Protein 1M55 (pdb70)

Solvent-accessible surface area: 18121 Å² total; per-residue (Å²): 175,50,60,0,9,6,1,49,0,70,1,0,63,48,67,134,112,23,0,64,71,23,52,113,22,2,66,97,26,12,96,52,76,124,42,139,50,54,128,130,19,67,11,72,52,118,69,9,63,46,56,21,0,5,0,0,16,30,0,16,49,7,1,8,17,10,1,11,34,34,11,105,48,47,2,82,19,0,0,0,0,1,84,24,112,138,67,20,28,1,11,2,0,1,28,27,53,62,8,62,46,185,25,0,37,144,37,3,46,68,0,82,52,16,0,9,98,10,6,0,21,43,40,106,10,108,13,108,95,15,10,37,23,35,89,90,150,209,83,24,68,19,73,76,19,66,10,13,44,0,11,49,108,0,2,56,33,96,26,74,69,0,0,10,2,28,16,26,26,114,101,7,107,84,0,6,23,20,52,114,21,4,143,129,7,34,59,77,64,119,88,139,111,181,54,58,1,8,5,1,48,0,74,1,0,56,49,68,140,122,18,0,66,72,24,55,114,24,3,62,94,27,8,87,50,80,128,42,136,52,55,128,129,19,65,11,74,53,116,70,8,65,45,51,22,0,6,0,0,16,33,0,17,48,5,1,6,16,8,2,11,37,35,10,105,51,46,2,80,19,0,0,0,0,1,87,23,114,136,64,20,28,1,10,2,0,1,23,26,48,64,6,61,49,162,30,0,36,130,52,4,47,87,0,88,50,20,0,10,96,11,6,0,23,42,42,105,10,112,12,116,113,15,11,37,23,33,87,98,151,209,84,24,70,22,74,74,16,64,15,15,40,0,11,47,108,0,2,56,32,96,28,74,68,0,0,11,3,29,22,28,26,110,109,11,109,79,0,7,25,18,52,130,20,4,156,128,8,38,57,74,70,123,90,137,116

B-factor: mean 17.64, std 11.64, range [5.58, 77.01]

Nearest PDB structures (foldseek):
  1m55-assembly1_A  TM=1.005E+00  e=2.003E-41  adeno-associated virus 5
  5dcx-assembly3_C  TM=9.756E-01  e=1.096E-29  adeno-associated virus 2
  5dcx-assembly5_E  TM=9.787E-01  e=1.085E-28  adeno-associated virus 2
  5dcx-assembly9_I  TM=9.713E-01  e=1.558E-28  adeno-associated virus 2
  4zo0-assembly2_B  TM=9.736E-01  e=1.964E-27  Adeno-associated virus 2 Srivastava/1982

Secondary structure (DSSP, 8-state):
--EEEEEEEE----TTTT-TT--HHHHHHHHH------TT----GGGS-HHHHHHHHHHHHHHHHHHHHHHTS---EEEEEEE-SS-EEEEEEEE-TT--HHHHHHHHHHHHHHHHHHTSTTPPP-STTSEEE-BSSTTSPBP-EETTHIIIIITT--TTTEEEEEE--GGGTTGGG-HHHHHHHHHHHHHT-/--EEEEEEEE----TTTT-TT--HHHHHHHHH------TT----GGGS-HHHHHHHHHHHHHHHHHHHHHHTS---EEEEEEE-SS-EEEEEEEE-TT--HHHHHHHHHHHHHHHHHHTSTTPPP-STTSEEE-BSSTTSPBP-EETTHIIIIITT--TTTEEEEEE--GGGTTGGG-HHHHHHHHHHHHHT-

Structure (mmCIF, N/CA/C/O backbone):
data_1M55
#
_entry.id   1M55
#
_cell.length_a   42.888
_cell.length_b   73.455
_cell.length_c   65.560
_cell.angle_alpha   90.0
_cell.angle_beta   94.491
_cell.angle_gamma   90.0
#
_symmetry.space_group_name_H-M   'P 1 21 1'
#
loop_
_entity.id
_entity.type
_entity.pdbx_description
1 polymer 'Rep protein'
2 non-polymer 'ZINC ION'
3 non-polymer 'CHLORIDE ION'
4 water water
#
loop_
_atom_site.group_PDB
_atom_site.id
_atom_site.type_symbol
_atom_site.label_atom_id
_atom_site.label_alt_id
_atom_site.label_comp_id
_atom_site.label_asym_id
_atom_site.label_entity_id
_atom_site.label_seq_id
_atom_site.pdbx_PDB_ins_code
_atom_site.Cartn_x
_atom_site.Cartn_y
_atom_site.Cartn_z
_atom_site.occupancy
_atom_site.B_iso_or_equiv
_atom_site.auth_seq_id
_atom_site.auth_comp_id
_atom_site.auth_asym_id
_atom_site.auth_atom_id
_atom_site.pdbx_PDB_model_num
ATOM 1 N N . MET A 1 1 ? 4.175 8.568 -12.199 1.00 47.59 1 MET A N 1
ATOM 2 C CA . MET A 1 1 ? 4.584 8.699 -10.805 1.00 47.20 1 MET A CA 1
ATOM 3 C C . MET A 1 1 ? 3.361 8.735 -9.893 1.00 44.82 1 MET A C 1
ATOM 4 O O . MET A 1 1 ? 2.228 8.839 -10.370 1.00 45.29 1 MET A O 1
ATOM 9 N N . ALA A 1 2 ? 3.593 8.642 -8.586 1.00 39.70 2 ALA A N 1
ATOM 10 C CA . ALA A 1 2 ? 2.511 8.658 -7.604 1.00 36.37 2 ALA A CA 1
ATOM 11 C C . ALA A 1 2 ? 1.746 9.982 -7.622 1.00 33.41 2 ALA A C 1
ATOM 12 O O . ALA A 1 2 ? 2.352 11.049 -7.722 1.00 32.72 2 ALA A O 1
ATOM 14 N N . THR A 1 3 ? 0.421 9.901 -7.520 1.00 29.36 3 THR A N 1
ATOM 15 C CA . THR A 1 3 ? -0.442 11.082 -7.523 1.00 22.17 3 THR A CA 1
ATOM 16 C C . THR A 1 3 ? -0.909 11.466 -6.112 1.00 14.50 3 THR A C 1
ATOM 17 O O . THR A 1 3 ? -1.197 10.593 -5.284 1.00 13.70 3 THR A O 1
ATOM 21 N N . PHE A 1 4 ? -1.026 12.769 -5.865 1.00 12.39 4 PHE A N 1
ATOM 22 C CA . PHE A 1 4 ? -1.417 13.297 -4.559 1.00 11.52 4 PHE A CA 1
ATOM 23 C C . PHE A 1 4 ? -2.407 14.448 -4.649 1.00 11.17 4 PHE A C 1
ATOM 24 O O . PHE A 1 4 ? -2.470 15.154 -5.657 1.00 12.13 4 PHE A O 1
ATOM 32 N N . TYR A 1 5 ? -3.163 14.634 -3.573 1.00 9.91 5 TYR A N 1
ATOM 33 C CA . TYR A 1 5 ? -4.087 15.756 -3.442 1.00 10.27 5 TYR A CA 1
ATOM 34 C C . TYR A 1 5 ? -3.302 16.678 -2.515 1.00 9.88 5 TYR A C 1
ATOM 35 O O . TYR A 1 5 ? -2.395 16.214 -1.812 1.00 9.18 5 TYR A O 1
ATOM 44 N N . GLU A 1 6 ? -3.602 17.974 -2.542 1.00 9.92 6 GLU A N 1
ATOM 45 C CA . GLU A 1 6 ? -2.936 18.910 -1.647 1.00 9.45 6 GLU A CA 1
ATOM 46 C C . GLU A 1 6 ? -3.965 19.680 -0.853 1.00 9.53 6 GLU A C 1
ATOM 47 O O . GLU A 1 6 ? -4.901 20.253 -1.413 1.00 10.07 6 GLU A O 1
ATOM 53 N N . VAL A 1 7 ? -3.806 19.657 0.462 1.00 8.98 7 VAL A N 1
ATOM 54 C CA . VAL A 1 7 ? -4.686 20.397 1.344 1.00 8.99 7 VAL A CA 1
ATOM 55 C C . VAL A 1 7 ? -3.777 21.312 2.149 1.00 8.81 7 VAL A C 1
ATOM 56 O O . VAL A 1 7 ? -2.787 20.858 2.734 1.00 8.68 7 VAL A O 1
ATOM 60 N N . ILE A 1 8 ? -4.045 22.611 2.099 1.00 7.64 8 ILE A N 1
ATOM 61 C CA . ILE A 1 8 ? -3.238 23.548 2.862 1.00 8.33 8 ILE A CA 1
ATOM 62 C C . ILE A 1 8 ? -4.001 23.900 4.131 1.00 8.20 8 ILE A C 1
ATOM 63 O O . ILE A 1 8 ? -5.181 24.267 4.078 1.00 8.42 8 ILE A O 1
ATOM 68 N N . VAL A 1 9 ? -3.353 23.682 5.269 1.00 7.33 9 VAL A N 1
ATOM 69 C CA . VAL A 1 9 ? -3.958 23.978 6.554 1.00 7.07 9 VAL A CA 1
ATOM 70 C C . VAL A 1 9 ? -3.233 25.137 7.230 1.00 7.32 9 VAL A C 1
ATOM 71 O O . VAL A 1 9 ? -2.029 25.064 7.486 1.00 6.94 9 VAL A O 1
ATOM 75 N N . ARG A 1 10 ? -3.953 26.228 7.460 1.00 8.00 10 ARG A N 1
ATOM 76 C CA . ARG A 1 10 ? -3.389 27.384 8.144 1.00 8.14 10 ARG A CA 1
ATOM 77 C C . ARG A 1 10 ? -3.441 27.037 9.626 1.00 8.62 10 ARG A C 1
ATOM 78 O O . ARG A 1 10 ? -4.481 26.620 10.137 1.00 10.03 10 ARG A O 1
ATOM 86 N N . VAL A 1 11 ? -2.302 27.161 10.292 1.00 8.53 11 VAL A N 1
ATOM 87 C CA . VAL A 1 11 ? -2.168 26.800 11.703 1.00 9.45 11 VAL A CA 1
ATOM 88 C C . VAL A 1 11 ? -2.568 27.884 12.709 1.00 9.77 11 VAL A C 1
ATOM 89 O O . VAL A 1 11 ? -1.900 28.914 12.826 1.00 9.23 11 VAL A O 1
ATOM 93 N N . PRO A 1 12 ? -3.660 27.650 13.462 1.00 10.68 12 PRO A N 1
ATOM 94 C CA . PRO A 1 12 ? -4.146 28.604 14.464 1.00 11.92 12 PRO A CA 1
ATOM 95 C C . PRO A 1 12 ? -3.306 28.479 15.740 1.00 12.51 12 PRO A C 1
ATOM 96 O O . PRO A 1 12 ? -2.979 27.368 16.155 1.00 12.76 12 PRO A O 1
ATOM 100 N N . PHE A 1 13 ? -2.979 29.604 16.369 1.00 12.65 13 PHE A N 1
ATOM 101 C CA . PHE A 1 13 ? -2.182 29.578 17.597 1.00 13.41 13 PHE A CA 1
ATOM 102 C C . PHE A 1 13 ? -2.403 30.789 18.510 1.00 13.08 13 PHE A C 1
ATOM 103 O O . PHE A 1 13 ? -2.110 30.736 19.703 1.00 13.41 13 PHE A O 1
ATOM 111 N N . ASP A 1 14 ? -2.882 31.887 17.936 1.00 13.14 14 ASP A N 1
ATOM 112 C CA . ASP A 1 14 ? -3.110 33.129 18.677 1.00 12.85 14 ASP A CA 1
ATOM 113 C C . ASP A 1 14 ? -4.476 33.078 19.355 1.00 12.76 14 ASP A C 1
ATOM 114 O O . ASP A 1 14 ? -5.501 33.055 18.670 1.00 12.79 14 ASP A O 1
ATOM 119 N N . VAL A 1 15 ? -4.499 33.106 20.687 1.00 13.51 15 VAL A N 1
ATOM 120 C CA . VAL A 1 15 ? -5.762 33.035 21.423 1.00 15.05 15 VAL A CA 1
ATOM 121 C C . VAL A 1 15 ? -6.710 34.207 21.188 1.00 16.13 15 VAL A C 1
ATOM 122 O O . VAL A 1 15 ? -7.910 34.095 21.432 1.00 17.77 15 VAL A O 1
ATOM 126 N N . GLU A 1 16 ? -6.182 35.338 20.736 1.00 15.66 16 GLU A N 1
ATOM 127 C CA . GLU A 1 16 ? -7.043 36.481 20.472 1.00 15.81 16 GLU A CA 1
ATOM 128 C C . GLU A 1 16 ? -7.516 36.495 19.019 1.00 16.00 16 GLU A C 1
ATOM 129 O O . GLU A 1 16 ? -8.716 36.554 18.740 1.00 17.29 16 GLU A O 1
ATOM 135 N N . GLU A 1 17 ? -6.555 36.428 18.103 1.00 15.24 17 GLU A N 1
ATOM 136 C CA . GLU A 1 17 ? -6.815 36.464 16.668 1.00 15.27 17 GLU A CA 1
ATOM 137 C C . GLU A 1 17 ? -7.335 35.175 16.035 1.00 15.40 17 GLU A C 1
ATOM 138 O O . GLU A 1 17 ? -8.062 35.221 15.040 1.00 16.86 17 GLU A O 1
ATOM 144 N N . HIS A 1 18 ? -6.944 34.031 16.584 1.00 12.68 18 HIS A N 1
ATOM 145 C CA . HIS A 1 18 ? -7.336 32.754 15.999 1.00 11.37 18 HIS A CA 1
ATOM 146 C C . HIS A 1 18 ? -8.265 31.881 16.822 1.00 10.52 18 HIS A C 1
ATOM 147 O O . HIS A 1 18 ? -9.179 31.267 16.274 1.00 10.25 18 HIS A O 1
ATOM 154 N N . LEU A 1 19 ? -8.022 31.812 18.126 1.00 9.88 19 LEU A N 1
ATOM 155 C CA . LEU A 1 19 ? -8.793 30.924 18.988 1.00 9.74 19 LEU A CA 1
ATOM 156 C C . LEU A 1 19 ? -9.495 31.527 20.202 1.00 9.71 19 LEU A C 1
ATOM 157 O O . LEU A 1 19 ? -9.346 31.022 21.322 1.00 9.30 19 LEU A O 1
ATOM 162 N N . PRO A 1 20 ? -10.273 32.606 20.007 1.00 9.60 20 PRO A N 1
ATOM 163 C CA . PRO A 1 20 ? -10.960 33.193 21.159 1.00 9.33 20 PRO A CA 1
ATOM 164 C C . PRO A 1 20 ? -11.874 32.156 21.827 1.00 9.21 20 PRO A C 1
ATOM 165 O O . PRO A 1 20 ? -12.562 31.389 21.149 1.00 9.13 20 PRO A O 1
ATOM 169 N N . GLY A 1 21 ? -11.851 32.116 23.155 1.00 9.26 21 GLY A N 1
ATOM 170 C CA . GLY A 1 21 ? -12.676 31.171 23.884 1.00 9.33 21 GLY A CA 1
ATOM 171 C C . GLY A 1 21 ? -11.960 29.897 24.290 1.00 10.18 21 GLY A C 1
ATOM 172 O O . GLY A 1 21 ? -12.523 29.084 25.021 1.00 10.75 21 GLY A O 1
ATOM 173 N N . ILE A 1 22 ? -10.735 29.698 23.811 1.00 9.73 22 ILE A N 1
ATOM 174 C CA . ILE A 1 22 ? -9.979 28.493 24.158 1.00 10.02 22 ILE A CA 1
ATOM 175 C C . ILE A 1 22 ? -9.474 28.589 25.604 1.00 10.39 22 ILE A C 1
ATOM 176 O O . ILE A 1 22 ? -9.261 29.689 26.120 1.00 10.68 22 ILE A O 1
ATOM 181 N N . SER A 1 23 ? -9.318 27.448 26.267 1.00 10.40 23 SER A N 1
ATOM 182 C CA . SER A 1 23 ? -8.857 27.456 27.652 1.00 10.40 23 SER A CA 1
ATOM 183 C C . SER A 1 23 ? -7.342 27.577 27.765 1.00 10.02 23 SER A C 1
ATOM 184 O O . SER A 1 23 ? -6.619 27.457 26.768 1.00 9.88 23 SER A O 1
ATOM 187 N N . ASP A 1 24 ? -6.872 27.766 28.996 1.00 9.35 24 ASP A N 1
ATOM 188 C CA . ASP A 1 24 ? -5.448 27.894 29.303 1.00 9.18 24 ASP A CA 1
ATOM 189 C C . ASP A 1 24 ? -4.626 26.690 28.876 1.00 8.50 24 ASP A C 1
ATOM 190 O O . ASP A 1 24 ? -3.419 26.797 28.669 1.00 9.27 24 ASP A O 1
ATOM 195 N N . SER A 1 25 ? -5.260 25.526 28.850 1.00 8.61 25 SER A N 1
ATOM 196 C CA . SER A 1 25 ? -4.562 24.296 28.500 1.00 8.31 25 SER A CA 1
ATOM 197 C C . SER A 1 25 ? -3.876 24.343 27.133 1.00 8.44 25 SER A C 1
ATOM 198 O O . SER A 1 25 ? -2.850 23.691 26.930 1.00 8.52 25 SER A O 1
ATOM 201 N N . PHE A 1 26 ? -4.426 25.125 26.206 1.00 8.36 26 PHE A N 1
ATOM 202 C CA . PHE A 1 26 ? -3.834 25.240 24.874 1.00 9.13 26 PHE A CA 1
ATOM 203 C C . PHE A 1 26 ? -2.477 25.938 24.966 1.00 9.37 26 PHE A C 1
ATOM 204 O O . PHE A 1 26 ? -1.467 25.418 24.478 1.00 8.66 26 PHE A O 1
ATOM 212 N N . VAL A 1 27 ? -2.455 27.117 25.589 1.00 9.71 27 VAL A N 1
ATOM 213 C CA . VAL A 1 27 ? -1.209 27.866 25.754 1.00 11.14 27 VAL A CA 1
ATOM 214 C C . VAL A 1 27 ? -0.190 27.037 26.544 1.00 10.81 27 VAL A C 1
ATOM 215 O O . VAL A 1 27 ? 0.991 26.981 26.186 1.00 10.51 27 VAL A O 1
ATOM 219 N N . ASP A 1 28 ? -0.655 26.357 27.590 1.00 11.07 28 ASP A N 1
ATOM 220 C CA . ASP A 1 28 ? 0.231 25.533 28.407 1.00 11.09 28 ASP A CA 1
ATOM 221 C C . ASP A 1 28 ? 0.865 24.430 27.570 1.00 10.87 28 ASP A C 1
ATOM 222 O O . ASP A 1 28 ? 2.067 24.173 27.680 1.00 11.83 28 ASP A O 1
ATOM 227 N N . TRP A 1 29 ? 0.064 23.809 26.709 1.00 9.36 29 TRP A N 1
ATOM 228 C CA . TRP A 1 29 ? 0.546 22.738 25.841 1.00 9.11 29 TRP A CA 1
ATOM 229 C C . TRP A 1 29 ? 1.602 23.228 24.845 1.00 9.61 29 TRP A C 1
ATOM 230 O O . TRP A 1 29 ? 2.738 22.741 24.845 1.00 9.74 29 TRP A O 1
ATOM 241 N N . VAL A 1 30 ? 1.247 24.218 24.031 1.00 10.63 30 VAL A N 1
ATOM 242 C CA . VAL A 1 30 ? 2.172 24.729 23.019 1.00 12.05 30 VAL A CA 1
ATOM 243 C C . VAL A 1 30 ? 3.417 25.385 23.591 1.00 14.20 30 VAL A C 1
ATOM 244 O O . VAL A 1 30 ? 4.462 25.394 22.947 1.00 15.73 30 VAL A O 1
ATOM 248 N N . THR A 1 31 ? 3.306 25.928 24.800 1.00 15.34 31 THR A N 1
ATOM 249 C CA . THR A 1 31 ? 4.434 26.582 25.457 1.00 19.20 31 THR A CA 1
ATOM 250 C C . THR A 1 31 ? 5.394 25.566 26.084 1.00 20.12 31 THR A C 1
ATOM 251 O O . THR A 1 31 ? 6.600 25.807 26.135 1.00 20.16 31 THR A O 1
ATOM 255 N N . GLY A 1 32 ? 4.865 24.429 26.530 1.00 20.17 32 GLY A N 1
ATOM 256 C CA . GLY A 1 32 ? 5.695 23.428 27.184 1.00 19.60 32 GLY A CA 1
ATOM 257 C C . GLY A 1 32 ? 6.371 22.351 26.353 1.00 19.18 32 GLY A C 1
ATOM 258 O O . GLY A 1 32 ? 7.201 21.602 26.872 1.00 19.54 32 GLY A O 1
ATOM 259 N N . GLN A 1 33 ? 6.018 22.241 25.080 1.00 18.09 33 GLN A N 1
ATOM 260 C CA . GLN A 1 33 ? 6.616 21.217 24.230 1.00 17.68 33 GLN A CA 1
ATOM 261 C C . GLN A 1 33 ? 8.003 21.607 23.715 1.00 17.96 33 GLN A C 1
ATOM 262 O O . GLN A 1 33 ? 8.159 22.610 23.018 1.00 18.32 33 GLN A O 1
ATOM 268 N N . ILE A 1 34 ? 9.005 20.796 24.036 1.00 17.39 34 ILE A N 1
ATOM 269 C CA . ILE A 1 34 ? 10.373 21.054 23.592 1.00 16.84 34 ILE A CA 1
ATOM 270 C C . ILE A 1 34 ? 10.664 20.191 22.365 1.00 15.98 34 ILE A C 1
ATOM 271 O O . ILE A 1 34 ? 10.387 18.988 22.363 1.00 15.99 34 ILE A O 1
ATOM 276 N N . TRP A 1 35 ? 11.192 20.812 21.317 1.00 14.06 35 TRP A N 1
ATOM 277 C CA . TRP A 1 35 ? 11.543 20.098 20.097 1.00 13.30 35 TRP A CA 1
ATOM 278 C C . TRP A 1 35 ? 13.056 20.029 19.972 1.00 15.15 35 TRP A C 1
ATOM 279 O O . TRP A 1 35 ? 13.760 20.941 20.409 1.00 16.05 35 TRP A O 1
ATOM 290 N N . GLU A 1 36 ? 13.547 18.941 19.393 1.00 17.34 36 GLU A N 1
ATOM 291 C CA . GLU A 1 36 ? 14.977 18.753 19.176 1.00 18.85 36 GLU A CA 1
ATOM 292 C C . GLU A 1 36 ? 15.157 18.280 17.743 1.00 19.46 36 GLU A C 1
ATOM 293 O O . GLU A 1 36 ? 14.303 17.571 17.202 1.00 19.56 36 GLU A O 1
ATOM 299 N N . LEU A 1 37 ? 16.240 18.710 17.115 1.00 20.70 37 LEU A N 1
ATOM 300 C CA . LEU A 1 37 ? 16.525 18.314 15.747 1.00 21.55 37 LEU A CA 1
ATOM 301 C C . LEU A 1 37 ? 17.094 16.905 15.744 1.00 22.01 37 LEU A C 1
ATOM 302 O O . LEU A 1 37 ? 17.860 16.546 16.637 1.00 22.07 37 LEU A O 1
ATOM 307 N N . PRO A 1 38 ? 16.685 16.069 14.778 1.00 23.19 38 PRO A N 1
ATOM 308 C CA . PRO A 1 38 ? 17.203 14.698 14.704 1.00 23.77 38 PRO A CA 1
ATOM 309 C C . PRO A 1 38 ? 18.690 14.804 14.332 1.00 24.16 38 PRO A C 1
ATOM 310 O O . PRO A 1 38 ? 19.113 15.793 13.724 1.00 23.85 38 PRO A O 1
ATOM 314 N N . PRO A 1 39 ? 19.493 13.779 14.650 1.00 25.48 39 PRO A N 1
ATOM 315 C CA . PRO A 1 39 ? 20.926 13.809 14.333 1.00 25.92 39 PRO A CA 1
ATOM 316 C C . PRO A 1 39 ? 21.242 14.084 12.861 1.00 26.05 39 PRO A C 1
ATOM 317 O O . PRO A 1 39 ? 22.224 14.763 12.546 1.00 26.64 39 PRO A O 1
ATOM 321 N N . GLU A 1 40 ? 20.400 13.580 11.965 1.00 25.46 40 GLU A N 1
ATOM 322 C CA . GLU A 1 40 ? 20.598 13.745 10.523 1.00 25.96 40 GLU A CA 1
ATOM 323 C C . GLU A 1 40 ? 20.126 15.081 9.940 1.00 24.96 40 GLU A C 1
ATOM 324 O O . GLU A 1 40 ? 20.221 15.296 8.732 1.00 24.85 40 GLU A O 1
ATOM 330 N N . SER A 1 41 ? 19.594 15.959 10.783 1.00 23.32 41 SER A N 1
ATOM 331 C CA . SER A 1 41 ? 19.118 17.260 10.323 1.00 21.96 41 SER A CA 1
ATOM 332 C C . SER A 1 41 ? 20.233 18.293 10.409 1.00 21.47 41 SER A C 1
ATOM 333 O O . SER A 1 41 ? 21.097 18.209 11.279 1.00 22.35 41 SER A O 1
ATOM 336 N N . ASP A 1 42 ? 20.209 19.258 9.493 1.00 20.01 42 ASP A N 1
ATOM 337 C CA . ASP A 1 42 ? 21.201 20.326 9.476 1.00 19.21 42 ASP A CA 1
ATOM 338 C C . ASP A 1 42 ? 20.510 21.687 9.584 1.00 18.63 42 ASP A C 1
ATOM 339 O O . ASP A 1 42 ? 21.082 22.719 9.221 1.00 18.85 42 ASP A O 1
ATOM 344 N N . LEU A 1 43 ? 19.266 21.673 10.054 1.00 17.50 43 LEU A N 1
ATOM 345 C CA . LEU A 1 43 ? 18.495 22.897 10.207 1.00 16.41 43 LEU A CA 1
ATOM 346 C C . LEU A 1 43 ? 18.987 23.696 11.406 1.00 16.35 43 LEU A C 1
ATOM 347 O O . LEU A 1 43 ? 19.638 23.158 12.301 1.00 17.38 43 LEU A O 1
ATOM 352 N N . ASN A 1 44 ? 18.704 24.992 11.396 1.00 15.54 44 ASN A N 1
ATOM 353 C CA . ASN A 1 44 ? 19.069 25.862 12.499 1.00 14.64 44 ASN A CA 1
ATOM 354 C C . ASN A 1 44 ? 17.813 25.915 13.375 1.00 14.50 44 ASN A C 1
ATOM 355 O O . ASN A 1 44 ? 16.797 26.500 12.986 1.00 14.21 44 ASN A O 1
ATOM 360 N N . LEU A 1 45 ? 17.870 25.275 14.537 1.00 14.08 45 LEU A N 1
ATOM 361 C CA . LEU A 1 45 ? 16.725 25.221 15.440 1.00 14.18 45 LEU A CA 1
ATOM 362 C C . LEU A 1 45 ? 16.222 26.578 15.918 1.00 14.09 45 LEU A C 1
ATOM 363 O O . LEU A 1 45 ? 15.025 26.741 16.153 1.00 14.45 45 LEU A O 1
ATOM 368 N N . THR A 1 46 ? 17.108 27.562 16.025 1.00 14.11 46 THR A N 1
ATOM 369 C CA . THR A 1 46 ? 16.698 28.886 16.488 1.00 14.86 46 THR A CA 1
ATOM 370 C C . THR A 1 46 ? 15.698 29.550 15.544 1.00 14.28 46 THR A C 1
ATOM 371 O O . THR A 1 46 ? 14.952 30.437 15.957 1.00 15.57 46 THR A O 1
ATOM 375 N N . LEU A 1 47 ? 15.668 29.107 14.286 1.00 13.42 47 LEU A N 1
ATOM 376 C CA . LEU A 1 47 ? 14.745 29.668 13.299 1.00 13.28 47 LEU A CA 1
ATOM 377 C C . LEU A 1 47 ? 13.406 28.928 13.242 1.00 11.96 47 LEU A C 1
ATOM 378 O O . LEU A 1 47 ? 12.508 29.311 12.491 1.00 10.87 47 LEU A O 1
ATOM 383 N N . VAL A 1 48 ? 13.288 27.853 14.015 1.00 11.74 48 VAL A N 1
ATOM 384 C CA . VAL A 1 48 ? 12.058 27.067 14.063 1.00 11.45 48 VAL A CA 1
ATOM 385 C C . VAL A 1 48 ? 11.186 27.594 15.205 1.00 11.07 48 VAL A C 1
ATOM 386 O O . VAL A 1 48 ? 11.655 27.731 16.339 1.00 11.43 48 VAL A O 1
ATOM 390 N N . GLU A 1 49 ? 9.932 27.908 14.899 1.00 9.87 49 GLU A N 1
ATOM 391 C CA . GLU A 1 49 ? 8.995 28.421 15.895 1.00 9.89 49 GLU A CA 1
ATOM 392 C C . GLU A 1 49 ? 8.302 27.228 16.554 1.00 10.22 49 GLU A C 1
ATOM 393 O O . GLU A 1 49 ? 7.299 26.720 16.050 1.00 9.76 49 GLU A O 1
ATOM 399 N N . GLN A 1 50 ? 8.825 26.813 17.705 1.00 9.87 50 GLN A N 1
ATOM 400 C CA . GLN A 1 50 ? 8.310 25.644 18.411 1.00 10.11 50 GLN A CA 1
ATOM 401 C C . GLN A 1 50 ? 6.834 25.599 18.819 1.00 9.94 50 GLN A C 1
ATOM 402 O O . GLN A 1 50 ? 6.185 24.560 18.652 1.00 9.26 50 GLN A O 1
ATOM 408 N N . PRO A 1 51 ? 6.273 26.708 19.341 1.00 10.21 51 PRO A N 1
ATOM 409 C CA . PRO A 1 51 ? 4.856 26.658 19.726 1.00 10.02 51 PRO A CA 1
ATOM 410 C C . PRO A 1 51 ? 3.965 26.340 18.524 1.00 9.80 51 PRO A C 1
ATOM 411 O O . PRO A 1 51 ? 3.061 25.501 18.607 1.00 10.30 51 PRO A O 1
ATOM 415 N N . GLN A 1 52 ? 4.245 26.989 17.396 1.00 8.52 52 GLN A N 1
ATOM 416 C CA . GLN A 1 52 ? 3.479 26.761 16.176 1.00 7.71 52 GLN A CA 1
ATOM 417 C C . GLN A 1 52 ? 3.728 25.351 15.639 1.00 7.52 52 GLN A C 1
ATOM 418 O O . GLN A 1 52 ? 2.804 24.690 15.162 1.00 8.16 52 GLN A O 1
ATOM 424 N N . LEU A 1 53 ? 4.972 24.888 15.724 1.00 7.43 53 LEU A N 1
ATOM 425 C CA . LEU A 1 53 ? 5.320 23.545 15.265 1.00 7.19 53 LEU A CA 1
ATOM 426 C C . LEU A 1 53 ? 4.567 22.493 16.086 1.00 7.43 53 LEU A C 1
ATOM 427 O O . LEU A 1 53 ? 4.127 21.471 15.555 1.00 7.75 53 LEU A O 1
ATOM 432 N N . THR A 1 54 ? 4.410 22.757 17.378 1.00 6.98 54 THR A N 1
ATOM 433 C CA . THR A 1 54 ? 3.700 21.842 18.263 1.00 7.19 54 THR A CA 1
ATOM 434 C C . THR A 1 54 ? 2.256 21.663 17.789 1.00 7.56 54 THR A C 1
ATOM 435 O O . THR A 1 54 ? 1.756 20.534 17.707 1.00 7.99 54 THR A O 1
ATOM 439 N N . VAL A 1 55 ? 1.597 22.764 17.444 1.00 6.89 55 VAL A N 1
ATOM 440 C CA . VAL A 1 55 ? 0.223 22.692 16.948 1.00 7.20 55 VAL A CA 1
ATOM 441 C C . VAL A 1 55 ? 0.217 21.991 15.589 1.00 6.50 55 VAL A C 1
ATOM 442 O O . VAL A 1 55 ? -0.614 21.115 15.333 1.00 7.01 55 VAL A O 1
ATOM 446 N N . ALA A 1 56 ? 1.168 22.367 14.737 1.00 5.95 56 ALA A N 1
ATOM 447 C CA . ALA A 1 56 ? 1.282 21.808 13.393 1.00 6.53 56 ALA A CA 1
ATOM 448 C C . ALA A 1 56 ? 1.424 20.288 13.374 1.00 6.66 56 ALA A C 1
ATOM 449 O O . ALA A 1 56 ? 0.742 19.609 12.599 1.00 7.30 56 ALA A O 1
ATOM 451 N N . ASP A 1 57 ? 2.290 19.746 14.226 1.00 5.96 57 ASP A N 1
ATOM 452 C CA . ASP A 1 57 ? 2.477 18.298 14.251 1.00 6.37 57 ASP A CA 1
ATOM 453 C C . ASP A 1 57 ? 1.212 17.575 14.685 1.00 6.61 57 ASP A C 1
ATOM 454 O O . ASP A 1 57 ? 0.891 16.510 14.149 1.00 6.64 57 ASP A O 1
ATOM 459 N N . ARG A 1 58 ? 0.498 18.138 15.658 1.00 5.93 58 ARG A N 1
ATOM 460 C CA . ARG A 1 58 ? -0.728 17.506 16.122 1.00 5.84 58 ARG A CA 1
ATOM 461 C C . ARG A 1 58 ? -1.762 17.533 15.001 1.00 6.01 58 ARG A C 1
ATOM 462 O O . ARG A 1 58 ? -2.456 16.539 14.764 1.00 7.19 58 ARG A O 1
ATOM 470 N N . ILE A 1 59 ? -1.849 18.657 14.293 1.00 6.06 59 ILE A N 1
ATOM 471 C CA . ILE A 1 59 ? -2.784 18.778 13.177 1.00 5.85 59 ILE A CA 1
ATOM 472 C C . ILE A 1 59 ? -2.432 17.724 12.126 1.00 6.11 59 ILE A C 1
ATOM 473 O O . ILE A 1 59 ? -3.307 17.002 11.641 1.00 6.84 59 ILE A O 1
ATOM 478 N N . ARG A 1 60 ? -1.149 17.637 11.787 1.00 6.04 60 ARG A N 1
ATOM 479 C CA . ARG A 1 60 ? -0.680 16.678 10.796 1.00 7.15 60 ARG A CA 1
ATOM 480 C C . ARG A 1 60 ? -1.083 15.247 11.142 1.00 7.23 60 ARG A C 1
ATOM 481 O O . ARG A 1 60 ? -1.658 14.539 10.308 1.00 7.77 60 ARG A O 1
ATOM 489 N N . ARG A 1 61 ? -0.784 14.818 12.366 1.00 6.32 61 ARG A N 1
ATOM 490 C CA . ARG A 1 61 ? -1.123 13.458 12.775 1.00 5.58 61 ARG A CA 1
ATOM 491 C C . ARG A 1 61 ? -2.630 13.207 12.782 1.00 6.06 61 ARG A C 1
ATOM 492 O O . ARG A 1 61 ? -3.097 12.203 12.247 1.00 6.73 61 ARG A O 1
ATOM 500 N N . VAL A 1 62 ? -3.399 14.119 13.368 1.00 6.58 62 VAL A N 1
ATOM 501 C CA . VAL A 1 62 ? -4.849 13.949 13.410 1.00 6.90 62 VAL A CA 1
ATOM 502 C C . VAL A 1 62 ? -5.423 13.889 11.987 1.00 7.59 62 VAL A C 1
ATOM 503 O O . VAL A 1 62 ? -6.284 13.051 11.685 1.00 7.89 62 VAL A O 1
ATOM 507 N N . PHE A 1 63 ? -4.899 14.740 11.110 1.00 7.41 63 PHE A N 1
ATOM 508 C CA . PHE A 1 63 ? -5.333 14.792 9.719 1.00 7.24 63 PHE A CA 1
ATOM 509 C C . PHE A 1 63 ? -5.062 13.449 9.047 1.00 7.50 63 PHE A C 1
ATOM 510 O O . PHE A 1 63 ? -5.960 12.853 8.451 1.00 7.90 63 PHE A O 1
ATOM 518 N N . LEU A 1 64 ? -3.825 12.973 9.151 1.00 7.48 64 LEU A N 1
ATOM 519 C CA . LEU A 1 64 ? -3.438 11.713 8.524 1.00 7.85 64 LEU A CA 1
ATOM 520 C C . LEU A 1 64 ? -4.197 10.501 9.035 1.00 8.55 64 LEU A C 1
ATOM 521 O O . LEU A 1 64 ? -4.590 9.642 8.249 1.00 8.83 64 LEU A O 1
ATOM 526 N N . TYR A 1 65 ? -4.416 10.431 10.345 1.00 8.96 65 TYR A N 1
ATOM 527 C CA . TYR A 1 65 ? -5.132 9.300 10.926 1.00 10.32 65 TYR A CA 1
ATOM 528 C C . TYR A 1 65 ? -6.573 9.279 10.428 1.00 10.04 65 TYR A C 1
ATOM 529 O O . TYR A 1 65 ? -7.106 8.219 10.087 1.00 10.65 65 TYR A O 1
ATOM 538 N N . GLU A 1 66 ? -7.182 10.456 10.327 1.00 9.42 66 GLU A N 1
ATOM 539 C CA . GLU A 1 66 ? -8.554 10.563 9.848 1.00 10.36 66 GLU A CA 1
ATOM 540 C C . GLU A 1 66 ? -8.582 10.203 8.357 1.00 10.85 66 GLU A C 1
ATOM 541 O O . GLU A 1 66 ? -9.495 9.519 7.890 1.00 12.14 66 GLU A O 1
ATOM 547 N N . TRP A 1 67 ? -7.557 10.624 7.624 1.00 10.50 67 TRP A N 1
ATOM 548 C CA . TRP A 1 67 ? -7.460 10.314 6.197 1.00 10.82 67 TRP A CA 1
ATOM 549 C C . TRP A 1 67 ? -7.358 8.797 6.020 1.00 11.11 67 TRP A C 1
ATOM 550 O O . TRP A 1 67 ? -8.030 8.221 5.161 1.00 11.90 67 TRP A O 1
ATOM 561 N N . ASN A 1 68 ? -6.540 8.155 6.856 1.00 10.73 68 ASN A N 1
ATOM 562 C CA . ASN A 1 68 ? -6.355 6.704 6.797 1.00 12.05 68 ASN A CA 1
ATOM 563 C C . ASN A 1 68 ? -7.683 5.983 7.012 1.00 13.92 68 ASN A C 1
ATOM 564 O O . ASN A 1 68 ? -7.899 4.898 6.475 1.00 14.96 68 ASN A O 1
ATOM 569 N N . LYS A 1 69 ? -8.563 6.568 7.819 1.00 14.17 69 LYS A N 1
ATOM 570 C CA . LYS A 1 69 ? -9.872 5.969 8.068 1.00 15.57 69 LYS A CA 1
ATOM 571 C C . LYS A 1 69 ? -10.634 5.859 6.745 1.00 16.25 69 LYS A C 1
ATOM 572 O O . LYS A 1 69 ? -11.253 4.832 6.456 1.00 17.18 69 LYS A O 1
ATOM 578 N N . PHE A 1 70 ? -10.552 6.914 5.936 1.00 14.84 70 PHE A N 1
ATOM 579 C CA . PHE A 1 70 ? -11.228 6.965 4.641 1.00 14.97 70 PHE A CA 1
ATOM 580 C C . PHE A 1 70 ? -10.533 6.156 3.543 1.00 14.81 70 PHE A C 1
ATOM 581 O O . PHE A 1 70 ? -11.197 5.512 2.731 1.00 15.32 70 PHE A O 1
ATOM 589 N N . SER A 1 71 ? -9.205 6.205 3.502 1.00 13.63 71 SER A N 1
ATOM 590 C CA . SER A 1 71 ? -8.442 5.479 2.486 1.00 13.76 71 SER A CA 1
ATOM 591 C C . SER A 1 71 ? -8.278 4.000 2.823 1.00 14.46 71 SER A C 1
ATOM 592 O O . SER A 1 71 ? -7.930 3.196 1.955 1.00 15.65 71 SER A O 1
ATOM 595 N N . LYS A 1 72 ? -8.494 3.662 4.093 1.00 14.67 72 LYS A N 1
ATOM 596 C CA . LYS A 1 72 ? -8.350 2.296 4.597 1.00 15.08 72 LYS A CA 1
ATOM 597 C C . LYS A 1 72 ? -6.961 1.711 4.317 1.00 15.21 72 LYS A C 1
ATOM 598 O O . LYS A 1 72 ? -6.822 0.552 3.920 1.00 15.29 72 LYS A O 1
ATOM 604 N N . GLN A 1 73 ? -5.939 2.540 4.510 1.00 14.06 73 GLN A N 1
ATOM 605 C CA . GLN A 1 73 ? -4.544 2.144 4.325 1.00 13.07 73 GLN A CA 1
ATOM 606 C C . GLN A 1 73 ? -3.654 3.216 4.950 1.00 12.41 73 GLN A C 1
ATOM 607 O O . GLN A 1 73 ? -4.141 4.289 5.321 1.00 12.60 73 GLN A O 1
ATOM 613 N N . GLU A 1 74 ? -2.367 2.913 5.108 1.00 10.88 74 GLU A N 1
ATOM 614 C CA . GLU A 1 74 ? -1.431 3.892 5.647 1.00 9.86 74 GLU A CA 1
ATOM 615 C C . GLU A 1 74 ? -0.996 4.708 4.430 1.00 9.49 74 GLU A C 1
ATOM 616 O O . GLU A 1 74 ? 0.030 4.428 3.816 1.00 10.15 74 GLU A O 1
ATOM 622 N N . SER A 1 75 ? -1.814 5.684 4.053 1.00 9.50 75 SER A N 1
ATOM 623 C CA . SER A 1 75 ? -1.536 6.523 2.896 1.00 9.54 75 SER A CA 1
ATOM 624 C C . SER A 1 75 ? -0.169 7.208 2.920 1.00 9.84 75 SER A C 1
ATOM 625 O O . SER A 1 75 ? 0.308 7.646 3.977 1.00 9.84 75 SER A O 1
ATOM 628 N N . LYS A 1 76 ? 0.461 7.274 1.749 1.00 9.14 76 LYS A N 1
ATOM 629 C CA . LYS A 1 76 ? 1.753 7.930 1.596 1.00 9.00 76 LYS A CA 1
ATOM 630 C C . LYS A 1 76 ? 1.488 9.429 1.669 1.00 8.99 76 LYS A C 1
ATOM 631 O O . LYS A 1 76 ? 0.430 9.904 1.219 1.00 9.07 76 LYS A O 1
ATOM 637 N N . PHE A 1 77 ? 2.444 10.168 2.222 1.00 8.06 77 PHE A N 1
ATOM 638 C CA . PHE A 1 77 ? 2.297 11.608 2.372 1.00 8.06 77 PHE A CA 1
ATOM 639 C C . PHE A 1 77 ? 3.633 12.322 2.433 1.00 8.29 77 PHE A C 1
ATOM 640 O O . PHE A 1 77 ? 4.679 11.706 2.662 1.00 8.28 77 PHE A O 1
ATOM 648 N N . PHE A 1 78 ? 3.576 13.626 2.187 1.00 7.83 78 PHE A N 1
ATOM 649 C CA . PHE A 1 78 ? 4.713 14.519 2.318 1.00 7.77 78 PHE A CA 1
ATOM 650 C C . PHE A 1 78 ? 4.047 15.790 2.824 1.00 6.75 78 PHE A C 1
ATOM 651 O O . PHE A 1 78 ? 3.194 16.360 2.147 1.00 7.31 78 PHE A O 1
ATOM 659 N N . VAL A 1 79 ? 4.373 16.167 4.053 1.00 6.21 79 VAL A N 1
ATOM 660 C CA . VAL A 1 79 ? 3.792 17.340 4.687 1.00 6.32 79 VAL A CA 1
ATOM 661 C C . VAL A 1 79 ? 4.899 18.321 5.034 1.00 6.41 79 VAL A C 1
ATOM 662 O O . VAL A 1 79 ? 5.893 17.949 5.665 1.00 6.41 79 VAL A O 1
ATOM 666 N N . GLN A 1 80 ? 4.749 19.563 4.592 1.00 6.34 80 GLN A N 1
ATOM 667 C CA . GLN A 1 80 ? 5.746 20.581 4.882 1.00 6.75 80 GLN A CA 1
ATOM 668 C C . GLN A 1 80 ? 5.126 21.762 5.628 1.00 7.20 80 GLN A C 1
ATOM 669 O O . GLN A 1 80 ? 4.118 22.325 5.194 1.00 7.31 80 GLN A O 1
ATOM 675 N N . PHE A 1 81 ? 5.710 22.085 6.779 1.00 7.08 81 PHE A N 1
ATOM 676 C CA . PHE A 1 81 ? 5.264 23.192 7.622 1.00 7.02 81 PHE A CA 1
ATOM 677 C C . PHE A 1 81 ? 6.081 24.432 7.248 1.00 7.53 81 PHE A C 1
ATOM 678 O O . PHE A 1 81 ? 7.319 24.398 7.249 1.00 7.54 81 PHE A O 1
ATOM 686 N N . GLU A 1 82 ? 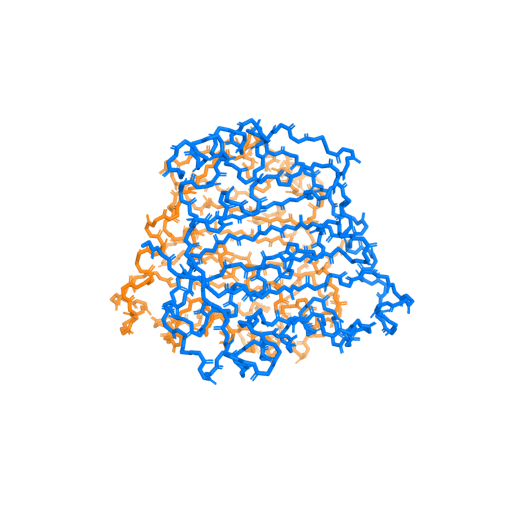5.385 25.523 6.946 1.00 7.13 82 GLU A N 1
ATOM 687 C CA . GLU A 1 82 ? 6.036 26.764 6.540 1.00 7.61 82 GLU A CA 1
ATOM 688 C C . GLU A 1 82 ? 5.520 27.995 7.272 1.00 8.25 82 GLU A C 1
ATOM 689 O O . GLU A 1 82 ? 4.391 28.022 7.769 1.00 8.27 82 GLU A O 1
ATOM 695 N N . LYS A 1 83 ? 6.369 29.015 7.317 1.00 9.29 83 LYS A N 1
ATOM 696 C CA . LYS A 1 83 ? 6.035 30.296 7.921 1.00 9.40 83 LYS A CA 1
ATOM 697 C C . LYS A 1 83 ? 5.823 31.210 6.712 1.00 10.33 83 LYS A C 1
ATOM 698 O O . LYS A 1 83 ? 6.788 31.666 6.091 1.00 10.59 83 LYS A O 1
ATOM 704 N N . GLY A 1 84 ? 4.567 31.373 6.313 1.00 10.61 84 GLY A N 1
ATOM 705 C CA . GLY A 1 84 ? 4.253 32.213 5.174 1.00 11.92 84 GLY A CA 1
ATOM 706 C C . GLY A 1 84 ? 4.247 33.686 5.524 1.00 13.95 84 GLY A C 1
ATOM 707 O O . GLY A 1 84 ? 4.525 34.067 6.666 1.00 14.12 84 GLY A O 1
ATOM 708 N N . SER A 1 85 ? 3.913 34.524 4.549 1.00 15.08 85 SER A N 1
ATOM 709 C CA . SER A 1 85 ? 3.870 35.962 4.777 1.00 16.56 85 SER A CA 1
ATOM 710 C C . SER A 1 85 ? 2.739 36.338 5.737 1.00 16.79 85 SER A C 1
ATOM 711 O O . SER A 1 85 ? 2.882 37.262 6.541 1.00 17.86 85 SER A O 1
ATOM 714 N N . GLU A 1 86 ? 1.623 35.611 5.654 1.00 15.07 86 GLU A N 1
ATOM 715 C CA . GLU A 1 86 ? 0.462 35.864 6.505 1.00 14.54 86 GLU A CA 1
ATOM 716 C C . GLU A 1 86 ? 0.185 34.793 7.553 1.00 14.03 86 GLU A C 1
ATOM 717 O O . GLU A 1 86 ? -0.287 35.105 8.647 1.00 14.03 86 GLU A O 1
ATOM 723 N N . TYR A 1 87 ? 0.437 33.532 7.216 1.00 12.78 87 TYR A N 1
ATOM 724 C CA . TYR A 1 87 ? 0.143 32.446 8.146 1.00 12.30 87 TYR A CA 1
ATOM 725 C C . TYR A 1 87 ? 1.150 31.322 8.167 1.00 10.69 87 TYR A C 1
ATOM 726 O O . TYR A 1 87 ? 1.841 31.067 7.180 1.00 10.63 87 TYR A O 1
ATOM 735 N N . PHE A 1 88 ? 1.222 30.648 9.307 1.00 9.29 88 PHE A N 1
ATOM 736 C CA . PHE A 1 88 ? 2.038 29.451 9.421 1.00 8.30 88 PHE A CA 1
ATOM 737 C C . PHE A 1 88 ? 1.061 28.469 8.774 1.00 7.50 88 PHE A C 1
ATOM 738 O O . PHE A 1 88 ? -0.151 28.535 9.025 1.00 7.39 88 PHE A O 1
ATOM 746 N N . HIS A 1 89 ? 1.551 27.584 7.920 1.00 6.86 89 HIS A N 1
ATOM 747 C CA . HIS A 1 89 ? 0.644 26.665 7.253 1.00 6.69 89 HIS A CA 1
ATOM 748 C C . HIS A 1 89 ? 1.323 25.377 6.850 1.00 6.52 89 HIS A C 1
ATOM 749 O O . HIS A 1 89 ? 2.552 25.302 6.776 1.00 7.53 89 HIS A O 1
ATOM 756 N N . LEU A 1 90 ? 0.505 24.366 6.596 1.00 6.09 90 LEU A N 1
ATOM 757 C CA . LEU A 1 90 ? 0.987 23.056 6.194 1.00 6.71 90 LEU A CA 1
ATOM 758 C C . LEU A 1 90 ? 0.566 22.714 4.775 1.00 7.43 90 LEU A C 1
ATOM 759 O O . LEU A 1 90 ? -0.608 22.869 4.422 1.00 8.02 90 LEU A O 1
ATOM 764 N N . HIS A 1 91 ? 1.533 22.318 3.951 1.00 7.69 91 HIS A N 1
ATOM 765 C CA . HIS A 1 91 ? 1.235 21.843 2.604 1.00 7.51 91 HIS A CA 1
ATOM 766 C C . HIS A 1 91 ? 1.104 20.354 2.882 1.00 7.51 91 HIS A C 1
ATOM 767 O O . HIS A 1 91 ? 2.091 19.688 3.215 1.00 7.68 91 HIS A O 1
ATOM 774 N N . THR A 1 92 ? -0.123 19.857 2.828 1.00 7.45 92 THR A N 1
ATOM 775 C CA . THR A 1 92 ? -0.393 18.460 3.120 1.00 7.63 92 THR A CA 1
ATOM 776 C C . THR A 1 92 ? -0.656 17.654 1.851 1.00 8.06 92 THR A C 1
ATOM 777 O O . THR A 1 92 ? -1.745 17.730 1.274 1.00 8.23 92 THR A O 1
ATOM 781 N N . LEU A 1 93 ? 0.365 16.933 1.391 1.00 8.43 93 LEU A N 1
ATOM 782 C CA . LEU A 1 93 ? 0.235 16.099 0.202 1.00 9.31 93 LEU A CA 1
ATOM 783 C C . LEU A 1 93 ? -0.048 14.673 0.647 1.00 9.19 93 LEU A C 1
ATOM 784 O O . LEU A 1 93 ? 0.755 14.067 1.364 1.00 9.30 93 LEU A O 1
ATOM 789 N N . VAL A 1 94 ? -1.194 14.144 0.241 1.00 9.27 94 VAL A N 1
ATOM 790 C CA . VAL A 1 94 ? -1.561 12.779 0.596 1.00 10.04 94 VAL A CA 1
ATOM 791 C C . VAL A 1 94 ? -1.960 12.080 -0.697 1.00 9.73 94 VAL A C 1
ATOM 792 O O . VAL A 1 94 ? -2.640 12.669 -1.542 1.00 8.87 94 VAL A O 1
ATOM 796 N N . GLU A 1 95 ? -1.523 10.837 -0.873 1.00 10.57 95 GLU A N 1
ATOM 797 C CA . GLU A 1 95 ? -1.835 10.122 -2.105 1.00 11.17 95 GLU A CA 1
ATOM 798 C C . GLU A 1 95 ? -3.334 9.975 -2.329 1.00 11.43 95 GLU A C 1
ATOM 799 O O . GLU A 1 95 ? -4.110 9.873 -1.380 1.00 11.88 95 GLU A O 1
ATOM 805 N N . THR A 1 96 ? -3.725 9.962 -3.599 1.00 11.50 96 THR A N 1
ATOM 806 C CA . THR A 1 96 ? -5.126 9.873 -4.000 1.00 13.86 96 THR A CA 1
ATOM 807 C C . THR A 1 96 ? -5.802 8.514 -3.809 1.00 16.26 96 THR A C 1
ATOM 808 O O . THR A 1 96 ? -7.030 8.434 -3.739 1.00 16.69 96 THR A O 1
ATOM 812 N N . SER A 1 97 ? -5.002 7.454 -3.752 1.00 17.50 97 SER A N 1
ATOM 813 C CA . SER A 1 97 ? -5.505 6.090 -3.605 1.00 18.95 97 SER A CA 1
ATOM 814 C C . SER A 1 97 ? -6.661 5.932 -2.616 1.00 19.72 97 SER A C 1
ATOM 815 O O . SER A 1 97 ? -6.556 6.310 -1.446 1.00 20.55 97 SER A O 1
ATOM 818 N N . GLY A 1 98 ? -7.774 5.399 -3.107 1.00 19.60 98 GLY A N 1
ATOM 819 C CA . GLY A 1 98 ? -8.935 5.168 -2.265 1.00 20.29 98 GLY A CA 1
ATOM 820 C C . GLY A 1 98 ? -9.845 6.352 -2.004 1.00 21.93 98 GLY A C 1
ATOM 821 O O . GLY A 1 98 ? -10.899 6.189 -1.382 1.00 22.79 98 GLY A O 1
ATOM 822 N N . ILE A 1 99 ? -9.468 7.533 -2.485 1.00 21.57 99 ILE A N 1
ATOM 823 C CA . ILE A 1 99 ? -10.269 8.738 -2.269 1.00 21.18 99 ILE A CA 1
ATOM 824 C C . ILE A 1 99 ? -10.674 9.365 -3.604 1.00 20.84 99 ILE A C 1
ATOM 825 O O . ILE A 1 99 ? -9.824 9.886 -4.329 1.00 20.61 99 ILE A O 1
ATOM 830 N N . SER A 1 100 ? -11.957 9.299 -3.946 1.00 21.11 100 SER A N 1
ATOM 831 C CA . SER A 1 100 ? -12.419 9.887 -5.198 1.00 21.34 100 SER A CA 1
ATOM 832 C C . SER A 1 100 ? -12.526 11.402 -5.045 1.00 20.77 100 SER A C 1
ATOM 833 O O . SER A 1 100 ? -12.895 11.909 -3.980 1.00 20.21 100 SER A O 1
ATOM 836 N N . SER A 1 101 ? -12.243 12.122 -6.123 1.00 21.22 101 SER A N 1
ATOM 837 C CA . SER A 1 101 ? -12.282 13.576 -6.106 1.00 22.91 101 SER A CA 1
ATOM 838 C C . SER A 1 101 ? -13.633 14.178 -5.716 1.00 24.37 101 SER A C 1
ATOM 839 O O . SER A 1 101 ? -13.676 15.185 -5.008 1.00 24.55 101 SER A O 1
ATOM 842 N N . MET A 1 102 ? -14.733 13.560 -6.141 1.00 26.05 102 MET A N 1
ATOM 843 C CA . MET A 1 102 ? -16.058 14.093 -5.823 1.00 27.47 102 MET A CA 1
ATOM 844 C C . MET A 1 102 ? -16.425 14.007 -4.339 1.00 25.96 102 MET A C 1
ATOM 845 O O . MET A 1 102 ? -17.208 14.818 -3.840 1.00 25.62 102 MET A O 1
ATOM 850 N N . VAL A 1 103 ? -15.834 13.049 -3.631 1.00 23.24 103 VAL A N 1
ATOM 851 C CA . VAL A 1 103 ? -16.118 12.874 -2.212 1.00 22.17 103 VAL A CA 1
ATOM 852 C C . VAL A 1 103 ? -15.088 13.561 -1.296 1.00 20.08 103 VAL A C 1
ATOM 853 O O . VAL A 1 103 ? -15.339 13.760 -0.100 1.00 19.50 103 VAL A O 1
ATOM 857 N N . LEU A 1 104 ? -13.954 13.961 -1.869 1.00 17.41 104 LEU A N 1
ATOM 858 C CA . LEU A 1 104 ? -12.887 14.619 -1.112 1.00 16.11 104 LEU A CA 1
ATOM 859 C C . LEU A 1 104 ? -13.361 15.808 -0.274 1.00 15.39 104 LEU A C 1
ATOM 860 O O . LEU A 1 104 ? -12.920 15.982 0.865 1.00 15.23 104 LEU A O 1
ATOM 865 N N . GLY A 1 105 ? -14.259 16.618 -0.827 1.00 14.18 105 GLY A N 1
ATOM 866 C CA . GLY A 1 105 ? -14.764 17.772 -0.104 1.00 14.47 105 GLY A CA 1
ATOM 867 C C . GLY A 1 105 ? -15.396 17.377 1.220 1.00 15.59 105 GLY A C 1
ATOM 868 O O . GLY A 1 105 ? -15.094 17.959 2.263 1.00 15.21 105 GLY A O 1
ATOM 869 N N . ARG A 1 106 ? -16.262 16.369 1.186 1.00 16.75 106 ARG A N 1
ATOM 870 C CA . ARG A 1 106 ? -16.925 15.905 2.397 1.00 17.62 106 ARG A CA 1
ATOM 871 C C . ARG A 1 106 ? -15.913 15.323 3.381 1.00 16.56 106 ARG A C 1
ATOM 872 O O . ARG A 1 106 ? -15.976 15.604 4.579 1.00 17.30 106 ARG A O 1
ATOM 880 N N . TYR A 1 107 ? -14.976 14.527 2.876 1.00 15.44 107 TYR A N 1
ATOM 881 C CA . TYR A 1 107 ? -13.954 13.922 3.729 1.00 15.06 107 TYR A CA 1
ATOM 882 C C . TYR A 1 107 ? -13.125 14.980 4.453 1.00 13.55 107 TYR A C 1
ATOM 883 O O . TYR A 1 107 ? -12.948 14.913 5.672 1.00 12.57 107 TYR A O 1
ATOM 892 N N . VAL A 1 108 ? -12.629 15.961 3.703 1.00 12.47 108 VAL A N 1
ATOM 893 C CA . VAL A 1 108 ? -11.815 17.029 4.278 1.00 11.88 108 VAL A CA 1
ATOM 894 C C . VAL A 1 108 ? -12.625 17.848 5.281 1.00 11.68 108 VAL A C 1
ATOM 895 O O . VAL A 1 108 ? -12.096 18.286 6.302 1.00 10.87 108 VAL A O 1
ATOM 899 N N . SER A 1 109 ? -13.917 18.014 5.010 1.00 12.19 109 SER A N 1
ATOM 900 C CA . SER A 1 109 ? -14.809 18.736 5.913 1.00 12.38 109 SER A CA 1
ATOM 901 C C . SER A 1 109 ? -14.885 17.967 7.245 1.00 11.21 109 SER A C 1
ATOM 902 O O . SER A 1 109 ? -14.859 18.565 8.330 1.00 11.58 109 SER A O 1
ATOM 905 N N . GLN A 1 110 ? -14.959 16.642 7.158 1.00 10.31 110 GLN A N 1
ATOM 906 C CA . GLN A 1 110 ? -15.006 15.800 8.351 1.00 10.82 110 GLN A CA 1
ATOM 907 C C . GLN A 1 110 ? -13.677 15.875 9.104 1.00 10.64 110 GLN A C 1
ATOM 908 O O . GLN A 1 110 ? -13.654 15.887 10.337 1.00 10.18 110 GLN A O 1
ATOM 914 N N . ILE A 1 111 ? -12.572 15.915 8.363 1.00 9.89 111 ILE A N 1
ATOM 915 C CA . ILE A 1 111 ? -11.257 16.012 8.984 1.00 9.95 111 ILE A CA 1
ATOM 916 C C . ILE A 1 111 ? -11.155 17.342 9.729 1.00 9.35 111 ILE A C 1
ATOM 917 O O . ILE A 1 111 ? -10.675 17.387 10.860 1.00 10.05 111 ILE A O 1
ATOM 922 N N . ARG A 1 112 ? -11.637 18.419 9.111 1.00 8.98 112 ARG A N 1
ATOM 923 C CA . ARG A 1 112 ? -11.613 19.733 9.748 1.00 8.88 112 ARG A CA 1
ATOM 924 C C . ARG A 1 112 ? -12.381 19.690 11.072 1.00 9.16 112 ARG A C 1
ATOM 925 O O . ARG A 1 112 ? -11.907 20.202 12.090 1.00 9.41 112 ARG A O 1
ATOM 933 N N . ALA A 1 113 ? -13.556 19.064 11.056 1.00 9.14 113 ALA A N 1
ATOM 934 C CA . ALA A 1 113 ? -14.371 18.942 12.263 1.00 9.56 113 ALA A CA 1
ATOM 935 C C . ALA A 1 113 ? -13.610 18.175 13.352 1.00 9.69 113 ALA A C 1
ATOM 936 O O . ALA A 1 113 ? -13.667 18.529 14.534 1.00 10.07 113 ALA A O 1
ATOM 938 N N . GLN A 1 114 ? -12.891 17.129 12.950 1.00 9.43 114 GLN A N 1
ATOM 939 C CA . GLN A 1 114 ? -12.107 16.333 13.893 1.00 9.41 114 GLN A CA 1
ATOM 940 C C . GLN A 1 114 ? -10.974 17.178 14.484 1.00 9.37 114 GLN A C 1
ATOM 941 O O . GLN A 1 114 ? -10.682 17.091 15.681 1.00 10.14 114 GLN A O 1
ATOM 947 N N . LEU A 1 115 ? -10.341 18.003 13.654 1.00 8.45 115 LEU A N 1
ATOM 948 C CA . LEU A 1 115 ? -9.265 18.871 14.127 1.00 8.37 115 LEU A CA 1
ATOM 949 C C . LEU A 1 115 ? -9.797 19.844 15.180 1.00 8.25 115 LEU A C 1
ATOM 950 O O . LEU A 1 115 ? -9.160 20.074 16.209 1.00 9.09 115 LEU A O 1
ATOM 955 N N . VAL A 1 116 ? -10.971 20.408 14.920 1.00 8.89 116 VAL A N 1
ATOM 956 C CA . VAL A 1 116 ? -11.585 21.358 15.845 1.00 9.14 116 VAL A CA 1
ATOM 957 C C . VAL A 1 116 ? -11.805 20.714 17.219 1.00 9.84 116 VAL A C 1
ATOM 958 O O . VAL A 1 116 ? -11.492 21.310 18.253 1.00 10.69 116 VAL A O 1
ATOM 962 N N . LYS A 1 117 ? -12.295 19.482 17.226 1.00 10.52 117 LYS A N 1
ATOM 963 C CA . LYS A 1 117 ? -12.543 18.778 18.481 1.00 10.90 117 LYS A CA 1
ATOM 964 C C . LYS A 1 117 ? -11.286 18.337 19.228 1.00 11.43 117 LYS A C 1
ATOM 965 O O . LYS A 1 117 ? -11.141 18.593 20.425 1.00 11.90 117 LYS A O 1
ATOM 971 N N . VAL A 1 118 ? -10.375 17.680 18.520 1.00 10.93 118 VAL A N 1
ATOM 972 C CA . VAL A 1 118 ? -9.152 17.158 19.121 1.00 11.08 118 VAL A CA 1
ATOM 973 C C . VAL A 1 118 ? -8.057 18.167 19.445 1.00 11.79 118 VAL A C 1
ATOM 974 O O . VAL A 1 118 ? -7.494 18.156 20.544 1.00 12.81 118 VAL A O 1
ATOM 978 N N . VAL A 1 119 ? -7.743 19.032 18.491 1.00 10.89 119 VAL A N 1
ATOM 979 C CA . VAL A 1 119 ? -6.670 19.990 18.692 1.00 10.74 119 VAL A CA 1
ATOM 980 C C . VAL A 1 119 ? -7.114 21.308 19.316 1.00 11.40 119 VAL A C 1
ATOM 981 O O . VAL A 1 119 ? -6.399 21.882 20.141 1.00 12.20 119 VAL A O 1
ATOM 985 N N . PHE A 1 120 ? -8.321 21.749 18.979 1.00 10.72 120 PHE A N 1
ATOM 986 C CA . PHE A 1 120 ? -8.798 23.039 19.454 1.00 10.51 120 PHE A CA 1
ATOM 987 C C . PHE A 1 120 ? -9.918 23.098 20.480 1.00 11.56 120 PHE A C 1
ATOM 988 O O . PHE A 1 120 ? -10.583 24.123 20.616 1.00 11.62 120 PHE A O 1
ATOM 996 N N . GLN A 1 121 ? -10.106 22.008 21.220 1.00 13.03 121 GLN A N 1
ATOM 997 C CA . GLN A 1 121 ? -11.109 21.951 22.284 1.00 14.32 121 GLN A CA 1
ATOM 998 C C . GLN A 1 121 ? -12.513 22.378 21.861 1.00 15.07 121 GLN A C 1
ATOM 999 O O . GLN A 1 121 ? -13.258 22.956 22.657 1.00 16.98 121 GLN A O 1
ATOM 1005 N N . GLY A 1 122 ? -12.870 22.121 20.607 1.00 13.58 122 GLY A N 1
ATOM 1006 C CA . GLY A 1 122 ? -14.186 22.498 20.125 1.00 13.25 122 GLY A CA 1
ATOM 1007 C C . GLY A 1 122 ? -14.315 23.954 19.708 1.00 14.35 122 GLY A C 1
ATOM 1008 O O . GLY A 1 122 ? -15.409 24.400 19.354 1.00 15.56 122 GLY A O 1
ATOM 1009 N N . ILE A 1 123 ? -13.213 24.700 19.746 1.00 13.39 123 ILE A N 1
ATOM 1010 C CA . ILE A 1 123 ? -13.219 26.111 19.357 1.00 13.58 123 ILE A CA 1
ATOM 1011 C C . ILE A 1 123 ? -12.922 26.232 17.860 1.00 13.70 123 ILE A C 1
ATOM 1012 O O . ILE A 1 123 ? -11.929 25.687 17.376 1.00 13.78 123 ILE A O 1
ATOM 1017 N N . GLU A 1 124 ? -13.792 26.921 17.126 1.00 13.12 124 GLU A N 1
ATOM 1018 C CA . GLU A 1 124 ? -13.603 27.107 15.687 1.00 13.30 124 GLU A CA 1
ATOM 1019 C C . GLU A 1 124 ? -12.531 28.159 15.419 1.00 13.09 124 GLU A C 1
ATOM 1020 O O . GLU A 1 124 ? -12.635 29.287 15.908 1.00 13.68 124 GLU A O 1
ATOM 1026 N N . PRO A 1 125 ? -11.479 27.810 14.659 1.00 11.89 125 PRO A N 1
ATOM 1027 C CA . PRO A 1 125 ? -10.431 28.797 14.372 1.00 11.63 125 PRO A CA 1
ATOM 1028 C C . PRO A 1 125 ? -10.980 29.960 13.540 1.00 11.22 125 PRO A C 1
ATOM 1029 O O . PRO A 1 125 ? -11.713 29.750 12.569 1.00 11.85 125 PRO A O 1
ATOM 1033 N N . GLN A 1 126 ? -10.634 31.180 13.938 1.00 11.36 126 GLN A N 1
ATOM 1034 C CA . GLN A 1 126 ? -11.078 32.388 13.243 1.00 12.60 126 GLN A CA 1
ATOM 1035 C C . GLN A 1 126 ? -10.091 32.787 12.145 1.00 13.54 126 GLN A C 1
ATOM 1036 O O . GLN A 1 126 ? -9.521 33.881 12.157 1.00 15.32 126 GLN A O 1
ATOM 1042 N N . ILE A 1 127 ? -9.855 31.857 11.229 1.00 14.01 127 ILE A N 1
ATOM 1043 C CA . ILE A 1 127 ? -8.952 32.065 10.104 1.00 14.05 127 ILE A CA 1
ATOM 1044 C C . ILE A 1 127 ? -9.744 31.682 8.863 1.00 14.81 127 ILE A C 1
ATOM 1045 O O . ILE A 1 127 ? -10.358 30.609 8.816 1.00 14.49 127 ILE A O 1
ATOM 1050 N N . ASN A 1 128 ? -9.764 32.565 7.873 1.00 15.48 128 ASN A N 1
ATOM 1051 C CA . ASN A 1 128 ? -10.497 32.293 6.646 1.00 15.81 128 ASN A CA 1
ATOM 1052 C C . ASN A 1 128 ? -9.894 31.111 5.895 1.00 13.23 128 ASN A C 1
ATOM 1053 O O . ASN A 1 128 ? -8.676 31.012 5.771 1.00 13.23 128 ASN A O 1
ATOM 1058 N N . ASP A 1 129 ? -10.758 30.210 5.430 1.00 13.58 129 ASP A N 1
ATOM 1059 C CA . ASP A 1 129 ? -10.359 29.031 4.661 1.00 13.65 129 ASP A CA 1
ATOM 1060 C C . ASP A 1 129 ? -9.129 28.367 5.259 1.00 12.35 129 ASP A C 1
ATOM 1061 O O . ASP A 1 129 ? -8.167 28.082 4.547 1.00 12.16 129 ASP A O 1
ATOM 1066 N N . TRP A 1 130 ? -9.170 28.091 6.559 1.00 11.23 130 TRP A N 1
ATOM 1067 C CA . TRP A 1 130 ? -8.018 27.489 7.213 1.00 10.53 130 TRP A CA 1
ATOM 1068 C C . TRP A 1 130 ? -7.705 26.045 6.807 1.00 9.40 130 TRP A C 1
ATOM 1069 O O . TRP A 1 130 ? -6.615 25.556 7.075 1.00 9.17 130 TRP A O 1
ATOM 1080 N N . VAL A 1 131 ? -8.670 25.351 6.209 1.00 9.20 131 VAL A N 1
ATOM 1081 C CA . VAL A 1 131 ? -8.443 23.994 5.700 1.00 9.69 131 VAL A CA 1
ATOM 1082 C C . VAL A 1 131 ? -8.943 24.080 4.263 1.00 11.03 131 VAL A C 1
ATOM 1083 O O . VAL A 1 131 ? -10.154 24.103 4.022 1.00 12.81 131 VAL A O 1
ATOM 1087 N N . ALA A 1 132 ? -8.016 24.180 3.316 1.00 10.00 132 ALA A N 1
ATOM 1088 C CA . ALA A 1 132 ? -8.381 24.338 1.913 1.00 10.02 132 ALA A CA 1
ATOM 1089 C C . ALA A 1 132 ? -7.770 23.327 0.951 1.00 10.09 132 ALA A C 1
ATOM 1090 O O . ALA A 1 132 ? -6.555 23.119 0.939 1.00 10.50 132 ALA A O 1
ATOM 1092 N N . ILE A 1 133 ? -8.617 22.715 0.129 1.00 9.90 133 ILE A N 1
ATOM 1093 C CA . ILE A 1 133 ? -8.158 21.759 -0.876 1.00 10.05 133 ILE A CA 1
ATOM 1094 C C . ILE A 1 133 ? -7.683 22.580 -2.081 1.00 10.31 133 ILE A C 1
ATOM 1095 O O . ILE A 1 133 ? -8.395 23.476 -2.550 1.00 11.44 133 ILE A O 1
ATOM 1100 N 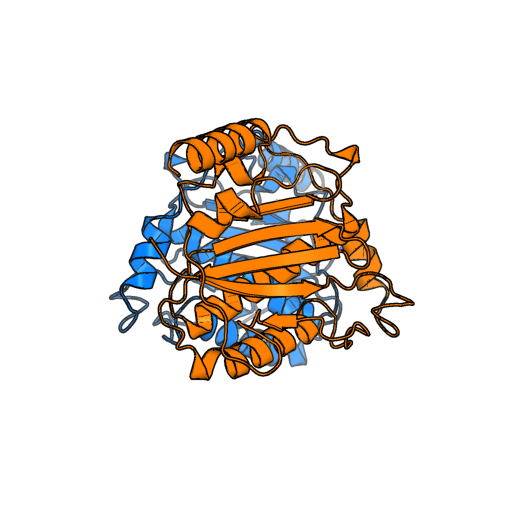N . THR A 1 134 ? -6.482 22.302 -2.568 1.00 9.96 134 THR A N 1
ATOM 1101 C CA . THR A 1 134 ? -5.974 23.028 -3.721 1.00 11.35 134 THR A CA 1
ATOM 1102 C C . THR A 1 134 ? -6.756 22.602 -4.964 1.00 12.98 134 THR A C 1
ATOM 1103 O O . THR A 1 134 ? -6.957 21.405 -5.212 1.00 12.72 134 THR A O 1
ATOM 1107 N N . LYS A 1 135 ? -7.241 23.596 -5.703 1.00 15.11 135 LYS A N 1
ATOM 1108 C CA . LYS A 1 135 ? -8.018 23.378 -6.922 1.00 17.25 135 LYS A CA 1
ATOM 1109 C C . LYS A 1 135 ? -7.179 23.731 -8.151 1.00 19.11 135 LYS A C 1
ATOM 1110 O O . LYS A 1 135 ? -6.162 24.429 -8.048 1.00 18.69 135 LYS A O 1
ATOM 1116 N N . VAL A 1 136 ? -7.617 23.249 -9.309 1.00 21.92 136 VAL A N 1
ATOM 1117 C CA . VAL A 1 136 ? -6.939 23.540 -10.569 1.00 24.61 136 VAL A CA 1
ATOM 1118 C C . VAL A 1 136 ? -7.109 25.042 -10.837 1.00 25.78 136 VAL A C 1
ATOM 1119 O O . VAL A 1 136 ? -6.208 25.704 -11.354 1.00 26.28 136 VAL A O 1
ATOM 1123 N N . LYS A 1 137 ? -8.271 25.560 -10.443 1.00 26.05 137 LYS A N 1
ATOM 1124 C CA . LYS A 1 137 ? -8.631 26.968 -10.584 1.00 26.77 137 LYS A CA 1
ATOM 1125 C C . LYS A 1 137 ? -9.860 27.182 -9.702 1.00 27.47 137 LYS A C 1
ATOM 1126 O O . LYS A 1 137 ? -10.508 26.211 -9.307 1.00 27.33 137 LYS A O 1
ATOM 1132 N N . LYS A 1 138 ? -10.170 28.432 -9.372 1.00 28.64 138 LYS A N 1
ATOM 1133 C CA . LYS A 1 138 ? -11.325 28.717 -8.523 1.00 30.02 138 LYS A CA 1
ATOM 1134 C C . LYS A 1 138 ? -12.605 28.094 -9.075 1.00 31.29 138 LYS A C 1
ATOM 1135 O O . LYS A 1 138 ? -12.940 28.283 -10.244 1.00 32.65 138 LYS A O 1
ATOM 1141 N N . GLY A 1 139 ? -13.302 27.341 -8.228 1.00 31.51 139 GLY A N 1
ATOM 1142 C CA . GLY A 1 139 ? -14.536 26.691 -8.632 1.00 31.89 139 GLY A CA 1
ATOM 1143 C C . GLY A 1 139 ? -14.301 25.438 -9.456 1.00 32.28 139 GLY A C 1
ATOM 1144 O O . GLY A 1 139 ? -15.250 24.718 -9.786 1.00 32.93 139 GLY A O 1
ATOM 1145 N N . GLY A 1 140 ? -13.032 25.161 -9.751 1.00 30.98 140 GLY A N 1
ATOM 1146 C CA . GLY A 1 140 ? -12.675 24.000 -10.545 1.00 29.47 140 GLY A CA 1
ATOM 1147 C C . GLY A 1 140 ? -12.519 22.710 -9.761 1.00 28.12 140 GLY A C 1
ATOM 1148 O O . GLY A 1 140 ? -12.886 22.623 -8.584 1.00 28.24 140 GLY A O 1
ATOM 1149 N N . ALA A 1 141 ? -11.955 21.706 -10.425 1.00 26.22 141 ALA A N 1
ATOM 1150 C CA . ALA A 1 141 ? -11.743 20.396 -9.822 1.00 24.89 141 ALA A CA 1
ATOM 1151 C C . ALA A 1 141 ? -10.578 20.394 -8.837 1.00 23.52 141 ALA A C 1
ATOM 1152 O O . ALA A 1 141 ? -9.730 21.294 -8.849 1.00 23.25 141 ALA A O 1
ATOM 1154 N N . ASN A 1 142 ? -10.546 19.375 -7.986 1.00 21.73 142 ASN A N 1
ATOM 1155 C CA . ASN A 1 142 ? -9.481 19.227 -7.002 1.00 18.74 142 ASN A CA 1
ATOM 1156 C C . ASN A 1 142 ? -8.199 18.895 -7.754 1.00 17.18 142 ASN A C 1
ATOM 1157 O O . ASN A 1 142 ? -8.161 17.961 -8.557 1.00 17.30 142 ASN A O 1
ATOM 1162 N N . LYS A 1 143 ? -7.156 19.674 -7.501 1.00 16.24 143 LYS A N 1
ATOM 1163 C CA . LYS A 1 143 ? -5.877 19.486 -8.170 1.00 15.76 143 LYS A CA 1
ATOM 1164 C C . LYS A 1 143 ? -5.190 18.186 -7.767 1.00 16.12 143 LYS A C 1
ATOM 1165 O O . LYS A 1 143 ? -5.240 17.765 -6.608 1.00 15.46 143 LYS A O 1
ATOM 1171 N N . VAL A 1 144 ? -4.583 17.533 -8.745 1.00 15.98 144 VAL A N 1
ATOM 1172 C CA . VAL A 1 144 ? -3.850 16.308 -8.501 1.00 15.76 144 VAL A CA 1
ATOM 1173 C C . VAL A 1 144 ? -2.451 16.577 -9.022 1.00 15.85 144 VAL A C 1
ATOM 1174 O O . VAL A 1 144 ? -2.285 17.112 -10.118 1.00 16.44 144 VAL A O 1
ATOM 1178 N N . VAL A 1 145 ? -1.451 16.270 -8.207 1.00 15.89 145 VAL A N 1
ATOM 1179 C CA . VAL A 1 145 ? -0.060 16.473 -8.589 1.00 16.50 145 VAL A CA 1
ATOM 1180 C C . VAL A 1 145 ? 0.684 15.162 -8.401 1.00 17.09 145 VAL A C 1
ATOM 1181 O O . VAL A 1 145 ? 0.198 14.263 -7.713 1.00 17.34 145 VAL A O 1
ATOM 1185 N N . ASP A 1 146 ? 1.830 15.021 -9.053 1.00 16.86 146 ASP A N 1
ATOM 1186 C CA . ASP A 1 146 ? 2.622 13.812 -8.893 1.00 16.36 146 ASP A CA 1
ATOM 1187 C C . ASP A 1 146 ? 3.819 14.113 -7.994 1.00 15.13 146 ASP A C 1
ATOM 1188 O O . ASP A 1 146 ? 4.023 15.263 -7.588 1.00 13.85 146 ASP A O 1
ATOM 1193 N N . SER A 1 147 ? 4.634 13.095 -7.731 1.00 15.06 147 SER A N 1
ATOM 1194 C CA . SER A 1 147 ? 5.806 13.224 -6.865 1.00 15.74 147 SER A CA 1
ATOM 1195 C C . SER A 1 147 ? 6.755 14.366 -7.214 1.00 13.96 147 SER A C 1
ATOM 1196 O O . SER A 1 147 ? 7.377 14.946 -6.319 1.00 13.79 147 SER A O 1
ATOM 1199 N N . GLY A 1 148 ? 6.868 14.676 -8.505 1.00 12.59 148 GLY A N 1
ATOM 1200 C CA . GLY A 1 148 ? 7.752 15.739 -8.956 1.00 11.61 148 GLY A CA 1
ATOM 1201 C C . GLY A 1 148 ? 7.485 17.091 -8.319 1.00 11.35 148 GLY A C 1
ATOM 1202 O O . GLY A 1 148 ? 8.391 17.922 -8.215 1.00 11.17 148 GLY A O 1
ATOM 1203 N N . TYR A 1 149 ? 6.244 17.309 -7.897 1.00 10.91 149 TYR A N 1
ATOM 1204 C CA . TYR A 1 149 ? 5.840 18.552 -7.242 1.00 10.89 149 TYR A CA 1
ATOM 1205 C C . TYR A 1 149 ? 6.672 18.776 -5.970 1.00 10.32 149 TYR A C 1
ATOM 1206 O O . TYR A 1 149 ? 6.953 19.915 -5.590 1.00 10.15 149 TYR A O 1
ATOM 1215 N N . ILE A 1 150 ? 7.096 17.688 -5.330 1.00 9.84 150 ILE A N 1
ATOM 1216 C CA . ILE A 1 150 ? 7.890 17.795 -4.111 1.00 9.52 150 ILE A CA 1
ATOM 1217 C C . ILE A 1 150 ? 9.257 18.451 -4.360 1.00 9.83 150 ILE A C 1
ATOM 1218 O O . ILE A 1 150 ? 9.528 19.522 -3.808 1.00 10.13 150 ILE A O 1
ATOM 1223 N N . PRO A 1 151 ? 10.122 17.850 -5.207 1.00 10.16 151 PRO A N 1
ATOM 1224 C CA . PRO A 1 151 ? 11.427 18.487 -5.444 1.00 10.66 151 PRO A CA 1
ATOM 1225 C C . PRO A 1 151 ? 11.339 19.812 -6.213 1.00 11.10 151 PRO A C 1
ATOM 1226 O O . PRO A 1 151 ? 12.186 20.694 -6.049 1.00 11.80 151 PRO A O 1
ATOM 1230 N N . ALA A 1 152 ? 10.300 19.959 -7.028 1.00 10.32 152 ALA A N 1
ATOM 1231 C CA . ALA A 1 152 ? 10.124 21.171 -7.820 1.00 10.23 152 ALA A CA 1
ATOM 1232 C C . ALA A 1 152 ? 9.668 22.387 -7.030 1.00 10.64 152 ALA A C 1
ATOM 1233 O O . ALA A 1 152 ? 10.178 23.493 -7.226 1.00 10.46 152 ALA A O 1
ATOM 1235 N N . TYR A 1 153 ? 8.753 22.166 -6.092 1.00 10.46 153 TYR A N 1
ATOM 1236 C CA . TYR A 1 153 ? 8.160 23.262 -5.344 1.00 10.31 153 TYR A CA 1
ATOM 1237 C C . TYR A 1 153 ? 8.378 23.311 -3.837 1.00 9.88 153 TYR A C 1
ATOM 1238 O O 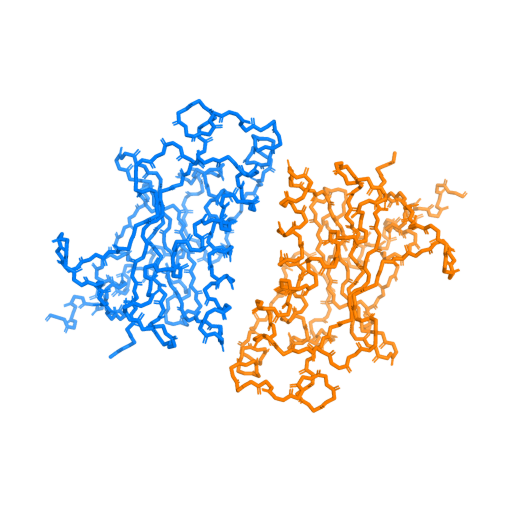. TYR A 1 153 ? 8.613 24.384 -3.283 1.00 10.22 153 TYR A O 1
ATOM 1247 N N . LEU A 1 154 ? 8.294 22.165 -3.169 1.00 8.53 154 LEU A N 1
ATOM 1248 C CA . LEU A 1 154 ? 8.452 22.139 -1.717 1.00 8.13 154 LEU A CA 1
ATOM 1249 C C . LEU A 1 154 ? 9.888 22.063 -1.213 1.00 8.41 154 LEU A C 1
ATOM 1250 O O . LEU A 1 154 ? 10.272 22.821 -0.321 1.00 8.91 154 LEU A O 1
ATOM 1255 N N . LEU A 1 155 ? 10.689 21.168 -1.786 1.00 8.87 155 LEU A N 1
ATOM 1256 C CA . LEU A 1 155 ? 12.079 21.022 -1.350 1.00 9.93 155 LEU A CA 1
ATOM 1257 C C . LEU A 1 155 ? 12.956 22.283 -1.422 1.00 10.51 155 LEU A C 1
ATOM 1258 O O . LEU A 1 155 ? 13.847 22.452 -0.591 1.00 11.20 155 LEU A O 1
ATOM 1263 N N . PRO A 1 156 ? 12.731 23.175 -2.413 1.00 10.56 156 PRO A N 1
ATOM 1264 C CA . PRO A 1 156 ? 13.536 24.400 -2.528 1.00 10.54 156 PRO A CA 1
ATOM 1265 C C . PRO A 1 156 ? 13.414 25.401 -1.371 1.00 10.72 156 PRO A C 1
ATOM 1266 O O . PRO A 1 156 ? 14.272 26.275 -1.223 1.00 11.39 156 PRO A O 1
ATOM 1270 N N . LYS A 1 157 ? 12.337 25.326 -0.591 1.00 9.88 157 LYS A N 1
ATOM 1271 C CA . LYS A 1 157 ? 12.155 26.264 0.515 1.00 9.52 157 LYS A CA 1
ATOM 1272 C C . LYS A 1 157 ? 13.296 26.181 1.527 1.00 9.74 157 LYS A C 1
ATOM 1273 O O . LYS A 1 157 ? 13.765 25.090 1.854 1.00 10.12 157 LYS A O 1
ATOM 1279 N N . VAL A 1 158 ? 13.752 27.338 2.002 1.00 9.78 158 VAL A N 1
ATOM 1280 C CA . VAL A 1 158 ? 14.829 27.396 2.988 1.00 9.76 158 VAL A CA 1
ATOM 1281 C C . VAL A 1 158 ? 14.296 28.102 4.235 1.00 10.41 158 VAL A C 1
ATOM 1282 O O . VAL A 1 158 ? 13.182 28.639 4.220 1.00 10.58 158 VAL A O 1
ATOM 1286 N N . GLN A 1 159 ? 15.062 28.076 5.322 1.00 11.23 159 GLN A N 1
ATOM 1287 C CA . GLN A 1 159 ? 14.636 28.733 6.556 1.00 11.86 159 GLN A CA 1
ATOM 1288 C C . GLN A 1 159 ? 14.739 30.247 6.381 1.00 12.59 159 GLN A C 1
ATOM 1289 O O . GLN A 1 159 ? 15.614 30.729 5.659 1.00 13.65 159 GLN A O 1
ATOM 1295 N N . PRO A 1 160 ? 13.877 31.022 7.062 1.00 12.32 160 PRO A N 1
ATOM 1296 C CA . PRO A 1 160 ? 12.818 30.605 7.988 1.00 11.88 160 PRO A CA 1
ATOM 1297 C C . PRO A 1 160 ? 11.476 30.187 7.372 1.00 11.56 160 PRO A C 1
ATOM 1298 O O . PRO A 1 160 ? 10.570 29.784 8.107 1.00 10.89 160 PRO A O 1
ATOM 1302 N N . GLU A 1 161 ? 11.318 30.299 6.051 1.00 10.80 161 GLU A N 1
ATOM 1303 C CA . GLU A 1 161 ? 10.054 29.883 5.436 1.00 10.19 161 GLU A CA 1
ATOM 1304 C C . GLU A 1 161 ? 9.827 28.406 5.754 1.00 9.96 161 GLU A C 1
ATOM 1305 O O . GLU A 1 161 ? 8.739 28.011 6.173 1.00 10.14 161 GLU A O 1
ATOM 1311 N N . LEU A 1 162 ? 10.850 27.591 5.525 1.00 9.26 162 LEU A N 1
ATOM 1312 C CA . LEU A 1 162 ? 10.771 26.169 5.838 1.00 9.25 162 LEU A CA 1
ATOM 1313 C C . LEU A 1 162 ? 10.885 26.062 7.353 1.00 9.49 162 LEU A C 1
ATOM 1314 O O . LEU A 1 162 ? 11.838 26.576 7.945 1.00 10.10 162 LEU A O 1
ATOM 1319 N N . GLN A 1 163 ? 9.900 25.426 7.977 1.00 8.76 163 GLN A N 1
ATOM 1320 C CA . GLN A 1 163 ? 9.897 25.248 9.423 1.00 9.15 163 GLN A CA 1
ATOM 1321 C C . GLN A 1 163 ? 10.151 23.791 9.807 1.00 9.23 163 GLN A C 1
ATOM 1322 O O . GLN A 1 163 ? 10.914 23.516 10.734 1.00 9.67 163 GLN A O 1
ATOM 1328 N N . TRP A 1 164 ? 9.545 22.862 9.070 1.00 8.45 164 TRP A N 1
ATOM 1329 C CA . TRP A 1 164 ? 9.699 21.433 9.345 1.00 7.83 164 TRP A CA 1
ATOM 1330 C C . TRP A 1 164 ? 9.016 20.654 8.226 1.00 7.35 164 TRP A C 1
ATOM 1331 O O . TRP A 1 164 ? 8.279 21.228 7.428 1.00 7.57 164 TRP A O 1
ATOM 1342 N N . ALA A 1 165 ? 9.259 19.349 8.167 1.00 7.40 165 ALA A N 1
ATOM 1343 C CA . ALA A 1 165 ? 8.623 18.509 7.161 1.00 7.37 165 ALA A CA 1
ATOM 1344 C C . ALA A 1 165 ? 8.630 17.064 7.637 1.00 7.39 165 ALA A C 1
ATOM 1345 O O . ALA A 1 165 ? 9.482 16.674 8.438 1.00 7.41 165 ALA A O 1
ATOM 1347 N N . TRP A 1 166 ? 7.661 16.292 7.156 1.00 7.95 166 TRP A N 1
ATOM 1348 C CA . TRP A 1 166 ? 7.513 14.884 7.517 1.00 7.93 166 TRP A CA 1
ATOM 1349 C C . TRP A 1 166 ? 7.096 14.119 6.268 1.00 8.37 166 TRP A C 1
ATOM 1350 O O . TRP A 1 166 ? 6.400 14.656 5.404 1.00 8.32 166 TRP A O 1
ATOM 1361 N N . THR A 1 167 ? 7.466 12.846 6.196 1.00 9.13 167 THR A N 1
ATOM 1362 C CA . THR A 1 167 ? 7.086 12.023 5.056 1.00 8.93 167 THR A CA 1
ATOM 1363 C C . THR A 1 167 ? 7.339 10.552 5.335 1.00 9.94 167 THR A C 1
ATOM 1364 O O . THR A 1 167 ? 8.172 10.205 6.182 1.00 10.08 167 THR A O 1
ATOM 1368 N N . ASN A 1 168 ? 6.561 9.700 4.676 1.00 9.95 168 ASN A N 1
ATOM 1369 C CA . ASN A 1 168 ? 6.755 8.262 4.789 1.00 10.19 168 ASN A CA 1
ATOM 1370 C C . ASN A 1 168 ? 7.184 7.735 3.415 1.00 11.10 168 ASN A C 1
ATOM 1371 O O . ASN A 1 168 ? 7.111 6.537 3.143 1.00 11.36 168 ASN A O 1
ATOM 1376 N N . LEU A 1 169 ? 7.621 8.653 2.550 1.00 10.47 169 LEU A N 1
ATOM 1377 C CA . LEU A 1 169 ? 8.121 8.301 1.223 1.00 11.53 169 LEU A CA 1
ATOM 1378 C C . LEU A 1 169 ? 9.632 8.139 1.390 1.00 12.33 169 LEU A C 1
ATOM 1379 O O . LEU A 1 169 ? 10.337 9.105 1.690 1.00 11.81 169 LEU A O 1
ATOM 1384 N N . ASP A 1 170 ? 10.122 6.915 1.214 1.00 14.40 170 ASP A N 1
ATOM 1385 C CA . ASP A 1 170 ? 11.545 6.611 1.369 1.00 15.73 170 ASP A CA 1
ATOM 1386 C C . ASP A 1 170 ? 12.468 7.551 0.602 1.00 15.01 170 ASP A C 1
ATOM 1387 O O . ASP A 1 170 ? 13.511 7.963 1.108 1.00 15.14 170 ASP A O 1
ATOM 1392 N N . GLU A 1 171 ? 12.069 7.903 -0.611 1.00 14.58 171 GLU A N 1
ATOM 1393 C CA . GLU A 1 171 ? 12.863 8.787 -1.453 1.00 15.24 171 GLU A CA 1
ATOM 1394 C C . GLU A 1 171 ? 13.100 10.167 -0.837 1.00 15.10 171 GLU A C 1
ATOM 1395 O O . GLU A 1 171 ? 14.137 10.788 -1.087 1.00 15.81 171 GLU A O 1
ATOM 1401 N N . TYR A 1 172 ? 12.174 10.625 0.004 1.00 12.60 172 TYR A N 1
ATOM 1402 C CA . TYR A 1 172 ? 12.283 11.953 0.607 1.00 12.03 172 TYR A CA 1
ATOM 1403 C C . TYR A 1 172 ? 12.502 12.004 2.114 1.00 12.13 172 TYR A C 1
ATOM 1404 O O . TYR A 1 172 ? 12.573 13.096 2.690 1.00 12.22 172 TYR A O 1
ATOM 1413 N N . LYS A 1 173 ? 12.638 10.843 2.749 1.00 12.55 173 LYS A N 1
ATOM 1414 C CA . LYS A 1 173 ? 12.840 10.792 4.196 1.00 13.67 173 LYS A CA 1
ATOM 1415 C C . LYS A 1 173 ? 14.021 11.626 4.681 1.00 14.54 173 LYS A C 1
ATOM 1416 O O . LYS A 1 173 ? 13.909 12.360 5.665 1.00 16.12 173 LYS A O 1
ATOM 1422 N N . LEU A 1 174 ? 15.151 11.529 3.990 1.00 14.51 174 LEU A N 1
ATOM 1423 C CA . LEU A 1 174 ? 16.328 12.291 4.385 1.00 15.05 174 LEU A CA 1
ATOM 1424 C C . LEU A 1 174 ? 16.167 13.781 4.070 1.00 14.03 174 LEU A C 1
ATOM 1425 O O . LEU A 1 174 ? 16.542 14.634 4.873 1.00 15.41 174 LEU A O 1
ATOM 1430 N N . ALA A 1 175 ? 15.571 14.081 2.922 1.00 11.75 175 ALA A N 1
ATOM 1431 C CA . ALA A 1 175 ? 15.362 15.461 2.493 1.00 11.62 175 ALA A CA 1
ATOM 1432 C C . ALA A 1 175 ? 14.477 16.278 3.428 1.00 11.50 175 ALA A C 1
ATOM 1433 O O . ALA A 1 175 ? 14.689 17.478 3.593 1.00 11.57 175 ALA A O 1
ATOM 1435 N N . ALA A 1 176 ? 13.503 15.622 4.052 1.00 11.22 176 ALA A N 1
ATOM 1436 C CA . ALA A 1 176 ? 12.558 16.299 4.937 1.00 11.12 176 ALA A CA 1
ATOM 1437 C C . ALA A 1 176 ? 13.164 17.361 5.849 1.00 10.74 176 ALA A C 1
ATOM 1438 O O . ALA A 1 176 ? 12.689 18.500 5.883 1.00 9.86 176 ALA A O 1
ATOM 1440 N N . LEU A 1 177 ? 14.221 17.003 6.573 1.00 10.73 177 LEU A N 1
ATOM 1441 C CA . LEU A 1 177 ? 14.850 17.941 7.496 1.00 11.14 177 LEU A CA 1
ATOM 1442 C C . LEU A 1 177 ? 16.317 18.217 7.182 1.00 12.04 177 LEU A C 1
ATOM 1443 O O . LEU A 1 177 ? 17.074 18.658 8.058 1.00 12.45 177 LEU A O 1
ATOM 1448 N N . ASN A 1 178 ? 16.717 17.984 5.936 1.00 12.61 178 ASN A N 1
ATOM 1449 C CA . ASN A 1 178 ? 18.101 18.210 5.550 1.00 12.77 178 ASN A CA 1
ATOM 1450 C C . ASN A 1 178 ? 18.209 19.062 4.290 1.00 12.74 178 ASN A C 1
ATOM 1451 O O . ASN A 1 178 ? 17.814 18.645 3.199 1.00 12.34 178 ASN A O 1
ATOM 1456 N N . LEU A 1 179 ? 18.735 20.269 4.475 1.00 14.23 179 LEU A N 1
ATOM 1457 C CA . LEU A 1 179 ? 18.929 21.250 3.409 1.00 14.63 179 LEU A CA 1
ATOM 1458 C C . LEU A 1 179 ? 19.914 20.789 2.336 1.00 14.97 179 LEU A C 1
ATOM 1459 O O . LEU A 1 179 ? 19.714 21.041 1.149 1.00 14.69 179 LEU A O 1
ATOM 1464 N N . GLU A 1 180 ? 20.967 20.092 2.749 1.00 15.90 180 GLU A N 1
ATOM 1465 C CA . GLU A 1 180 ? 21.966 19.605 1.805 1.00 16.26 180 GLU A CA 1
ATOM 1466 C C . GLU A 1 180 ? 21.331 18.565 0.874 1.00 15.95 180 GLU A C 1
ATOM 1467 O O . GLU A 1 180 ? 21.538 18.593 -0.343 1.00 15.84 180 GLU A O 1
ATOM 1473 N N . GLU A 1 181 ? 20.524 17.674 1.447 1.00 15.14 181 GLU A N 1
ATOM 1474 C CA . GLU A 1 181 ? 19.839 16.651 0.664 1.00 14.70 181 GLU A CA 1
ATOM 1475 C C . GLU A 1 181 ? 18.806 17.312 -0.263 1.00 14.30 181 GLU A C 1
ATOM 1476 O O . GLU A 1 181 ? 18.636 16.893 -1.411 1.00 14.04 181 GLU A O 1
ATOM 1482 N N . ARG A 1 182 ? 18.117 18.339 0.234 1.00 12.88 182 ARG A N 1
ATOM 1483 C CA . ARG A 1 182 ? 17.137 19.057 -0.581 1.00 11.58 182 ARG A CA 1
ATOM 1484 C C . ARG A 1 182 ? 17.852 19.668 -1.783 1.00 12.50 182 ARG A C 1
ATOM 1485 O O . ARG A 1 182 ? 17.377 19.569 -2.913 1.00 12.52 182 ARG A O 1
ATOM 1493 N N . LYS A 1 183 ? 19.020 20.252 -1.530 1.00 12.95 183 LYS A N 1
ATOM 1494 C CA . LYS A 1 183 ? 19.840 20.863 -2.570 1.00 13.78 183 LYS A CA 1
ATOM 1495 C C . LYS A 1 183 ? 20.193 19.812 -3.631 1.00 13.84 183 LYS A C 1
ATOM 1496 O O . LYS A 1 183 ? 20.106 20.072 -4.831 1.00 13.95 183 LYS A O 1
ATOM 1502 N N . ARG A 1 184 ? 20.534 18.603 -3.189 1.00 15.19 184 ARG A N 1
ATOM 1503 C CA . ARG A 1 184 ? 20.875 17.526 -4.117 1.00 16.54 184 ARG A CA 1
ATOM 1504 C C . ARG A 1 184 ? 19.681 17.146 -5.001 1.00 17.27 184 ARG A C 1
ATOM 1505 O O . ARG A 1 184 ? 19.812 17.015 -6.224 1.00 17.52 184 ARG A O 1
ATOM 1513 N N . LEU A 1 185 ? 18.515 16.982 -4.381 1.00 16.03 185 LEU A N 1
ATOM 1514 C CA . LEU A 1 185 ? 17.310 16.601 -5.112 1.00 15.42 185 LEU A CA 1
ATOM 1515 C C . LEU A 1 185 ? 16.800 17.696 -6.041 1.00 15.30 185 LEU A C 1
ATOM 1516 O O . LEU A 1 185 ? 16.284 17.406 -7.124 1.00 15.54 185 LEU A O 1
ATOM 1521 N N . VAL A 1 186 ? 16.954 18.951 -5.630 1.00 15.20 186 VAL A N 1
ATOM 1522 C CA . VAL A 1 186 ? 16.532 20.077 -6.459 1.00 15.99 186 VAL A CA 1
ATOM 1523 C C . VAL A 1 186 ? 17.420 20.101 -7.709 1.00 17.37 186 VAL A C 1
ATOM 1524 O O . VAL A 1 186 ? 16.924 20.223 -8.836 1.00 17.83 186 VAL A O 1
ATOM 1528 N N . ALA A 1 187 ? 18.726 19.931 -7.505 1.00 18.05 187 ALA A N 1
ATOM 1529 C CA . ALA A 1 187 ? 19.687 19.916 -8.606 1.00 18.40 187 ALA A CA 1
ATOM 1530 C C . ALA A 1 187 ? 19.335 18.801 -9.586 1.00 18.68 187 ALA A C 1
ATOM 1531 O O . ALA A 1 187 ? 19.271 19.020 -10.799 1.00 18.85 187 ALA A O 1
ATOM 1533 N N . GLN A 1 188 ? 19.069 17.615 -9.047 1.00 19.58 188 GLN A N 1
ATOM 1534 C CA . GLN A 1 188 ? 18.709 16.457 -9.854 1.00 19.90 188 GLN A CA 1
ATOM 1535 C C . GLN A 1 188 ? 17.429 16.713 -10.650 1.00 20.71 188 GLN A C 1
ATOM 1536 O O . GLN A 1 188 ? 17.330 16.327 -11.814 1.00 21.64 188 GLN A O 1
ATOM 1542 N N . PHE A 1 189 ? 16.462 17.388 -10.035 1.00 20.37 189 PHE A N 1
ATOM 1543 C CA . PHE A 1 189 ? 15.206 17.692 -10.710 1.00 20.31 189 PHE A CA 1
ATOM 1544 C C . PHE A 1 189 ? 15.437 18.610 -11.914 1.00 22.16 189 PHE A C 1
ATOM 1545 O O . PHE A 1 189 ? 14.856 18.403 -12.981 1.00 21.59 189 PHE A O 1
ATOM 1553 N N . LEU A 1 190 ? 16.267 19.633 -11.739 1.00 26.66 190 LEU A N 1
ATOM 1554 C CA . LEU A 1 190 ? 16.561 20.558 -12.829 1.00 29.88 190 LEU A CA 1
ATOM 1555 C C . LEU A 1 190 ? 17.285 19.856 -13.968 1.00 32.25 190 LEU A C 1
ATOM 1556 O O . LEU A 1 190 ? 16.967 20.067 -15.136 1.00 33.37 190 LEU A O 1
ATOM 1561 N N . ALA A 1 191 ? 18.247 19.009 -13.618 1.00 35.02 191 ALA A N 1
ATOM 1562 C CA . ALA A 1 191 ? 19.025 18.269 -14.602 1.00 36.92 191 ALA A CA 1
ATOM 1563 C C . ALA A 1 191 ? 18.128 17.409 -15.486 1.00 39.19 191 ALA A C 1
ATOM 1564 O O . ALA A 1 191 ? 18.322 17.336 -16.700 1.00 39.84 191 ALA A O 1
ATOM 1566 N N . GLU A 1 192 ? 17.134 16.779 -14.871 1.00 42.55 192 GLU A N 1
ATOM 1567 C CA . GLU A 1 192 ? 16.202 15.913 -15.586 1.00 44.72 192 GLU A CA 1
ATOM 1568 C C . GLU A 1 192 ? 15.116 16.657 -16.374 1.00 46.23 192 GLU A C 1
ATOM 1569 O O . GLU A 1 192 ? 14.346 16.035 -17.107 1.00 46.63 192 GLU A O 1
ATOM 1575 N N . SER A 1 193 ? 15.043 17.975 -16.212 1.00 48.27 193 SER A N 1
ATOM 1576 C CA . SER A 1 193 ? 14.045 18.777 -16.918 1.00 50.39 193 SER A CA 1
ATOM 1577 C C . SER A 1 193 ? 14.690 19.787 -17.862 1.00 50.97 193 SER A C 1
ATOM 1578 O O . SER A 1 193 ? 15.192 19.421 -18.927 1.00 51.35 193 SER A O 1
ATOM 1581 N N . MET B 1 1 ? 0.747 13.942 44.809 1.00 36.97 1 MET B N 1
ATOM 1582 C CA . MET B 1 1 ? 0.775 12.817 43.878 1.00 36.86 1 MET B CA 1
ATOM 1583 C C . MET B 1 1 ? -0.413 12.872 42.919 1.00 33.93 1 MET B C 1
ATOM 1584 O O . MET B 1 1 ? -1.565 12.754 43.340 1.00 33.90 1 MET B O 1
ATOM 1589 N N . ALA B 1 2 ? -0.127 13.062 41.634 1.00 28.33 2 ALA B N 1
ATOM 1590 C CA . ALA B 1 2 ? -1.164 13.135 40.609 1.00 25.04 2 ALA B CA 1
ATOM 1591 C C . ALA B 1 2 ? -1.922 11.811 40.521 1.00 22.51 2 ALA B C 1
ATOM 1592 O O . ALA B 1 2 ? -1.355 10.746 40.781 1.00 21.63 2 ALA B O 1
ATOM 1594 N N . THR B 1 3 ? -3.200 11.883 40.162 1.00 19.81 3 THR B N 1
ATOM 1595 C CA . THR B 1 3 ? -4.034 10.691 40.041 1.00 15.49 3 THR B CA 1
ATOM 1596 C C . THR B 1 3 ? -4.263 10.311 38.578 1.00 11.25 3 THR B C 1
ATOM 1597 O O . THR B 1 3 ? -4.373 11.184 37.709 1.00 10.70 3 THR B O 1
ATOM 1601 N N . PHE B 1 4 ? -4.365 9.007 38.321 1.00 10.27 4 PHE B N 1
ATOM 1602 C CA . PHE B 1 4 ? -4.541 8.478 36.969 1.00 9.76 4 PHE B CA 1
ATOM 1603 C C . PHE B 1 4 ? -5.552 7.342 36.916 1.00 9.32 4 PHE B C 1
ATOM 1604 O O . PHE B 1 4 ? -5.780 6.649 37.908 1.00 9.35 4 PHE B O 1
ATOM 1612 N N . TYR B 1 5 ? -6.141 7.156 35.742 1.00 8.45 5 TYR B N 1
ATOM 1613 C CA . TYR B 1 5 ? -7.043 6.037 35.492 1.00 8.21 5 TYR B CA 1
ATOM 1614 C C . TYR B 1 5 ? -6.148 5.108 34.669 1.00 8.60 5 TYR B C 1
ATOM 1615 O O . TYR B 1 5 ? -5.146 5.561 34.087 1.00 8.37 5 TYR B O 1
ATOM 1624 N N . GLU B 1 6 ? -6.480 3.822 34.631 1.00 8.52 6 GLU B N 1
ATOM 1625 C CA . GLU B 1 6 ? -5.710 2.880 33.829 1.00 8.30 6 GLU B CA 1
ATOM 1626 C C . GLU B 1 6 ? -6.633 2.133 32.887 1.00 8.15 6 GLU B C 1
ATOM 1627 O O . GLU B 1 6 ? -7.644 1.563 33.304 1.00 8.40 6 GLU B O 1
ATOM 1633 N N . VAL B 1 7 ? -6.292 2.158 31.608 1.00 8.45 7 VAL B N 1
ATOM 1634 C CA . VAL B 1 7 ? -7.066 1.448 30.608 1.00 8.49 7 VAL B CA 1
ATOM 1635 C C . VAL B 1 7 ? -6.079 0.501 29.944 1.00 8.58 7 VAL B C 1
ATOM 1636 O O . VAL B 1 7 ? -5.000 0.921 29.506 1.00 8.23 7 VAL B O 1
ATOM 1640 N N . ILE B 1 8 ? -6.392 -0.789 29.963 1.00 7.74 8 ILE B N 1
ATOM 1641 C CA . ILE B 1 8 ? -5.518 -1.761 29.329 1.00 7.62 8 ILE B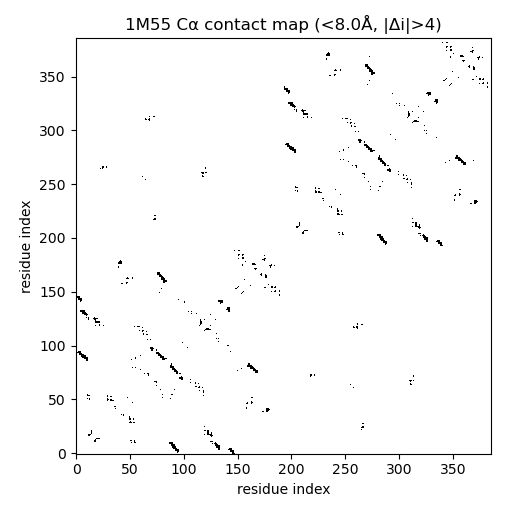 CA 1
ATOM 1642 C C . ILE B 1 8 ? -6.098 -2.103 27.964 1.00 7.11 8 ILE B C 1
ATOM 1643 O O . ILE B 1 8 ? -7.279 -2.452 27.841 1.00 7.06 8 ILE B O 1
ATOM 1648 N N . VAL B 1 9 ? -5.286 -1.906 26.933 1.00 6.38 9 VAL B N 1
ATOM 1649 C CA . VAL B 1 9 ? -5.702 -2.198 25.570 1.00 7.03 9 VAL B CA 1
ATOM 1650 C C . VAL B 1 9 ? -4.901 -3.377 25.018 1.00 7.01 9 VAL B C 1
ATOM 1651 O O . VAL B 1 9 ? -3.668 -3.331 24.971 1.00 7.40 9 VAL B O 1
ATOM 1655 N N . ARG B 1 10 ? -5.596 -4.457 24.676 1.00 7.55 10 ARG B N 1
ATOM 1656 C CA . ARG B 1 10 ? -4.949 -5.624 24.087 1.00 7.84 10 ARG B CA 1
ATOM 1657 C C . ARG B 1 10 ? -4.778 -5.279 22.614 1.00 8.78 10 ARG B C 1
ATOM 1658 O O . ARG B 1 10 ? -5.724 -4.833 21.960 1.00 10.66 10 ARG B O 1
ATOM 1666 N N . VAL B 1 11 ? -3.559 -5.442 22.115 1.00 7.64 11 VAL B N 1
ATOM 1667 C CA . VAL B 1 11 ? -3.223 -5.092 20.738 1.00 8.68 11 VAL B CA 1
ATOM 1668 C C . VAL B 1 11 ? -3.501 -6.162 19.674 1.00 9.41 11 VAL B C 1
ATOM 1669 O O . VAL B 1 11 ? -2.875 -7.227 19.667 1.00 9.48 11 VAL B O 1
ATOM 1673 N N . PRO B 1 12 ? -4.459 -5.892 18.769 1.00 9.92 12 PRO B N 1
ATOM 1674 C CA . PRO B 1 12 ? -4.813 -6.827 17.695 1.00 10.83 12 PRO B CA 1
ATOM 1675 C C . PRO B 1 12 ? -3.765 -6.699 16.586 1.00 12.11 12 PRO B C 1
ATOM 1676 O O . PRO B 1 12 ? -3.335 -5.590 16.266 1.00 12.54 12 PRO B O 1
ATOM 1680 N N . PHE B 1 13 ? -3.354 -7.819 16.000 1.00 13.04 13 PHE B N 1
ATOM 1681 C CA . PHE B 1 13 ? -2.363 -7.777 14.921 1.00 13.58 13 PHE B CA 1
ATOM 1682 C C . PHE B 1 13 ? -2.410 -9.001 14.004 1.00 13.22 13 PHE B C 1
ATOM 1683 O O . PHE B 1 13 ? -1.940 -8.943 12.871 1.00 13.68 13 PHE B O 1
ATOM 1691 N N . ASP B 1 14 ? -2.946 -10.111 14.505 1.00 12.24 14 ASP B N 1
ATOM 1692 C CA . ASP B 1 14 ? -3.027 -11.349 13.731 1.00 12.12 14 ASP B CA 1
ATOM 1693 C C . ASP B 1 14 ? -4.274 -11.324 12.855 1.00 12.26 14 ASP B C 1
ATOM 1694 O O . ASP B 1 14 ? -5.389 -11.290 13.375 1.00 12.44 14 ASP B O 1
ATOM 1699 N N . VAL B 1 15 ? -4.093 -11.384 11.535 1.00 12.36 15 VAL B N 1
ATOM 1700 C CA . VAL B 1 15 ? -5.228 -11.336 10.612 1.00 13.32 15 VAL B CA 1
ATOM 1701 C C . VAL B 1 15 ? -6.174 -12.530 10.703 1.00 14.81 15 VAL B C 1
ATOM 1702 O O . VAL B 1 15 ? -7.305 -12.464 10.223 1.00 16.87 15 VAL B O 1
ATOM 1706 N N . GLU B 1 16 ? -5.717 -13.622 11.305 1.00 14.49 16 GLU B N 1
ATOM 1707 C CA . GLU B 1 16 ? -6.567 -14.795 11.450 1.00 14.62 16 GLU B CA 1
ATOM 1708 C C . GLU B 1 16 ? -7.290 -14.809 12.796 1.00 14.99 16 GLU B C 1
ATOM 1709 O O . GLU B 1 16 ? -8.514 -14.913 12.855 1.00 16.65 16 GLU B O 1
ATOM 1715 N N . GLU B 1 17 ? -6.522 -14.685 13.873 1.00 15.06 17 GLU B N 1
ATOM 1716 C CA . GLU B 1 17 ? -7.069 -14.711 15.227 1.00 15.74 17 GLU B CA 1
ATOM 1717 C C . GLU B 1 17 ? -7.665 -13.403 15.748 1.00 15.73 17 GLU B C 1
ATOM 1718 O O . GLU B 1 17 ? -8.551 -13.420 16.604 1.00 16.50 17 GLU B O 1
ATOM 1724 N N . HIS B 1 18 ? -7.181 -12.272 15.248 1.00 12.72 18 HIS B N 1
ATOM 1725 C CA . HIS B 1 18 ? -7.655 -10.984 15.744 1.00 11.50 18 HIS B CA 1
ATOM 1726 C C . HIS B 1 18 ? -8.436 -10.123 14.769 1.00 10.79 18 HIS B C 1
ATOM 1727 O O . HIS B 1 18 ? -9.426 -9.495 15.150 1.00 10.84 18 HIS B O 1
ATOM 1734 N N . LEU B 1 19 ? -7.991 -10.081 13.517 1.00 9.58 19 LEU B N 1
ATOM 1735 C CA . LEU B 1 19 ? -8.614 -9.207 12.534 1.00 9.48 19 LEU B CA 1
ATOM 1736 C C . LEU B 1 19 ? -9.110 -9.838 11.236 1.00 10.30 19 LEU B C 1
ATOM 1737 O O . LEU B 1 19 ? -8.770 -9.370 10.140 1.00 9.73 19 LEU B O 1
ATOM 1742 N N . PRO B 1 20 ? -9.969 -10.867 11.333 1.00 11.48 20 PRO B N 1
ATOM 1743 C CA . PRO B 1 20 ? -10.481 -11.505 10.116 1.00 11.72 20 PRO B CA 1
ATOM 1744 C C . PRO B 1 20 ? -11.212 -10.461 9.276 1.00 11.20 20 PRO B C 1
ATOM 1745 O O . PRO B 1 20 ? -11.937 -9.619 9.821 1.00 10.32 20 PRO B O 1
ATOM 1749 N N . GLY B 1 21 ? -11.001 -10.498 7.963 1.00 10.74 21 GLY B N 1
ATOM 1750 C CA . GLY B 1 21 ? -11.671 -9.564 7.079 1.00 10.08 21 GLY B CA 1
ATOM 1751 C C . GLY B 1 21 ? -10.941 -8.266 6.796 1.00 10.61 21 GLY B C 1
ATOM 1752 O O . GLY B 1 21 ? -11.424 -7.448 6.011 1.00 10.88 21 GLY B O 1
ATOM 1753 N N . ILE B 1 22 ? -9.791 -8.055 7.4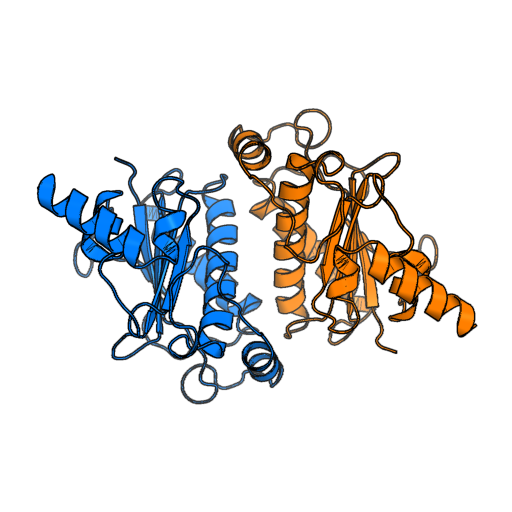26 1.00 10.71 22 ILE B N 1
ATOM 1754 C CA . ILE B 1 22 ? -9.037 -6.826 7.195 1.00 11.14 22 ILE B CA 1
ATOM 1755 C C . ILE B 1 22 ? -8.313 -6.916 5.841 1.00 11.77 22 ILE B C 1
ATOM 1756 O O . ILE B 1 22 ? -8.019 -8.018 5.361 1.00 11.83 22 ILE B O 1
ATOM 1761 N N . SER B 1 23 ? -8.067 -5.772 5.208 1.00 11.82 23 SER B N 1
ATOM 1762 C CA . SER B 1 23 ? -7.393 -5.769 3.909 1.00 11.65 23 SER B CA 1
ATOM 1763 C C . SER B 1 23 ? -5.874 -5.881 4.033 1.00 10.82 23 SER B C 1
ATOM 1764 O O . SER B 1 23 ? -5.316 -5.763 5.126 1.00 11.49 23 SER B O 1
ATOM 1767 N N . ASP B 1 24 ? -5.212 -6.070 2.893 1.00 9.70 24 ASP B N 1
ATOM 1768 C CA . ASP B 1 24 ? -3.759 -6.195 2.820 1.00 9.09 24 ASP B CA 1
ATOM 1769 C C . ASP B 1 24 ? -3.005 -4.992 3.350 1.00 8.69 24 ASP B C 1
ATOM 1770 O O . ASP B 1 24 ? -1.837 -5.108 3.718 1.00 8.87 24 ASP B O 1
ATOM 1775 N N . SER B 1 25 ? -3.632 -3.822 3.288 1.00 8.93 25 SER B N 1
ATOM 1776 C CA . SER B 1 25 ? -2.983 -2.592 3.733 1.00 8.46 25 SER B CA 1
ATOM 1777 C C . SER B 1 25 ? -2.513 -2.638 5.187 1.00 8.55 25 SER B C 1
ATOM 1778 O O . SER B 1 25 ? -1.523 -1.995 5.540 1.00 8.35 25 SER B O 1
ATOM 1781 N N . PHE B 1 26 ? -3.212 -3.401 6.024 1.00 8.63 26 PHE B N 1
ATOM 1782 C CA . PHE B 1 26 ? -2.832 -3.512 7.430 1.00 9.09 26 PHE B CA 1
ATOM 1783 C C . PHE B 1 26 ? -1.483 -4.222 7.557 1.00 9.35 26 PHE B C 1
ATOM 1784 O O . PHE B 1 26 ? -0.554 -3.697 8.182 1.00 9.25 26 PHE B O 1
ATOM 1792 N N . VAL B 1 27 ? -1.367 -5.403 6.947 1.00 9.57 27 VAL B N 1
ATOM 1793 C CA . VAL B 1 27 ? -0.121 -6.165 6.991 1.00 11.26 27 VAL B CA 1
ATOM 1794 C C . VAL B 1 27 ? 1.030 -5.376 6.368 1.00 11.24 27 VAL B C 1
ATOM 1795 O O . VAL B 1 27 ? 2.130 -5.340 6.920 1.00 11.64 27 VAL B O 1
ATOM 1799 N N . ASP B 1 28 ? 0.760 -4.697 5.255 1.00 10.88 28 ASP B N 1
ATOM 1800 C CA . ASP B 1 28 ? 1.789 -3.907 4.583 1.00 11.58 28 ASP B CA 1
ATOM 1801 C C . ASP B 1 28 ? 2.311 -2.797 5.485 1.00 11.31 28 ASP B C 1
ATOM 1802 O O . ASP B 1 28 ? 3.515 -2.540 5.531 1.00 11.63 28 ASP B O 1
ATOM 1807 N N . TRP B 1 29 ? 1.402 -2.167 6.223 1.00 9.95 29 TRP B N 1
ATOM 1808 C CA . TRP B 1 29 ? 1.766 -1.090 7.136 1.00 9.62 29 TRP B CA 1
ATOM 1809 C C . TRP B 1 29 ? 2.599 -1.583 8.316 1.00 9.97 29 TRP B C 1
ATOM 1810 O O . TRP B 1 29 ? 3.716 -1.111 8.539 1.00 9.89 29 TRP B O 1
ATOM 1821 N N . VAL B 1 30 ? 2.076 -2.566 9.043 1.00 11.56 30 VAL B N 1
ATOM 1822 C CA . VAL B 1 30 ? 2.770 -3.072 10.220 1.00 12.83 30 VAL B CA 1
ATOM 1823 C C . VAL B 1 30 ? 4.116 -3.721 9.944 1.00 14.76 30 VAL B C 1
ATOM 1824 O O . VAL B 1 30 ? 5.016 -3.653 10.781 1.00 15.67 30 VAL B O 1
ATOM 1828 N N . THR B 1 31 ? 4.273 -4.329 8.772 1.00 15.71 31 THR B N 1
ATOM 1829 C CA . THR B 1 31 ? 5.546 -4.961 8.452 1.00 17.28 31 THR B CA 1
ATOM 1830 C C . THR B 1 31 ? 6.537 -3.980 7.818 1.00 17.01 31 THR B C 1
ATOM 1831 O O . THR B 1 31 ? 7.746 -4.223 7.822 1.00 17.21 31 THR B O 1
ATOM 1835 N N . GLY B 1 32 ? 6.033 -2.849 7.329 1.00 16.96 32 GLY B N 1
ATOM 1836 C CA . GLY B 1 32 ? 6.895 -1.864 6.693 1.00 16.71 32 GLY B CA 1
ATOM 1837 C C . GLY B 1 32 ? 7.549 -0.837 7.603 1.00 16.77 32 GLY B C 1
ATOM 1838 O O . GLY B 1 32 ? 8.568 -0.248 7.243 1.00 17.89 32 GLY B O 1
ATOM 1839 N N . GLN B 1 33 ? 6.968 -0.604 8.774 1.00 15.45 33 GLN B N 1
ATOM 1840 C CA . GLN B 1 33 ? 7.503 0.374 9.717 1.00 15.20 33 GLN B CA 1
ATOM 1841 C C . GLN B 1 33 ? 8.777 -0.084 10.437 1.00 15.36 33 GLN B C 1
ATOM 1842 O O . GLN B 1 33 ? 8.786 -1.118 11.104 1.00 15.54 33 GLN B O 1
ATOM 1848 N N . ILE B 1 34 ? 9.842 0.704 10.314 1.00 15.14 34 ILE B N 1
ATOM 1849 C CA . ILE B 1 34 ? 11.117 0.392 10.957 1.00 15.34 34 ILE B CA 1
ATOM 1850 C C . ILE B 1 34 ? 11.258 1.236 12.219 1.00 14.57 34 ILE B C 1
ATOM 1851 O O . ILE B 1 34 ? 10.981 2.438 12.198 1.00 15.44 34 ILE B O 1
ATOM 1856 N N . TRP B 1 35 ? 11.668 0.602 13.313 1.00 12.69 35 TRP B N 1
ATOM 1857 C CA . TRP B 1 35 ? 11.870 1.292 14.584 1.00 11.94 35 TRP B CA 1
ATOM 1858 C C . TRP B 1 35 ? 13.349 1.278 14.948 1.00 12.63 35 TRP B C 1
ATOM 1859 O O . TRP B 1 35 ? 14.043 0.292 14.708 1.00 12.92 35 TRP B O 1
ATOM 1870 N N . GLU B 1 36 ? 13.824 2.374 15.525 1.00 13.32 36 GLU B N 1
ATOM 1871 C CA . GLU B 1 36 ? 15.211 2.477 15.961 1.00 14.48 36 GLU B CA 1
ATOM 1872 C C . GLU B 1 36 ? 15.175 2.952 17.405 1.00 15.25 36 GLU B C 1
ATOM 1873 O O . GLU B 1 36 ? 14.231 3.632 17.811 1.00 15.15 36 GLU B O 1
ATOM 1879 N N . LEU B 1 37 ? 16.178 2.572 18.188 1.00 16.49 37 LEU B N 1
ATOM 1880 C CA . LEU B 1 37 ? 16.238 2.995 19.581 1.00 17.36 37 LEU B CA 1
ATOM 1881 C C . LEU B 1 37 ? 16.834 4.387 19.694 1.00 17.74 37 LEU B C 1
ATOM 1882 O O . LEU B 1 37 ? 17.782 4.720 18.982 1.00 17.41 37 LEU B O 1
ATOM 1887 N N . PRO B 1 38 ? 16.252 5.236 20.554 1.00 18.43 38 PRO B N 1
ATOM 1888 C CA . PRO B 1 38 ? 16.749 6.599 20.758 1.00 18.74 38 PRO B CA 1
ATOM 1889 C C . PRO B 1 38 ? 18.119 6.470 21.438 1.00 18.75 38 PRO B C 1
ATOM 1890 O O . PRO B 1 38 ? 18.372 5.487 22.143 1.00 17.23 38 PRO B O 1
ATOM 1894 N N . PRO B 1 39 ? 19.000 7.476 21.274 1.00 20.24 39 PRO B N 1
ATOM 1895 C CA . PRO B 1 39 ? 20.344 7.470 21.866 1.00 20.87 39 PRO B CA 1
ATOM 1896 C C . PRO B 1 39 ? 20.395 7.214 23.372 1.00 21.62 39 PRO B C 1
ATOM 1897 O O . PRO B 1 39 ? 21.383 6.669 23.878 1.00 23.24 39 PRO B O 1
ATOM 1901 N N . GLU B 1 40 ? 19.347 7.610 24.087 1.00 20.88 40 GLU B N 1
ATOM 1902 C CA . GLU B 1 40 ? 19.315 7.422 25.532 1.00 20.79 40 GLU B CA 1
ATOM 1903 C C . GLU B 1 40 ? 18.630 6.145 26.029 1.00 19.21 40 GLU B C 1
ATOM 1904 O O . GLU B 1 40 ? 18.421 5.969 27.235 1.00 18.59 40 GLU B O 1
ATOM 1910 N N . SER B 1 41 ? 18.283 5.256 25.104 1.00 16.98 41 SER B N 1
ATOM 1911 C CA . SER B 1 41 ? 17.667 3.985 25.470 1.00 15.23 41 SER B CA 1
ATOM 1912 C C . SER B 1 41 ? 18.770 2.937 25.580 1.00 15.08 41 SER B C 1
ATOM 1913 O O . SER B 1 41 ? 19.755 2.989 24.845 1.00 16.56 41 SER B O 1
ATOM 1916 N N . ASP B 1 42 ? 18.610 1.991 26.497 1.00 13.60 42 ASP B N 1
ATOM 1917 C CA . ASP B 1 42 ? 19.597 0.928 26.666 1.00 12.99 42 ASP B CA 1
ATOM 1918 C C . ASP B 1 42 ? 18.937 -0.435 26.443 1.00 13.17 42 ASP B C 1
ATOM 1919 O O . ASP B 1 42 ? 19.437 -1.464 26.893 1.00 13.83 42 ASP B O 1
ATOM 1924 N N . LEU B 1 43 ? 17.781 -0.425 25.788 1.00 12.34 43 LEU B N 1
ATOM 1925 C CA . LEU B 1 43 ? 17.058 -1.659 25.505 1.00 11.88 43 LEU B CA 1
ATOM 1926 C C . LEU B 1 43 ? 17.772 -2.451 24.419 1.00 12.00 43 LEU B C 1
ATOM 1927 O O . LEU B 1 43 ? 18.628 -1.925 23.705 1.00 13.02 43 LEU B O 1
ATOM 1932 N N . ASN B 1 44 ? 17.427 -3.726 24.321 1.00 10.86 44 ASN B N 1
ATOM 1933 C CA . ASN B 1 44 ? 17.976 -4.612 23.308 1.00 10.53 44 ASN B CA 1
ATOM 1934 C C . ASN B 1 44 ? 16.881 -4.661 22.242 1.00 10.50 44 ASN B C 1
ATOM 1935 O O . ASN B 1 44 ? 15.833 -5.284 22.445 1.00 9.99 44 ASN B O 1
ATOM 1940 N N . LEU B 1 45 ? 17.108 -3.973 21.126 1.00 10.34 45 LEU B N 1
ATOM 1941 C CA . LEU B 1 45 ? 16.126 -3.909 20.048 1.00 10.73 45 LEU B CA 1
ATOM 1942 C C . LEU B 1 45 ? 15.689 -5.254 19.473 1.00 10.64 45 LEU B C 1
ATOM 1943 O O . LEU B 1 45 ? 14.557 -5.383 18.993 1.00 11.44 45 LEU B O 1
ATOM 1948 N N . THR B 1 46 ? 16.551 -6.263 19.533 1.00 11.09 46 THR B N 1
ATOM 1949 C CA . THR B 1 46 ? 16.177 -7.564 18.986 1.00 12.21 46 THR B CA 1
ATOM 1950 C C . THR B 1 46 ? 15.019 -8.210 19.744 1.00 11.95 46 THR B C 1
ATOM 1951 O O . THR B 1 46 ? 14.323 -9.067 19.196 1.00 12.51 46 THR B O 1
ATOM 1955 N N . LEU B 1 47 ? 14.789 -7.777 20.982 1.00 11.48 47 LEU B N 1
ATOM 1956 C CA . LEU B 1 47 ? 13.701 -8.328 21.794 1.00 11.12 47 LEU B CA 1
ATOM 1957 C C . LEU B 1 47 ? 12.389 -7.557 21.659 1.00 10.54 47 LEU B C 1
ATOM 1958 O O . LEU B 1 47 ? 11.374 -7.933 22.256 1.00 10.60 47 LEU B O 1
ATOM 1963 N N . VAL B 1 48 ? 12.415 -6.476 20.886 1.00 9.46 48 VAL B N 1
ATOM 1964 C CA . VAL B 1 48 ? 11.230 -5.658 20.651 1.00 9.56 48 VAL B CA 1
ATOM 1965 C C . VAL B 1 48 ? 10.556 -6.155 19.370 1.00 9.52 48 VAL B C 1
ATOM 1966 O O . VAL B 1 48 ? 11.202 -6.271 18.328 1.00 10.52 48 VAL B O 1
ATOM 1970 N N . GLU B 1 49 ? 9.266 -6.458 19.449 1.00 9.03 49 GLU B N 1
ATOM 1971 C CA . GLU B 1 49 ? 8.508 -6.950 18.300 1.00 9.18 49 GLU B CA 1
ATOM 1972 C C . GLU B 1 49 ? 7.937 -5.752 17.537 1.00 9.64 49 GLU B C 1
ATOM 1973 O O . GLU B 1 49 ? 6.870 -5.236 17.878 1.00 8.98 49 GLU B O 1
ATOM 1979 N N . GLN B 1 50 ? 8.634 -5.342 16.478 1.00 10.04 50 GLN B N 1
ATOM 1980 C CA . GLN B 1 50 ? 8.241 -4.167 15.699 1.00 9.61 50 GLN B CA 1
ATOM 1981 C C . GLN B 1 50 ? 6.853 -4.097 15.066 1.00 9.65 50 GLN B C 1
ATOM 1982 O O . GLN B 1 50 ? 6.214 -3.051 15.124 1.00 10.14 50 GLN B O 1
ATOM 1988 N N . PRO B 1 51 ? 6.362 -5.188 14.447 1.00 9.82 51 PRO B N 1
ATOM 1989 C CA . PRO B 1 51 ? 5.018 -5.082 13.859 1.00 9.36 51 PRO B CA 1
ATOM 1990 C C . PRO B 1 51 ? 3.968 -4.770 14.933 1.00 9.15 51 PRO B C 1
ATOM 1991 O O . PRO B 1 51 ? 3.093 -3.924 14.742 1.00 9.25 51 PRO B O 1
ATOM 1995 N N . GLN B 1 52 ? 4.077 -5.438 16.077 1.00 8.86 52 GLN B N 1
ATOM 1996 C CA . GLN B 1 52 ? 3.144 -5.223 17.176 1.00 8.37 52 GLN B CA 1
ATOM 1997 C C . GLN B 1 52 ? 3.304 -3.812 17.731 1.00 8.20 52 GLN B C 1
ATOM 1998 O O . GLN B 1 52 ? 2.315 -3.149 18.044 1.00 8.53 52 GLN B O 1
ATOM 2004 N N . LEU B 1 53 ? 4.550 -3.365 17.860 1.00 7.72 53 LEU B N 1
ATOM 2005 C CA . LEU B 1 53 ? 4.837 -2.024 18.356 1.00 7.83 53 LEU B CA 1
ATOM 2006 C C . LEU B 1 53 ? 4.242 -0.963 17.428 1.00 7.97 53 LEU B C 1
ATOM 2007 O O . LEU B 1 53 ? 3.752 0.070 17.889 1.00 8.09 53 LEU B O 1
ATOM 2012 N N . THR B 1 54 ? 4.292 -1.217 16.124 1.00 7.49 54 THR B N 1
ATOM 2013 C CA . THR B 1 54 ? 3.741 -0.291 15.140 1.00 7.59 54 THR B CA 1
ATOM 2014 C C . THR B 1 54 ? 2.248 -0.072 15.401 1.00 7.06 54 THR B C 1
ATOM 2015 O O . THR B 1 54 ? 1.770 1.068 15.418 1.00 7.52 54 THR B O 1
ATOM 2019 N N . VAL B 1 55 ? 1.517 -1.159 15.631 1.00 6.88 55 VAL B N 1
ATOM 2020 C CA . VAL B 1 55 ? 0.088 -1.054 15.912 1.00 7.67 55 VAL B CA 1
ATOM 2021 C C . VAL B 1 55 ? -0.111 -0.351 17.254 1.00 7.14 55 VAL B C 1
ATOM 2022 O O . VAL B 1 55 ? -0.941 0.554 17.377 1.00 7.26 55 VAL B O 1
ATOM 2026 N N . ALA B 1 56 ? 0.675 -0.759 18.246 1.00 7.13 56 ALA B N 1
ATOM 2027 C CA . ALA B 1 56 ? 0.580 -0.193 19.590 1.00 6.92 56 ALA B CA 1
ATOM 2028 C C . ALA B 1 56 ? 0.766 1.322 19.626 1.00 7.00 56 ALA B C 1
ATOM 2029 O O . ALA B 1 56 ? -0.006 2.021 20.285 1.00 7.52 56 ALA B O 1
ATOM 2031 N N . ASP B 1 57 ? 1.766 1.842 18.919 1.00 6.40 57 ASP B N 1
ATOM 2032 C CA . ASP B 1 57 ? 1.985 3.286 18.922 1.00 6.30 57 ASP B CA 1
ATOM 2033 C C . ASP B 1 57 ? 0.820 4.032 18.287 1.00 6.89 57 ASP B C 1
ATOM 2034 O O . ASP B 1 57 ? 0.457 5.120 18.742 1.00 7.57 57 ASP B O 1
ATOM 2039 N N . ARG B 1 58 ? 0.253 3.471 17.220 1.00 6.25 58 ARG B N 1
ATOM 2040 C CA . ARG B 1 58 ? -0.873 4.111 16.558 1.00 6.27 58 ARG B CA 1
ATOM 2041 C C . ARG B 1 58 ? -2.074 4.117 17.504 1.00 7.40 58 ARG B C 1
ATOM 2042 O O . ARG B 1 58 ? -2.766 5.130 17.624 1.00 7.68 58 ARG B O 1
ATOM 2050 N N . ILE B 1 59 ? -2.308 2.996 18.185 1.00 7.14 59 ILE B N 1
ATOM 2051 C CA . ILE B 1 59 ? -3.411 2.900 19.137 1.00 6.93 59 ILE B CA 1
ATOM 2052 C C . ILE B 1 59 ? -3.213 3.952 20.229 1.00 7.20 59 ILE B C 1
ATOM 2053 O O . ILE B 1 59 ? -4.137 4.702 20.555 1.00 7.49 59 ILE B O 1
ATOM 2058 N N . ARG B 1 60 ? -2.000 4.013 20.771 1.00 6.72 60 ARG B N 1
ATOM 2059 C CA . ARG B 1 60 ? -1.671 4.962 21.827 1.00 7.12 60 ARG B CA 1
ATOM 2060 C C . ARG B 1 60 ? -1.956 6.405 21.418 1.00 7.79 60 ARG B C 1
ATOM 2061 O O . ARG B 1 60 ? -2.602 7.150 22.161 1.00 7.91 60 ARG B O 1
ATOM 2069 N N . ARG B 1 61 ? -1.473 6.804 20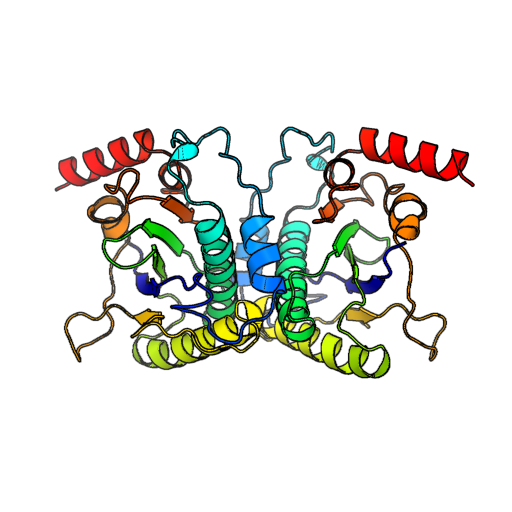.245 1.00 7.32 61 ARG B N 1
ATOM 2070 C CA . ARG B 1 61 ? -1.681 8.176 19.782 1.00 7.11 61 ARG B CA 1
ATOM 2071 C C . ARG B 1 61 ? -3.152 8.485 19.539 1.00 6.75 61 ARG B C 1
ATOM 2072 O O . ARG B 1 61 ? -3.655 9.511 19.995 1.00 7.28 61 ARG B O 1
ATOM 2080 N N . VAL B 1 62 ? -3.856 7.591 18.851 1.00 6.85 62 VAL B N 1
ATOM 2081 C CA . VAL B 1 62 ? -5.276 7.807 18.585 1.00 7.06 62 VAL B CA 1
ATOM 2082 C C . VAL B 1 62 ? -6.051 7.893 19.908 1.00 7.48 62 VAL B C 1
ATOM 2083 O O . VAL B 1 62 ? -6.904 8.766 20.084 1.00 7.61 62 VAL B O 1
ATOM 2087 N N . PHE B 1 63 ? -5.711 7.015 20.848 1.00 7.12 63 PHE B N 1
ATOM 2088 C CA . PHE B 1 63 ? -6.357 6.978 22.160 1.00 7.16 63 PHE B CA 1
ATOM 2089 C C . PHE B 1 63 ? -6.155 8.301 22.897 1.00 7.22 63 PHE B C 1
ATOM 2090 O O . PHE B 1 63 ? -7.116 8.907 23.374 1.00 7.27 63 PHE B O 1
ATOM 2098 N N . LEU B 1 64 ? -4.902 8.745 22.985 1.00 7.13 64 LEU B N 1
ATOM 2099 C CA . LEU B 1 64 ? -4.577 9.983 23.688 1.00 7.26 64 LEU B CA 1
ATOM 2100 C C . LEU B 1 64 ? -5.202 11.224 23.071 1.00 8.27 64 LEU B C 1
ATOM 2101 O O . LEU B 1 64 ? -5.702 12.095 23.790 1.00 7.71 64 LEU B O 1
ATOM 2106 N N . TYR B 1 65 ? -5.182 11.311 21.745 1.00 9.05 65 TYR B N 1
ATOM 2107 C CA . TYR B 1 65 ? -5.757 12.471 21.073 1.00 10.24 65 TYR B CA 1
ATOM 2108 C C . TYR B 1 65 ? -7.271 12.528 21.333 1.00 10.38 65 TYR B C 1
ATOM 2109 O O . TYR B 1 65 ? -7.810 13.599 21.619 1.00 11.04 65 TYR B O 1
ATOM 2118 N N . GLU B 1 66 ? -7.943 11.376 21.301 1.00 9.83 66 GLU B N 1
ATOM 2119 C CA . GLU B 1 66 ? -9.379 11.332 21.583 1.00 9.97 66 GLU B CA 1
ATOM 2120 C C . GLU B 1 66 ? -9.612 11.716 23.042 1.00 10.38 66 GLU B C 1
ATOM 2121 O O . GLU B 1 66 ? -10.559 12.435 23.364 1.00 11.23 66 GLU B O 1
ATOM 2127 N N . TRP B 1 67 ? -8.742 11.232 23.922 1.00 9.40 67 TRP B N 1
ATOM 2128 C CA . TRP B 1 67 ? -8.835 11.549 25.339 1.00 8.80 67 TRP B CA 1
ATOM 2129 C C . TRP B 1 67 ? -8.736 13.068 25.519 1.00 9.52 67 TRP B C 1
ATOM 2130 O O . TRP B 1 67 ? -9.527 13.663 26.253 1.00 9.72 67 TRP B O 1
ATOM 2141 N N . ASN B 1 68 ? -7.779 13.688 24.829 1.00 9.31 68 ASN B N 1
ATOM 2142 C CA . ASN B 1 68 ? -7.573 15.135 24.902 1.00 9.11 68 ASN B CA 1
ATOM 2143 C C . ASN B 1 68 ? -8.829 15.884 24.473 1.00 10.07 68 ASN B C 1
ATOM 2144 O O . ASN B 1 68 ? -9.098 16.983 24.958 1.00 11.92 68 ASN B O 1
ATOM 2149 N N . LYS B 1 69 ? -9.582 15.310 23.541 1.00 9.58 69 LYS B N 1
ATOM 2150 C CA . LYS B 1 69 ? -10.816 15.933 23.082 1.00 10.13 69 LYS B CA 1
ATOM 2151 C C . LYS B 1 69 ? -11.771 16.060 24.268 1.00 11.21 69 LYS B C 1
ATOM 2152 O O . LYS B 1 69 ? -12.422 17.090 24.444 1.00 11.65 69 LYS B O 1
ATOM 2158 N N . PHE B 1 70 ? -11.833 15.010 25.084 1.00 10.13 70 PHE B N 1
ATOM 2159 C CA . PHE B 1 70 ? -12.710 14.975 26.249 1.00 10.11 70 PHE B CA 1
ATOM 2160 C C . PHE B 1 70 ? -12.187 15.759 27.448 1.00 10.33 70 PHE B C 1
ATOM 2161 O O . PHE B 1 70 ? -12.957 16.427 28.135 1.00 11.23 70 PHE B O 1
ATOM 2169 N N . SER B 1 71 ? -10.888 15.668 27.715 1.00 10.03 71 SER B N 1
ATOM 2170 C CA . SER B 1 71 ? -10.295 16.370 28.855 1.00 10.14 71 SER B CA 1
ATOM 2171 C C . SER B 1 71 ? -10.065 17.856 28.579 1.00 10.99 71 SER B C 1
ATOM 2172 O O . SER B 1 71 ? -9.883 18.645 29.511 1.00 12.14 71 SER B O 1
ATOM 2175 N N . LYS B 1 72 ? -10.036 18.213 27.296 1.00 11.54 72 LYS B N 1
ATOM 2176 C CA . LYS B 1 72 ? -9.804 19.585 26.844 1.00 11.94 72 LYS B CA 1
ATOM 2177 C C . LYS B 1 72 ? -8.457 20.135 27.317 1.00 11.72 72 LYS B C 1
ATOM 2178 O O . LYS B 1 72 ? -8.339 21.297 27.701 1.00 11.94 72 LYS B O 1
ATOM 2184 N N . GLN B 1 73 ? -7.447 19.271 27.301 1.00 11.34 73 GLN B N 1
ATOM 2185 C CA . GLN B 1 73 ? -6.085 19.631 27.686 1.00 10.92 73 GLN B CA 1
ATOM 2186 C C . GLN B 1 73 ? -5.138 18.550 27.176 1.00 10.57 73 GLN B C 1
ATOM 2187 O O . GLN B 1 73 ? -5.587 17.484 26.740 1.00 10.72 73 GLN B O 1
ATOM 2193 N N . GLU B 1 74 ? -3.838 18.828 27.207 1.00 9.04 74 GLU B N 1
ATOM 2194 C CA . GLU B 1 74 ? -2.850 17.840 26.788 1.00 8.60 74 GLU B CA 1
ATOM 2195 C C . GLU B 1 74 ? -2.612 17.016 28.053 1.00 8.03 74 GLU B C 1
ATOM 2196 O O . GLU B 1 74 ? -1.708 17.298 28.843 1.00 7.44 74 GLU B O 1
ATOM 2202 N N . SER B 1 75 ? -3.481 16.037 28.270 1.00 8.35 75 SER B N 1
ATOM 2203 C CA . SER B 1 75 ? -3.415 15.192 29.453 1.00 7.93 75 SER B CA 1
ATOM 2204 C C . SER B 1 75 ? -2.084 14.475 29.653 1.00 8.25 75 SER B C 1
ATOM 2205 O O . SER B 1 75 ? -1.466 14.008 28.689 1.00 8.38 75 SER B O 1
ATOM 2208 N N . LYS B 1 76 ? -1.635 14.426 30.905 1.00 7.81 76 LYS B N 1
ATOM 2209 C CA . LYS B 1 76 ? -0.405 13.728 31.253 1.00 7.15 76 LYS B CA 1
ATOM 2210 C C . LYS B 1 76 ? -0.710 12.240 31.145 1.00 7.62 76 LYS B C 1
ATOM 2211 O O . LYS B 1 76 ? -1.831 11.801 31.444 1.00 7.64 76 LYS B O 1
ATOM 2217 N N . PHE B 1 77 ? 0.298 11.465 30.759 1.00 7.28 77 PHE B N 1
ATOM 2218 C CA . PHE B 1 77 ? 0.133 10.031 30.603 1.00 6.55 77 PHE B CA 1
ATOM 2219 C C . PHE B 1 77 ? 1.449 9.291 30.747 1.00 7.10 77 PHE B C 1
ATOM 2220 O O . PHE B 1 77 ? 2.530 9.883 30.675 1.00 6.59 77 PHE B O 1
ATOM 2228 N N . PHE B 1 78 ? 1.330 7.992 30.998 1.00 7.08 78 PHE B N 1
ATOM 2229 C CA . PHE B 1 78 ? 2.464 7.082 31.043 1.00 6.62 78 PHE B CA 1
ATOM 2230 C C . PHE B 1 78 ? 1.857 5.822 30.443 1.00 6.77 78 PHE B C 1
ATOM 2231 O O . PHE B 1 78 ? 0.896 5.264 30.986 1.00 6.91 78 PHE B O 1
ATOM 2239 N N . VAL B 1 79 ? 2.337 5.453 29.260 1.00 6.03 79 VAL B N 1
ATOM 2240 C CA . VAL B 1 79 ? 1.829 4.285 28.554 1.00 6.02 79 VAL B CA 1
ATOM 2241 C C . VAL B 1 79 ? 2.953 3.281 28.393 1.00 6.18 79 VAL B C 1
ATOM 2242 O O . VAL B 1 79 ? 4.044 3.636 27.943 1.00 6.09 79 VAL B O 1
ATOM 2246 N N . GLN B 1 80 ? 2.701 2.038 28.788 1.00 5.90 80 GLN B N 1
ATOM 2247 C CA . GLN B 1 80 ? 3.712 0.997 28.666 1.00 6.47 80 GLN B CA 1
ATOM 2248 C C . GLN B 1 80 ? 3.183 -0.185 27.856 1.00 6.89 80 GLN B C 1
ATOM 2249 O O . GLN B 1 80 ? 2.119 -0.731 28.156 1.00 6.66 80 GLN B O 1
ATOM 2255 N N . PHE B 1 81 ? 3.925 -0.540 26.812 1.00 6.63 81 PHE B N 1
ATOM 2256 C CA . PHE B 1 81 ? 3.580 -1.645 25.920 1.00 6.80 81 PHE B CA 1
ATOM 2257 C C . PHE B 1 81 ? 4.297 -2.897 26.426 1.00 6.73 81 PHE B C 1
ATOM 2258 O O . PHE B 1 81 ? 5.516 -2.881 26.629 1.00 6.77 81 PHE B O 1
ATOM 2266 N N . GLU B 1 82 ? 3.549 -3.979 26.604 1.00 6.60 82 GLU B N 1
ATOM 2267 C CA . GLU B 1 82 ? 4.117 -5.218 27.117 1.00 6.31 82 GLU B CA 1
ATOM 2268 C C . GLU B 1 82 ? 3.702 -6.450 26.330 1.00 6.55 82 GLU B C 1
ATOM 2269 O O . GLU B 1 82 ? 2.651 -6.471 25.688 1.00 7.85 82 GLU B O 1
ATOM 2275 N N . LYS B 1 83 ? 4.541 -7.478 26.403 1.00 7.28 83 LYS B N 1
ATOM 2276 C CA . LYS B 1 83 ? 4.270 -8.760 25.771 1.00 8.30 83 LYS B CA 1
ATOM 2277 C C . LYS B 1 83 ? 3.840 -9.650 26.941 1.00 8.48 83 LYS B C 1
ATOM 2278 O O . LYS B 1 83 ? 4.678 -10.122 27.718 1.00 9.39 83 LYS B O 1
ATOM 2284 N N . GLY B 1 84 ? 2.535 -9.803 27.120 1.00 9.00 84 GLY B N 1
ATOM 2285 C CA . GLY B 1 84 ? 2.039 -10.626 28.207 1.00 11.41 84 GLY B CA 1
ATOM 2286 C C . GLY B 1 84 ? 2.016 -12.099 27.841 1.00 13.47 84 GLY B C 1
ATOM 2287 O O . GLY B 1 84 ? 2.399 -12.479 26.728 1.00 13.82 84 GLY B O 1
ATOM 2288 N N . SER B 1 85 ? 1.555 -12.930 28.769 1.00 14.11 85 SER B N 1
ATOM 2289 C CA . SER B 1 85 ? 1.478 -14.367 28.524 1.00 15.58 85 SER B CA 1
ATOM 2290 C C . SER B 1 85 ? 0.452 -14.722 27.440 1.00 15.78 85 SER B C 1
ATOM 2291 O O . SER B 1 85 ? 0.624 -15.705 26.717 1.00 17.12 85 SER B O 1
ATOM 2294 N N . GLU B 1 86 ? -0.602 -13.915 27.322 1.00 13.94 86 GLU B N 1
ATOM 2295 C CA . GLU B 1 86 ? -1.652 -14.148 26.331 1.00 13.23 86 GLU B CA 1
ATOM 2296 C C . GLU B 1 86 ? -1.753 -13.083 25.246 1.00 13.05 86 GLU B C 1
ATOM 2297 O O . GLU B 1 86 ? -2.097 -13.387 24.105 1.00 14.15 86 GLU B O 1
ATOM 2303 N N . TYR B 1 87 ? -1.488 -11.829 25.599 1.00 11.44 87 TYR B N 1
ATOM 2304 C CA . TYR B 1 87 ? -1.610 -10.746 24.628 1.00 10.95 87 TYR B CA 1
ATOM 2305 C C . TYR B 1 87 ? -0.581 -9.647 24.778 1.00 9.48 87 TYR B C 1
ATOM 2306 O O . TYR B 1 87 ? -0.068 -9.393 25.876 1.00 9.01 87 TYR B O 1
ATOM 2315 N N . PHE B 1 88 ? -0.280 -9.000 23.658 1.00 7.96 88 PHE B N 1
ATOM 2316 C CA . PHE B 1 88 ? 0.580 -7.828 23.673 1.00 7.60 88 PHE B CA 1
ATOM 2317 C C . PHE B 1 88 ? -0.461 -6.813 24.140 1.00 6.87 88 PHE B C 1
ATOM 2318 O O . PHE B 1 88 ? -1.614 -6.857 23.695 1.00 6.64 88 PHE B O 1
ATOM 2326 N N . HIS B 1 89 ? -0.098 -5.933 25.060 1.00 6.88 89 HIS B N 1
ATOM 2327 C CA . HIS B 1 89 ? -1.078 -4.983 25.565 1.00 6.74 89 HIS B CA 1
ATOM 2328 C C . HIS B 1 89 ? -0.435 -3.710 26.071 1.00 6.32 89 HIS B C 1
ATOM 2329 O O . HIS B 1 89 ? 0.765 -3.673 26.354 1.00 7.10 89 HIS B O 1
ATOM 2336 N N . LEU B 1 90 ? -1.253 -2.672 26.178 1.00 6.12 90 LEU B N 1
ATOM 2337 C CA . LEU B 1 90 ? -0.808 -1.370 26.649 1.00 6.70 90 LEU B CA 1
ATOM 2338 C C . LEU B 1 90 ? -1.440 -1.015 27.985 1.00 7.11 90 LEU B C 1
ATOM 2339 O O . LEU B 1 90 ? -2.657 -1.133 28.144 1.00 7.90 90 LEU B O 1
ATOM 2344 N N . HIS B 1 91 ? -0.607 -0.655 28.958 1.00 7.07 91 HIS B N 1
ATOM 2345 C CA . HIS B 1 91 ? -1.096 -0.169 30.248 1.00 7.28 91 HIS B CA 1
ATOM 2346 C C . HIS B 1 91 ? -1.130 1.323 29.961 1.00 7.87 91 HIS B C 1
ATOM 2347 O O . HIS B 1 91 ? -0.078 1.957 29.825 1.00 8.27 91 HIS B O 1
ATOM 2354 N N . THR B 1 92 ? -2.329 1.856 29.782 1.00 7.90 92 THR B N 1
ATOM 2355 C CA . THR B 1 92 ? -2.500 3.260 29.450 1.00 8.51 92 THR B CA 1
ATOM 2356 C C . THR B 1 92 ? -2.922 4.063 30.675 1.00 8.28 92 THR B C 1
ATOM 2357 O O . THR B 1 92 ? -4.081 4.015 31.084 1.00 8.51 92 THR B O 1
ATOM 2361 N N . LEU B 1 93 ? -1.965 4.753 31.289 1.00 8.25 93 LEU B N 1
ATOM 2362 C CA . LEU B 1 93 ? -2.250 5.581 32.457 1.00 9.11 93 LEU B CA 1
ATOM 2363 C C . LEU B 1 93 ? -2.412 7.014 31.990 1.00 8.90 93 LEU B C 1
ATOM 2364 O O . LEU B 1 93 ? -1.483 7.585 31.420 1.00 9.10 93 LEU B O 1
ATOM 2369 N N . VAL B 1 94 ? -3.590 7.586 32.211 1.00 8.37 94 VAL B N 1
ATOM 2370 C CA . VAL B 1 94 ? -3.855 8.965 31.819 1.00 8.83 94 VAL B CA 1
ATOM 2371 C C . VAL B 1 94 ? -4.424 9.667 33.045 1.00 9.23 94 VAL B C 1
ATOM 2372 O O . VAL B 1 94 ? -5.246 9.096 33.771 1.00 8.85 94 VAL B O 1
ATOM 2376 N N . GLU B 1 95 ? -3.972 10.891 33.291 1.00 9.13 95 GLU B N 1
ATOM 2377 C CA . GLU B 1 95 ? -4.435 11.623 34.457 1.00 9.61 95 GLU B CA 1
ATOM 2378 C C . GLU B 1 95 ? -5.940 11.815 34.478 1.00 9.64 95 GLU B C 1
ATOM 2379 O O . GLU B 1 95 ? -6.585 11.917 33.430 1.00 8.91 95 GLU B O 1
ATOM 2385 N N . THR B 1 96 ? -6.488 11.905 35.685 1.00 10.45 96 THR B N 1
ATOM 2386 C CA . THR B 1 96 ? -7.924 12.048 35.877 1.00 10.81 96 THR B CA 1
ATOM 2387 C C . THR B 1 96 ? -8.498 13.435 35.577 1.00 12.12 96 THR B C 1
ATOM 2388 O O . THR B 1 96 ? -9.697 13.566 35.350 1.00 12.26 96 THR B O 1
ATOM 2392 N N . SER B 1 97 ? -7.648 14.456 35.565 1.00 12.35 97 SER B N 1
ATOM 2393 C CA . SER B 1 97 ? -8.096 15.834 35.334 1.00 12.61 97 SER B CA 1
ATOM 2394 C C . SER B 1 97 ? -9.094 16.029 34.202 1.00 12.42 97 SER B C 1
ATOM 2395 O O . SER B 1 97 ? -8.845 15.627 33.059 1.00 12.55 97 SER B O 1
ATOM 2398 N N . GLY B 1 98 ? -10.230 16.623 34.538 1.00 12.10 98 GLY B N 1
ATOM 2399 C CA . GLY B 1 98 ? -11.253 16.905 33.548 1.00 13.09 98 GLY B CA 1
ATOM 2400 C C . GLY B 1 98 ? -12.135 15.743 33.135 1.00 13.88 98 GLY B C 1
ATOM 2401 O O . GLY B 1 98 ? -13.066 15.924 32.345 1.00 14.54 98 GLY B O 1
ATOM 2402 N N . ILE B 1 99 ? -11.859 14.554 33.661 1.00 13.16 99 ILE B N 1
ATOM 2403 C CA . ILE B 1 99 ? -12.645 13.365 33.324 1.00 12.33 99 ILE B CA 1
ATOM 2404 C C . ILE B 1 99 ? -13.205 12.779 34.612 1.00 12.11 99 ILE B C 1
ATOM 2405 O O . ILE B 1 99 ? -12.458 12.220 35.412 1.00 12.14 99 ILE B O 1
ATOM 2410 N N . SER B 1 100 ? -14.499 12.947 34.853 1.00 12.13 100 SER B N 1
ATOM 2411 C CA . SER B 1 100 ? -15.078 12.401 36.071 1.00 12.97 100 SER B CA 1
ATOM 2412 C C . SER B 1 100 ? -15.187 10.883 35.943 1.00 13.36 100 SER B C 1
ATOM 2413 O O . SER B 1 100 ? -15.313 10.344 34.836 1.00 13.91 100 SER B O 1
ATOM 2416 N N . SER B 1 101 ? -15.137 10.195 37.075 1.00 13.71 101 SER B N 1
ATOM 2417 C CA . SER B 1 101 ? -15.224 8.744 37.068 1.00 15.08 101 SER B CA 1
ATOM 2418 C C . SER B 1 101 ? -16.520 8.223 36.443 1.00 16.44 101 SER B C 1
ATOM 2419 O O . SER B 1 101 ? -16.499 7.213 35.736 1.00 15.91 101 SER B O 1
ATOM 2422 N N . MET B 1 102 ? -17.639 8.915 36.657 1.00 18.34 102 MET B N 1
ATOM 2423 C CA . MET B 1 102 ? -18.900 8.433 36.101 1.00 20.02 102 MET B CA 1
ATOM 2424 C C . MET B 1 102 ? -19.024 8.557 34.585 1.00 18.54 102 MET B C 1
ATOM 2425 O O . MET B 1 102 ? -19.790 7.819 33.968 1.00 18.97 102 MET B O 1
ATOM 2430 N N . VAL B 1 103 ? -18.226 9.430 33.975 1.00 15.84 103 VAL B N 1
ATOM 2431 C CA . VAL B 1 103 ? -18.279 9.607 32.526 1.00 14.90 103 VAL B CA 1
ATOM 2432 C C . VAL B 1 103 ? -17.195 8.806 31.792 1.00 12.46 103 VAL B C 1
ATOM 2433 O O . VAL B 1 103 ? -17.280 8.592 30.572 1.00 12.13 103 VAL B O 1
ATOM 2437 N N . LEU B 1 104 ? -16.205 8.326 32.543 1.00 10.56 104 LEU B N 1
ATOM 2438 C CA . LEU B 1 104 ? -15.087 7.570 31.975 1.00 10.01 104 LEU B CA 1
ATOM 2439 C C . LEU B 1 104 ? -15.490 6.437 31.031 1.00 10.44 104 LEU B C 1
ATOM 2440 O O . LEU B 1 104 ? -14.973 6.346 29.913 1.00 10.15 104 LEU B O 1
ATOM 2445 N N . GLY B 1 105 ? -16.421 5.592 31.470 1.00 10.37 105 GLY B N 1
ATOM 2446 C CA . GLY B 1 105 ? -16.866 4.473 30.655 1.00 10.05 105 GLY B CA 1
ATOM 2447 C C . GLY B 1 105 ? -17.343 4.884 29.278 1.00 10.23 105 GLY B C 1
ATOM 2448 O O . GLY B 1 105 ? -16.912 4.320 28.263 1.00 10.65 105 GLY B O 1
ATOM 2449 N N . ARG B 1 106 ? -18.221 5.881 29.239 1.00 9.53 106 ARG B N 1
ATOM 2450 C CA . ARG B 1 106 ? -18.767 6.386 27.985 1.00 10.47 106 ARG B CA 1
ATOM 2451 C C . ARG B 1 106 ? -17.685 6.953 27.079 1.00 11.09 106 ARG B C 1
ATOM 2452 O O . ARG B 1 106 ? -17.698 6.736 25.867 1.00 12.01 106 ARG B O 1
ATOM 2460 N N . TYR B 1 107 ? -16.758 7.703 27.664 1.00 10.61 107 TYR B N 1
ATOM 2461 C CA . TYR B 1 107 ? -15.674 8.285 26.890 1.00 10.37 107 TYR B CA 1
ATOM 2462 C C . TYR B 1 107 ? -14.788 7.192 26.297 1.00 9.02 107 TYR B C 1
ATOM 2463 O O . TYR B 1 107 ? -14.474 7.217 25.107 1.00 8.24 107 TYR B O 1
ATOM 2472 N N . VAL B 1 108 ? -14.410 6.216 27.117 1.00 8.46 108 VAL B N 1
ATOM 2473 C CA . VAL B 1 108 ? -13.558 5.129 26.650 1.00 8.76 108 VAL B CA 1
ATOM 2474 C C . VAL B 1 108 ? -14.244 4.321 25.546 1.00 9.61 108 VAL B C 1
ATOM 2475 O O . VAL B 1 108 ? -13.593 3.883 24.595 1.00 9.85 108 VAL B O 1
ATOM 2479 N N . SER B 1 109 ? -15.561 4.166 25.643 1.00 9.79 109 SER B N 1
ATOM 2480 C CA . SER B 1 109 ? -16.320 3.438 24.626 1.00 10.78 109 SER B CA 1
ATOM 2481 C C . SER B 1 109 ? -16.218 4.179 23.285 1.00 10.40 109 SER B C 1
ATOM 2482 O O . SER B 1 109 ? -16.058 3.561 22.225 1.00 10.99 109 SER B O 1
ATOM 2485 N N . GLN B 1 110 ? -16.290 5.506 23.335 1.00 9.37 110 GLN B N 1
ATOM 2486 C CA . GLN B 1 110 ? -16.171 6.319 22.128 1.00 9.82 110 GLN B CA 1
ATOM 2487 C C . GLN B 1 110 ? -14.750 6.248 21.569 1.00 9.97 110 GLN B C 1
ATOM 2488 O O . GLN B 1 110 ? -14.557 6.240 20.352 1.00 10.38 110 GLN B O 1
ATOM 2494 N N . ILE B 1 111 ? -13.760 6.176 22.455 1.00 8.75 111 ILE B N 1
ATOM 2495 C CA . ILE B 1 111 ? -12.369 6.069 22.027 1.00 9.04 111 ILE B CA 1
ATOM 2496 C C . ILE B 1 111 ? -12.186 4.730 21.301 1.00 9.24 111 ILE B C 1
ATOM 2497 O O . ILE B 1 111 ? -11.556 4.660 20.243 1.00 9.32 111 ILE B O 1
ATOM 2502 N N . ARG B 1 112 ? -12.770 3.674 21.859 1.00 9.37 112 ARG B N 1
ATOM 2503 C CA . ARG B 1 112 ? -12.691 2.349 21.257 1.00 9.83 112 ARG B CA 1
ATOM 2504 C C . ARG B 1 112 ? -13.250 2.382 19.830 1.00 10.36 112 ARG B C 1
ATOM 2505 O O . ARG B 1 112 ? -12.650 1.823 18.904 1.00 10.26 112 ARG B O 1
ATOM 2513 N N . ALA B 1 113 ? -14.380 3.064 19.650 1.00 10.17 113 ALA B N 1
ATOM 2514 C CA . ALA B 1 113 ? -15.006 3.179 18.335 1.00 10.42 113 ALA B CA 1
ATOM 2515 C C . ALA B 1 113 ? -14.072 3.870 17.338 1.00 10.83 113 ALA B C 1
ATOM 2516 O O . ALA B 1 113 ? -13.970 3.455 16.178 1.00 11.46 113 ALA B O 1
ATOM 2518 N N . GLN B 1 114 ? -13.389 4.920 17.791 1.00 9.92 114 GLN B N 1
ATOM 2519 C CA . GLN B 1 114 ? -12.454 5.650 16.940 1.00 9.45 114 GLN B CA 1
ATOM 2520 C C . GLN B 1 114 ? -11.275 4.748 16.569 1.00 9.53 114 GLN B C 1
ATOM 2521 O O . GLN B 1 114 ? -10.798 4.779 15.432 1.00 10.26 114 GLN B O 1
ATOM 2527 N N . LEU B 1 115 ? -10.813 3.938 17.519 1.00 8.65 115 LEU B N 1
ATOM 2528 C CA . LEU B 1 115 ? -9.696 3.025 17.261 1.00 8.34 115 LEU B CA 1
ATOM 2529 C C . LEU B 1 115 ? -10.055 2.048 16.143 1.00 8.87 115 LEU B C 1
ATOM 2530 O O . LEU B 1 115 ? -9.257 1.816 15.233 1.00 9.20 115 LEU B O 1
ATOM 2535 N N . VAL B 1 116 ? -11.257 1.485 16.214 1.00 9.12 116 VAL B N 1
ATOM 2536 C CA . VAL B 1 116 ? -11.720 0.544 15.201 1.00 10.27 116 VAL B CA 1
ATOM 2537 C C . VAL B 1 116 ? -11.722 1.202 13.815 1.00 11.46 116 VAL B C 1
ATOM 2538 O O . VAL B 1 116 ? -11.257 0.611 12.839 1.00 12.11 116 VAL B O 1
ATOM 2542 N N . LYS B 1 117 ? -12.187 2.445 13.743 1.00 12.01 117 LYS B N 1
ATOM 2543 C CA . LYS B 1 117 ? -12.251 3.167 12.476 1.00 12.70 117 LYS B CA 1
ATOM 2544 C C . LYS B 1 117 ? -10.907 3.601 11.896 1.00 13.38 117 LYS B C 1
ATOM 2545 O O . LYS B 1 117 ? -10.658 3.439 10.702 1.00 12.80 117 LYS B O 1
ATOM 2551 N N . VAL B 1 118 ? -10.043 4.146 12.740 1.00 12.36 118 VAL B N 1
ATOM 2552 C CA . VAL B 1 118 ? -8.747 4.647 12.301 1.00 12.83 118 VAL B CA 1
ATOM 2553 C C . VAL B 1 118 ? -7.650 3.601 12.149 1.00 13.38 118 VAL B C 1
ATOM 2554 O O . VAL B 1 118 ? -6.953 3.553 11.129 1.00 15.06 118 VAL B O 1
ATOM 2558 N N . VAL B 1 119 ? -7.493 2.762 13.159 1.00 12.17 119 VAL B N 1
ATOM 2559 C CA . VAL B 1 119 ? -6.443 1.765 13.128 1.00 11.86 119 VAL B CA 1
ATOM 2560 C C . VAL B 1 119 ? -6.834 0.441 12.475 1.00 12.23 119 VAL B C 1
ATOM 2561 O O . VAL B 1 119 ? -6.009 -0.181 11.796 1.00 12.92 119 VAL B O 1
ATOM 2565 N N . PHE B 1 120 ? -8.099 0.047 12.607 1.00 11.19 120 PHE B N 1
ATOM 2566 C CA . PHE B 1 120 ? -8.521 -1.248 12.083 1.00 11.08 120 PHE B CA 1
ATOM 2567 C C . PHE B 1 120 ? -9.481 -1.313 10.909 1.00 12.45 120 PHE B C 1
ATOM 2568 O O . PHE B 1 120 ? -10.158 -2.316 10.708 1.00 13.15 120 PHE B O 1
ATOM 2576 N N . GLN B 1 121 ? -9.503 -0.254 10.112 1.00 14.60 121 GLN B N 1
ATOM 2577 C CA . GLN B 1 121 ? -10.336 -0.175 8.910 1.00 15.83 121 GLN B CA 1
ATOM 2578 C C . GLN B 1 121 ? -11.786 -0.566 9.123 1.00 16.22 121 GLN B C 1
ATOM 2579 O O . GLN B 1 121 ? -12.432 -1.099 8.216 1.00 18.06 121 GLN B O 1
ATOM 2585 N N . GLY B 1 122 ? -12.299 -0.317 10.322 1.00 14.53 122 GLY B N 1
ATOM 2586 C CA . GLY B 1 122 ? -13.678 -0.656 10.609 1.00 13.63 122 GLY B CA 1
ATOM 2587 C C . GLY B 1 122 ? -13.897 -2.109 10.977 1.00 14.38 122 GLY B C 1
ATOM 2588 O O . GLY B 1 122 ? -15.041 -2.528 11.166 1.00 16.12 122 GLY B O 1
ATOM 2589 N N . ILE B 1 123 ? -12.816 -2.880 11.081 1.00 13.55 123 ILE B N 1
ATOM 2590 C CA . ILE B 1 123 ? -12.894 -4.293 11.445 1.00 13.64 123 ILE B CA 1
ATOM 2591 C C . ILE B 1 123 ? -12.823 -4.423 12.965 1.00 13.50 123 ILE B C 1
ATOM 2592 O O . ILE B 1 123 ? -11.906 -3.894 13.603 1.00 12.94 123 ILE B O 1
ATOM 2597 N N . GLU B 1 124 ? -13.799 -5.115 13.543 1.00 13.17 124 GLU B N 1
ATOM 2598 C CA . GLU B 1 124 ? -13.853 -5.314 14.986 1.00 13.64 124 GLU B CA 1
ATOM 2599 C C . GLU B 1 124 ? -12.856 -6.374 15.438 1.00 13.53 124 GLU B C 1
ATOM 2600 O O . GLU B 1 124 ? -12.871 -7.501 14.935 1.00 14.11 124 GLU B O 1
ATOM 2606 N N . PRO B 1 125 ? -11.958 -6.025 16.373 1.00 12.54 125 PRO B N 1
ATOM 2607 C CA . PRO B 1 125 ? -10.977 -7.000 16.856 1.00 12.33 125 PRO B CA 1
ATOM 2608 C C . PRO B 1 125 ? -11.674 -8.146 17.582 1.00 12.55 125 PRO B C 1
ATOM 2609 O O . PRO B 1 125 ? -12.567 -7.920 18.405 1.00 12.51 125 PRO B O 1
ATOM 2613 N N . GLN B 1 126 ? -11.271 -9.371 17.260 1.00 12.66 126 GLN B N 1
ATOM 2614 C CA . GLN B 1 126 ? -11.831 -10.574 17.865 1.00 12.98 126 GLN B CA 1
ATOM 2615 C C . GLN B 1 126 ? -11.037 -10.958 19.110 1.00 13.66 126 GLN B C 1
ATOM 2616 O O . GLN B 1 126 ? -10.468 -12.049 19.200 1.00 15.44 126 GLN B O 1
ATOM 2622 N N . ILE B 1 127 ? -10.949 -10.016 20.037 1.00 12.82 127 ILE B N 1
ATOM 2623 C CA . ILE B 1 127 ? -10.242 -10.217 21.291 1.00 12.49 127 ILE B CA 1
ATOM 2624 C C . ILE B 1 127 ? -11.214 -9.786 22.377 1.00 13.20 127 ILE B C 1
ATOM 2625 O O . ILE B 1 127 ? -11.793 -8.700 22.301 1.00 13.54 127 ILE B O 1
ATOM 2630 N N . ASN B 1 128 ? -11.429 -10.651 23.359 1.00 13.57 128 ASN B N 1
ATOM 2631 C CA . ASN B 1 128 ? -12.337 -10.336 24.456 1.00 14.71 128 ASN B CA 1
ATOM 2632 C C . ASN B 1 128 ? -11.816 -9.158 25.272 1.00 12.44 128 ASN B C 1
ATOM 2633 O O . ASN B 1 128 ? -10.618 -9.066 25.539 1.00 12.05 128 ASN B O 1
ATOM 2638 N N . ASP B 1 129 ? -12.726 -8.260 25.644 1.00 13.18 129 ASP B N 1
ATOM 2639 C CA . ASP B 1 129 ? -12.414 -7.080 26.457 1.00 13.59 129 ASP B CA 1
ATOM 2640 C C . ASP B 1 129 ? -11.095 -6.439 26.044 1.00 12.64 129 ASP B C 1
ATOM 2641 O O . ASP B 1 129 ? -10.230 -6.181 26.885 1.00 12.33 129 ASP B O 1
ATOM 2646 N N . TRP B 1 130 ? -10.949 -6.158 24.755 1.00 11.45 130 TRP B N 1
ATOM 2647 C CA . TRP B 1 130 ? -9.707 -5.587 24.273 1.00 10.02 130 TRP B CA 1
ATOM 2648 C C . TRP B 1 130 ? -9.422 -4.157 24.747 1.00 9.50 130 TRP B C 1
ATOM 2649 O O . TRP B 1 130 ? -8.274 -3.722 24.727 1.00 9.68 130 TRP B O 1
ATOM 2660 N N . VAL B 1 131 ? -10.453 -3.430 25.173 1.00 9.06 131 VAL B N 1
ATOM 2661 C CA . VAL B 1 131 ? -10.260 -2.086 25.737 1.00 9.22 131 VAL B CA 1
ATOM 2662 C C . VAL B 1 131 ? -10.965 -2.149 27.093 1.00 10.75 131 VAL B C 1
ATOM 2663 O O . VAL B 1 131 ? -12.195 -2.071 27.171 1.00 12.76 131 VAL B O 1
ATOM 2667 N N . ALA B 1 132 ? -10.184 -2.301 28.157 1.00 9.85 132 ALA B N 1
ATOM 2668 C CA . ALA B 1 132 ? -10.738 -2.447 29.497 1.00 9.62 132 ALA B CA 1
ATOM 2669 C C . ALA B 1 132 ? -10.237 -1.457 30.535 1.00 9.40 132 ALA B C 1
ATOM 2670 O O . ALA B 1 132 ? -9.033 -1.308 30.740 1.00 9.84 132 ALA B O 1
ATOM 2672 N N . ILE B 1 133 ? -11.173 -0.805 31.215 1.00 9.85 133 ILE B N 1
ATOM 2673 C CA . ILE B 1 133 ? -10.840 0.142 32.273 1.00 9.54 133 ILE B CA 1
ATOM 2674 C C . ILE B 1 133 ? -10.592 -0.685 33.534 1.00 10.00 133 ILE B C 1
ATOM 2675 O O . ILE B 1 133 ? -11.404 -1.548 33.890 1.00 10.20 133 ILE B O 1
ATOM 2680 N N . THR B 1 134 ? -9.475 -0.434 34.205 1.00 9.73 134 THR B N 1
ATOM 2681 C CA . THR B 1 134 ? -9.163 -1.172 35.418 1.00 10.28 134 THR B CA 1
ATOM 2682 C C . THR B 1 134 ? -10.117 -0.748 36.532 1.00 11.19 134 THR B C 1
ATOM 2683 O O . THR B 1 134 ? -10.332 0.446 36.758 1.00 11.08 134 THR B O 1
ATOM 2687 N N . LYS B 1 135 ? -10.719 -1.737 37.185 1.00 12.43 135 LYS B N 1
ATOM 2688 C CA . LYS B 1 135 ? -11.668 -1.506 38.272 1.00 13.93 135 LYS B CA 1
ATOM 2689 C C . LYS B 1 135 ? -11.038 -1.917 39.601 1.00 14.93 135 LYS B C 1
ATOM 2690 O O . LYS B 1 135 ? -10.013 -2.603 39.629 1.00 14.82 135 LYS B O 1
ATOM 2696 N N . VAL B 1 136 ? -11.647 -1.487 40.702 1.00 16.79 136 VAL B N 1
ATOM 2697 C CA . VAL B 1 136 ? -11.160 -1.841 42.034 1.00 18.24 136 VAL B CA 1
ATOM 2698 C C . VAL B 1 136 ? -11.377 -3.343 42.226 1.00 18.50 136 VAL B C 1
ATOM 2699 O O . VAL B 1 136 ? -10.583 -4.024 42.870 1.00 19.52 136 VAL B O 1
ATOM 2703 N N . LYS B 1 137 ? -12.450 -3.848 41.628 1.00 18.02 137 LYS B N 1
ATOM 2704 C CA . LYS B 1 137 ? -12.806 -5.262 41.674 1.00 19.15 137 LYS B CA 1
ATOM 2705 C C . LYS B 1 137 ? -13.881 -5.472 40.615 1.00 19.83 137 LYS B C 1
ATOM 2706 O O . LYS B 1 137 ? -14.446 -4.498 40.112 1.00 19.11 137 LYS B O 1
ATOM 2712 N N . LYS B 1 138 ? -14.143 -6.723 40.254 1.00 21.70 138 LYS B N 1
ATOM 2713 C CA . LYS B 1 138 ? -15.146 -7.021 39.234 1.00 23.08 138 LYS B CA 1
ATOM 2714 C C . LYS B 1 138 ? -16.482 -6.371 39.590 1.00 24.35 138 LYS B C 1
ATOM 2715 O O . LYS B 1 138 ? -16.978 -6.534 40.708 1.00 24.82 138 LYS B O 1
ATOM 2721 N N . GLY B 1 139 ? -17.028 -5.602 38.650 1.00 24.69 139 GLY B N 1
ATOM 2722 C CA . GLY B 1 139 ? -18.294 -4.922 38.865 1.00 24.80 139 GLY B CA 1
ATOM 2723 C C . GLY B 1 139 ? -18.195 -3.729 39.802 1.00 24.26 139 GLY B C 1
ATOM 2724 O O . GLY B 1 139 ? -19.215 -3.133 40.163 1.00 24.56 139 GLY B O 1
ATOM 2725 N N . GLY B 1 140 ? -16.971 -3.370 40.181 1.00 22.26 140 GLY B N 1
ATOM 2726 C CA . GLY B 1 140 ? -16.755 -2.254 41.084 1.00 19.93 140 GLY B CA 1
ATOM 2727 C C . GLY B 1 140 ? -16.419 -0.949 40.385 1.00 18.54 140 GLY B C 1
ATOM 2728 O O . GLY B 1 140 ? -16.476 -0.851 39.155 1.00 18.21 140 GLY B O 1
ATOM 2729 N N . ALA B 1 141 ? -16.038 0.044 41.181 1.00 17.09 141 ALA B N 1
ATOM 2730 C CA . ALA B 1 141 ? -15.697 1.370 40.678 1.00 16.64 141 ALA B CA 1
ATOM 2731 C C . ALA B 1 141 ? -14.407 1.411 39.860 1.00 15.37 141 ALA B C 1
ATOM 2732 O O . ALA B 1 141 ? -13.563 0.514 39.953 1.00 14.54 141 ALA B O 1
ATOM 2734 N N . ASN B 1 142 ? -14.263 2.469 39.066 1.00 14.04 142 ASN B N 1
ATOM 2735 C CA . ASN B 1 142 ? -13.067 2.665 38.257 1.00 13.39 142 ASN B CA 1
ATOM 2736 C C . ASN B 1 142 ? -11.916 2.906 39.227 1.00 13.72 142 ASN B C 1
ATOM 2737 O O . ASN B 1 142 ? -12.040 3.694 40.171 1.00 14.95 142 ASN B O 1
ATOM 2742 N N . LYS B 1 143 ? -10.812 2.199 39.026 1.00 12.75 143 LYS B N 1
ATOM 2743 C CA . LYS B 1 143 ? -9.655 2.337 39.900 1.00 12.90 143 LYS B CA 1
ATOM 2744 C C . LYS B 1 143 ? -8.891 3.627 39.605 1.00 13.70 143 LYS B C 1
ATOM 2745 O O . LYS B 1 143 ? -8.750 4.032 38.447 1.00 13.63 143 LYS B O 1
ATOM 2751 N N . VAL B 1 144 ? -8.463 4.305 40.660 1.00 13.27 144 VAL B N 1
ATOM 2752 C CA . VAL B 1 144 ? -7.685 5.525 40.518 1.00 13.79 144 VAL B CA 1
ATOM 2753 C C . VAL B 1 144 ? -6.381 5.267 41.251 1.00 13.78 144 VAL B C 1
ATOM 2754 O O . VAL B 1 144 ? -6.390 4.873 42.419 1.00 14.64 144 VAL B O 1
ATOM 2758 N N . VAL B 1 145 ? -5.269 5.447 40.551 1.00 13.41 145 VAL B N 1
ATOM 2759 C CA . VAL B 1 145 ? -3.947 5.232 41.125 1.00 14.71 145 VAL B CA 1
ATOM 2760 C C . VAL B 1 145 ? -3.173 6.543 41.063 1.00 15.43 145 VAL B C 1
ATOM 2761 O O . VAL B 1 145 ? -3.543 7.447 40.319 1.00 16.45 145 VAL B O 1
ATOM 2765 N N . ASP B 1 146 ? -2.144 6.682 41.885 1.00 14.85 146 ASP B N 1
ATOM 2766 C CA . ASP B 1 146 ? -1.340 7.893 41.847 1.00 14.82 146 ASP B CA 1
ATOM 2767 C C . ASP B 1 146 ? -0.037 7.571 41.123 1.00 13.87 146 ASP B C 1
ATOM 2768 O O . ASP B 1 146 ? 0.230 6.404 40.804 1.00 13.23 146 ASP B O 1
ATOM 2773 N N . SER B 1 147 ? 0.799 8.583 40.923 1.00 12.90 147 SER B N 1
ATOM 2774 C CA . SER B 1 147 ? 2.055 8.404 40.203 1.00 12.62 147 SER B CA 1
ATOM 2775 C C . SER B 1 147 ? 2.974 7.312 40.740 1.00 11.87 147 SER B C 1
ATOM 2776 O O . SER B 1 147 ? 3.763 6.746 39.983 1.00 12.22 147 SER B O 1
ATOM 2779 N N . GLY B 1 148 ? 2.864 7.007 42.032 1.00 10.88 148 GLY B N 1
ATOM 2780 C CA . GLY B 1 148 ? 3.692 5.970 42.633 1.00 10.44 148 GLY B CA 1
ATOM 2781 C C . GLY B 1 148 ? 3.489 4.605 41.992 1.00 10.91 148 GLY B C 1
ATOM 2782 O O . GLY B 1 148 ? 4.367 3.739 42.059 1.00 10.66 148 GLY B O 1
ATOM 2783 N N . TYR B 1 149 ? 2.324 4.410 41.381 1.00 9.78 149 TYR B N 1
ATOM 2784 C CA . TYR B 1 149 ? 1.992 3.164 40.697 1.00 9.78 149 TYR B CA 1
ATOM 2785 C C . TYR B 1 149 ? 3.001 2.906 39.569 1.00 9.49 149 TYR B C 1
ATOM 2786 O O . TYR B 1 149 ? 3.313 1.756 39.254 1.00 9.76 149 TYR B O 1
ATOM 2795 N N . ILE B 1 150 ? 3.537 3.977 38.987 1.00 8.70 150 ILE B N 1
ATOM 2796 C CA . ILE B 1 150 ? 4.506 3.840 37.904 1.00 8.72 150 ILE B CA 1
ATOM 2797 C C . ILE B 1 150 ? 5.799 3.149 38.370 1.00 9.30 150 ILE B C 1
ATOM 2798 O O . ILE B 1 150 ? 6.132 2.070 37.871 1.00 8.96 150 ILE B O 1
ATOM 2803 N N . PRO B 1 151 ? 6.532 3.732 39.340 1.00 9.47 151 PRO B N 1
ATOM 2804 C CA . PRO B 1 151 ? 7.760 3.053 39.775 1.00 9.75 151 PRO B CA 1
ATOM 2805 C C . PRO B 1 151 ? 7.496 1.738 40.514 1.00 10.36 151 PRO B C 1
ATOM 2806 O O . PRO B 1 151 ? 8.309 0.808 40.465 1.00 10.99 151 PRO B O 1
ATOM 2810 N N . ALA B 1 152 ? 6.350 1.653 41.177 1.00 9.85 152 ALA B N 1
ATOM 2811 C CA . ALA B 1 152 ? 6.007 0.454 41.929 1.00 9.51 152 ALA B CA 1
ATOM 2812 C C . ALA B 1 152 ? 5.674 -0.757 41.072 1.00 9.80 152 ALA B C 1
ATOM 2813 O O . ALA B 1 152 ? 6.175 -1.854 41.316 1.00 10.20 152 ALA B O 1
ATOM 2815 N N . TYR B 1 153 ? 4.887 -0.536 40.026 1.00 9.44 153 TYR B N 1
ATOM 2816 C CA . TYR B 1 153 ? 4.403 -1.624 39.194 1.00 9.19 153 TYR B CA 1
ATOM 2817 C C . TYR B 1 153 ? 4.842 -1.681 37.737 1.00 8.86 153 TYR B C 1
ATOM 2818 O O . TYR B 1 153 ? 5.117 -2.760 37.216 1.00 9.40 153 TYR B O 1
ATOM 2827 N N . LEU B 1 154 ? 4.877 -0.539 37.063 1.00 7.61 154 LEU B N 1
ATOM 2828 C CA . LEU B 1 154 ? 5.253 -0.529 35.654 1.00 7.34 154 LEU B CA 1
ATOM 2829 C C . LEU B 1 154 ? 6.750 -0.504 35.364 1.00 7.92 154 LEU B C 1
ATOM 2830 O O . LEU B 1 154 ? 7.232 -1.279 34.540 1.00 8.24 154 LEU B O 1
ATOM 2835 N N . LEU B 1 155 ? 7.496 0.353 36.058 1.00 8.30 155 LEU B N 1
ATOM 2836 C CA . LEU B 1 155 ? 8.935 0.450 35.826 1.00 8.74 155 LEU B CA 1
ATOM 2837 C C . LEU B 1 155 ? 9.762 -0.830 36.024 1.00 9.20 155 LEU B C 1
ATOM 2838 O O . LEU B 1 155 ? 10.760 -1.024 35.328 1.00 9.10 155 LEU B O 1
ATOM 2843 N N . PRO B 1 156 ? 9.379 -1.707 36.980 1.00 9.72 156 PRO B N 1
ATOM 2844 C CA . PRO B 1 156 ? 10.130 -2.949 37.218 1.00 9.70 156 PRO B CA 1
ATOM 2845 C C . PRO B 1 156 ? 10.163 -3.944 36.057 1.00 9.16 156 PRO B C 1
ATOM 2846 O O . PRO B 1 156 ? 11.005 -4.842 36.045 1.00 9.59 156 PRO B O 1
ATOM 2850 N N . LYS B 1 157 ? 9.223 -3.838 35.123 1.00 8.37 157 LYS B N 1
ATOM 2851 C CA . LYS B 1 157 ? 9.194 -4.770 34.000 1.00 8.13 157 LYS B CA 1
ATOM 2852 C C . LYS B 1 157 ? 10.481 -4.714 33.184 1.00 8.61 157 LYS B C 1
ATOM 2853 O O . LYS B 1 157 ? 11.022 -3.636 32.927 1.00 8.88 157 LYS B O 1
ATOM 2859 N N . VAL B 1 158 ? 10.981 -5.883 32.800 1.00 8.25 158 VAL B N 1
ATOM 2860 C CA . VAL B 1 158 ? 12.198 -5.969 32.002 1.00 8.41 158 VAL B CA 1
ATOM 2861 C C . VAL B 1 158 ? 11.863 -6.690 30.700 1.00 8.59 158 VAL B C 1
ATOM 2862 O O . VAL B 1 158 ? 10.757 -7.217 30.542 1.00 8.86 158 VAL B O 1
ATOM 2866 N N . GLN B 1 159 ? 12.789 -6.687 29.748 1.00 8.92 159 GLN B N 1
ATOM 2867 C CA . GLN B 1 159 ? 12.546 -7.359 28.477 1.00 9.31 159 GLN B CA 1
ATOM 2868 C C . GLN B 1 159 ? 12.569 -8.872 28.700 1.00 10.24 159 GLN B C 1
ATOM 2869 O O . GLN B 1 159 ? 13.327 -9.366 29.540 1.00 11.43 159 GLN B O 1
ATOM 2875 N N . PRO B 1 160 ? 11.811 -9.640 27.895 1.00 10.29 160 PRO B N 1
ATOM 2876 C CA . PRO B 1 160 ? 10.938 -9.209 26.796 1.00 10.21 160 PRO B CA 1
ATOM 2877 C C . PRO B 1 160 ? 9.526 -8.761 27.177 1.00 9.59 160 PRO B C 1
ATOM 2878 O O . PRO B 1 160 ? 8.751 -8.376 26.301 1.00 10.03 160 PRO B O 1
ATOM 2882 N N . GLU B 1 161 ? 9.159 -8.851 28.452 1.00 8.40 161 GLU B N 1
ATOM 2883 C CA . GLU B 1 161 ? 7.824 -8.409 28.844 1.00 8.44 161 GLU B CA 1
ATOM 2884 C C . GLU B 1 161 ? 7.683 -6.930 28.487 1.00 8.18 161 GLU B C 1
ATOM 2885 O O . GLU B 1 161 ? 6.689 -6.520 27.884 1.00 8.61 161 GLU B O 1
ATOM 2891 N N . LEU B 1 162 ? 8.659 -6.129 28.903 1.00 7.57 162 LEU B N 1
ATOM 2892 C CA . LEU B 1 162 ? 8.666 -4.709 28.577 1.00 7.88 162 LEU B CA 1
ATOM 2893 C C . LEU B 1 162 ? 9.014 -4.619 27.094 1.00 8.45 162 LEU B C 1
ATOM 2894 O O . LEU B 1 162 ? 10.046 -5.146 26.664 1.00 9.82 162 LEU B O 1
ATOM 2899 N N . GLN B 1 163 ? 8.150 -3.983 26.314 1.00 7.57 163 GLN B N 1
ATOM 2900 C CA . GLN B 1 163 ? 8.393 -3.816 24.885 1.00 7.88 163 GLN B CA 1
ATOM 2901 C C . GLN B 1 163 ? 8.765 -2.372 24.536 1.00 8.39 163 GLN B C 1
ATOM 2902 O O . GLN B 1 163 ? 9.690 -2.137 23.758 1.00 9.04 163 GLN B O 1
ATOM 2908 N N . TRP B 1 164 ? 8.054 -1.409 25.125 1.00 7.25 164 TRP B N 1
ATOM 2909 C CA . TRP B 1 164 ? 8.297 0.013 24.860 1.00 6.98 164 TRP B CA 1
ATOM 2910 C C . TRP B 1 164 ? 7.455 0.819 25.854 1.00 6.76 164 TRP B C 1
ATOM 2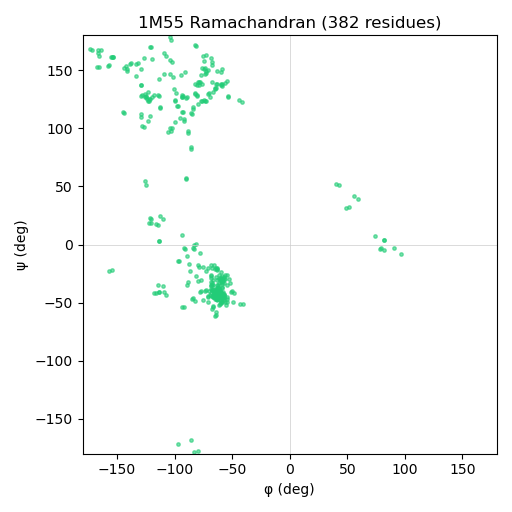911 O O . TRP B 1 164 ? 6.584 0.264 26.523 1.00 6.90 164 TRP B O 1
ATOM 2922 N N . ALA B 1 165 ? 7.719 2.116 25.956 1.00 6.48 165 ALA B N 1
ATOM 2923 C CA . ALA B 1 165 ? 6.949 2.986 26.844 1.00 6.28 165 ALA B CA 1
ATOM 2924 C C . ALA B 1 165 ? 7.061 4.422 26.358 1.00 6.49 165 ALA B C 1
ATOM 2925 O O . ALA B 1 165 ? 8.033 4.784 25.687 1.00 6.29 165 ALA B O 1
ATOM 2927 N N . TRP B 1 166 ? 6.057 5.224 26.699 1.00 7.18 166 TRP B N 1
ATOM 2928 C CA . TRP B 1 166 ? 5.987 6.628 26.305 1.00 7.24 166 TRP B CA 1
ATOM 2929 C C . TRP B 1 166 ? 5.415 7.424 27.464 1.00 7.40 166 TRP B C 1
ATOM 2930 O O . TRP B 1 166 ? 4.557 6.933 28.200 1.00 7.11 166 TRP B O 1
ATOM 2941 N N . THR B 1 167 ? 5.831 8.678 27.590 1.00 8.16 167 THR B N 1
ATOM 2942 C CA . THR B 1 167 ? 5.307 9.519 28.655 1.00 8.14 167 THR B CA 1
ATOM 2943 C C . THR B 1 167 ? 5.628 10.984 28.413 1.00 8.94 167 THR B C 1
ATOM 2944 O O . THR B 1 167 ? 6.579 11.313 27.700 1.00 9.13 167 THR B O 1
ATOM 2948 N N . ASN B 1 168 ? 4.776 11.855 28.943 1.00 8.70 168 ASN B N 1
ATOM 2949 C CA . ASN B 1 168 ? 5.008 13.290 28.853 1.00 8.83 168 ASN B CA 1
ATOM 2950 C C . ASN B 1 168 ? 5.208 13.824 30.278 1.00 9.86 168 ASN B C 1
ATOM 2951 O O . ASN B 1 168 ? 5.083 15.021 30.536 1.00 9.90 168 ASN B O 1
ATOM 2956 N N . LEU B 1 169 ? 5.501 12.907 31.202 1.00 9.75 169 LEU B N 1
ATOM 2957 C CA . LEU B 1 169 ? 5.779 13.245 32.596 1.00 10.29 169 LEU B CA 1
ATOM 2958 C C . LEU B 1 169 ? 7.299 13.375 32.679 1.00 11.11 169 LEU B C 1
ATOM 2959 O O . LEU B 1 169 ? 8.030 12.393 32.498 1.00 11.04 169 LEU B O 1
ATOM 2964 N N . ASP B 1 170 ? 7.770 14.591 32.937 1.00 11.92 170 ASP B N 1
ATOM 2965 C CA . ASP B 1 170 ? 9.201 14.883 33.017 1.00 12.67 170 ASP B CA 1
ATOM 2966 C C . ASP B 1 170 ? 9.995 13.926 33.892 1.00 12.26 170 ASP B C 1
ATOM 2967 O O . ASP B 1 170 ? 11.089 13.497 33.521 1.00 12.37 170 ASP B O 1
ATOM 2972 N N . GLU B 1 171 ? 9.429 13.577 35.040 1.00 12.06 171 GLU B N 1
ATOM 2973 C CA . GLU B 1 171 ? 10.074 12.679 35.990 1.00 12.19 171 GLU B CA 1
ATOM 2974 C C . GLU B 1 171 ? 10.345 11.279 35.422 1.00 12.22 171 GLU B C 1
ATOM 2975 O O . GLU B 1 171 ? 11.287 10.601 35.847 1.00 12.10 171 GLU B O 1
ATOM 2981 N N . TYR B 1 172 ? 9.544 10.862 34.442 1.00 10.70 172 TYR B N 1
ATOM 2982 C CA . TYR B 1 172 ? 9.677 9.526 33.869 1.00 10.40 172 TYR B CA 1
ATOM 2983 C C . TYR B 1 172 ? 10.126 9.442 32.418 1.00 10.40 172 TYR B C 1
ATOM 2984 O O . TYR B 1 172 ? 10.240 8.342 31.870 1.00 10.38 172 TYR B O 1
ATOM 2993 N N . LYS B 1 173 ? 10.415 10.584 31.803 1.00 10.57 173 LYS B N 1
ATOM 2994 C CA . LYS B 1 173 ? 10.845 10.597 30.405 1.00 10.62 173 LYS B CA 1
ATOM 2995 C C . LYS B 1 173 ? 12.045 9.697 30.131 1.00 10.74 173 LYS B C 1
ATOM 2996 O O . LYS B 1 173 ? 12.026 8.911 29.181 1.00 12.15 173 LYS B O 1
ATOM 3002 N N . LEU B 1 174 ? 13.073 9.784 30.967 1.00 9.87 174 LEU B N 1
ATOM 3003 C CA . LEU B 1 174 ? 14.252 8.949 30.774 1.00 10.47 174 LEU B CA 1
ATOM 3004 C C . LEU B 1 174 ? 13.940 7.479 31.054 1.00 10.12 174 LEU B C 1
ATOM 3005 O O . LEU B 1 174 ? 14.346 6.600 30.299 1.00 10.77 174 LEU B O 1
ATOM 3010 N N . ALA B 1 175 ? 13.201 7.222 32.127 1.00 9.41 175 ALA B N 1
ATOM 3011 C CA . ALA B 1 175 ? 12.849 5.858 32.520 1.00 9.27 175 ALA B CA 1
ATOM 3012 C C . ALA B 1 175 ? 12.091 5.062 31.460 1.00 9.49 175 ALA B C 1
ATOM 3013 O O . ALA B 1 175 ? 12.261 3.848 31.359 1.00 9.95 175 ALA B O 1
ATOM 3015 N N . ALA B 1 176 ? 11.292 5.750 30.651 1.00 9.49 176 ALA B N 1
ATOM 3016 C CA . ALA B 1 176 ? 10.487 5.094 29.624 1.00 9.40 176 ALA B CA 1
ATOM 3017 C C . ALA B 1 176 ? 11.214 4.013 28.827 1.00 9.40 176 ALA B C 1
ATOM 3018 O O . ALA B 1 176 ? 10.721 2.887 28.716 1.00 9.53 176 ALA B O 1
ATOM 3020 N N . LEU B 1 177 ? 12.385 4.339 28.289 1.00 8.99 177 LEU B N 1
ATOM 3021 C CA . LEU B 1 177 ? 13.137 3.377 27.488 1.00 8.69 177 LEU B CA 1
ATOM 3022 C C . LEU B 1 177 ? 14.527 3.097 28.050 1.00 9.38 177 LEU B C 1
ATOM 3023 O O . LEU B 1 177 ? 15.412 2.634 27.330 1.00 10.15 177 LEU B O 1
ATOM 3028 N N . ASN B 1 178 ? 14.717 3.331 29.340 1.00 8.84 178 ASN B N 1
ATOM 3029 C CA . ASN B 1 178 ? 16.027 3.110 29.931 1.00 8.16 178 ASN B CA 1
ATOM 3030 C C . ASN B 1 178 ? 15.928 2.247 31.183 1.00 9.04 178 ASN B C 1
ATOM 3031 O O . ASN B 1 178 ? 15.387 2.669 32.201 1.00 9.47 178 ASN B O 1
ATOM 3036 N N . LEU B 1 179 ? 16.423 1.018 31.072 1.00 9.14 179 LEU B N 1
ATOM 3037 C CA . LEU B 1 179 ? 16.416 0.041 32.157 1.00 9.08 179 LEU B CA 1
ATOM 3038 C C . LEU B 1 179 ? 17.215 0.478 33.374 1.00 9.13 179 LEU B C 1
ATOM 3039 O O . LEU B 1 179 ? 16.834 0.188 34.512 1.00 9.78 179 LEU B O 1
ATOM 3044 N N . GLU B 1 180 ? 18.328 1.164 33.139 1.00 9.52 180 GLU B N 1
ATOM 3045 C CA . GLU B 1 180 ? 19.178 1.633 34.228 1.00 9.98 180 GLU B CA 1
ATOM 3046 C C . GLU B 1 180 ? 18.441 2.672 35.074 1.00 10.02 180 GLU B C 1
ATOM 3047 O O . GLU B 1 180 ? 18.521 2.656 36.306 1.00 10.14 180 GLU B O 1
ATOM 3053 N N . GLU B 1 181 ? 17.715 3.568 34.408 1.00 10.43 181 GLU B N 1
ATOM 3054 C CA . GLU B 1 181 ? 16.954 4.605 35.100 1.00 10.58 181 GLU B CA 1
ATOM 3055 C C . GLU B 1 181 ? 15.780 3.970 35.836 1.00 10.69 181 GLU B C 1
ATOM 3056 O O . GLU B 1 181 ? 15.454 4.369 36.954 1.00 11.54 181 GLU B O 1
ATOM 3062 N N . ARG B 1 182 ? 15.133 2.997 35.198 1.00 9.97 182 ARG B N 1
ATOM 3063 C CA . ARG B 1 182 ? 14.019 2.290 35.828 1.00 9.64 182 ARG B CA 1
ATOM 3064 C C . ARG B 1 182 ? 14.534 1.669 37.126 1.00 10.09 182 ARG B C 1
ATOM 3065 O O . ARG B 1 182 ? 13.901 1.785 38.176 1.00 10.43 182 ARG B O 1
ATOM 3073 N N . LYS B 1 183 ? 15.717 1.062 37.054 1.00 9.87 183 LYS B N 1
ATOM 3074 C CA . LYS B 1 183 ? 16.340 0.435 38.218 1.00 11.30 183 LYS B CA 1
ATOM 3075 C C . LYS B 1 183 ? 16.564 1.458 39.339 1.00 12.38 183 LYS B C 1
ATOM 3076 O O . LYS B 1 183 ? 16.297 1.175 40.512 1.00 13.25 183 LYS B O 1
ATOM 3082 N N . ARG B 1 184 ? 17.022 2.653 38.972 1.00 12.24 184 ARG B N 1
ATOM 3083 C CA . ARG B 1 184 ? 17.263 3.714 39.947 1.00 12.00 184 ARG B CA 1
ATOM 3084 C C . ARG B 1 184 ? 15.965 4.139 40.633 1.00 12.46 184 ARG B C 1
ATOM 3085 O O . ARG B 1 184 ? 15.905 4.249 41.863 1.00 13.55 184 ARG B O 1
ATOM 3093 N N . LEU B 1 185 ? 14.922 4.364 39.842 1.00 12.15 185 LEU B N 1
ATOM 3094 C CA . LEU B 1 185 ? 13.636 4.787 40.382 1.00 12.84 185 LEU B CA 1
ATOM 3095 C C . LEU B 1 185 ? 12.949 3.699 41.205 1.00 13.04 185 LEU B C 1
ATOM 3096 O O . LEU B 1 185 ? 12.237 3.997 42.167 1.00 13.28 185 LEU B O 1
ATOM 3101 N N . VAL B 1 186 ? 13.159 2.442 40.832 1.00 13.59 186 VAL B N 1
ATOM 3102 C CA . VAL B 1 186 ? 12.583 1.325 41.575 1.00 14.05 186 VAL B CA 1
ATOM 3103 C C . VAL B 1 186 ? 13.274 1.247 42.940 1.00 15.35 186 VAL B C 1
ATOM 3104 O O . VAL B 1 186 ? 12.618 1.051 43.964 1.00 16.14 186 VAL B O 1
ATOM 3108 N N . ALA B 1 187 ? 14.593 1.431 42.954 1.00 15.76 187 ALA B N 1
ATOM 3109 C CA . ALA B 1 187 ? 15.355 1.399 44.202 1.00 16.74 187 ALA B CA 1
ATOM 3110 C C . ALA B 1 187 ? 14.896 2.542 45.105 1.00 17.78 187 ALA B C 1
ATOM 3111 O O . ALA B 1 187 ? 14.676 2.356 46.299 1.00 18.58 187 ALA B O 1
ATOM 3113 N N . GLN B 1 188 ? 14.733 3.722 44.515 1.00 18.73 188 GLN B N 1
ATOM 3114 C CA . GLN B 1 188 ? 14.287 4.900 45.249 1.00 19.58 188 GLN B CA 1
ATOM 3115 C C . GLN B 1 188 ? 12.904 4.682 45.860 1.00 20.71 188 GLN B C 1
ATOM 3116 O O . GLN B 1 188 ? 12.661 5.055 47.009 1.00 20.91 188 GLN B O 1
ATOM 3122 N N . PHE B 1 189 ? 12.007 4.058 45.101 1.00 21.08 189 PHE B N 1
ATOM 3123 C CA . PHE B 1 189 ? 10.661 3.790 45.592 1.00 21.42 189 PHE B CA 1
ATOM 3124 C C . PHE B 1 189 ? 10.714 2.885 46.823 1.00 24.28 189 PHE B C 1
ATOM 3125 O O . PHE B 1 189 ? 9.987 3.108 47.793 1.00 24.45 189 PHE B O 1
ATOM 3133 N N . LEU B 1 190 ? 11.579 1.876 46.791 1.00 28.95 190 LEU B N 1
ATOM 3134 C CA . LEU B 1 190 ? 11.714 0.956 47.918 1.00 32.76 190 LEU B CA 1
ATOM 3135 C C . LEU B 1 190 ? 12.281 1.640 49.149 1.00 34.85 190 LEU B C 1
ATOM 3136 O O . LEU B 1 190 ? 11.811 1.419 50.264 1.00 35.87 190 LEU B O 1
ATOM 3141 N N . ALA B 1 191 ? 13.321 2.439 48.942 1.00 37.49 191 ALA B N 1
ATOM 3142 C CA . ALA B 1 191 ? 13.972 3.163 50.024 1.00 39.26 191 ALA B CA 1
ATOM 3143 C C . ALA B 1 191 ? 13.023 4.142 50.711 1.00 41.30 191 ALA B C 1
ATOM 3144 O O . ALA B 1 191 ? 13.160 4.411 51.907 1.00 42.01 191 ALA B O 1
ATOM 3146 N N . GLU B 1 192 ? 12.059 4.665 49.959 1.00 43.85 192 GLU B N 1
ATOM 3147 C CA . GLU B 1 192 ? 11.098 5.620 50.503 1.00 45.66 192 GLU B CA 1
ATOM 3148 C C . GLU B 1 192 ? 9.914 4.988 51.242 1.00 46.95 192 GLU B C 1
ATOM 3149 O O . GLU B 1 192 ? 9.056 5.702 51.765 1.00 47.71 192 GLU B O 1
ATOM 3155 N N . SER B 1 193 ? 9.876 3.660 51.304 1.00 48.15 193 SER B N 1
ATOM 3156 C CA . SER B 1 193 ? 8.796 2.960 51.993 1.00 49.77 193 SER B CA 1
ATOM 3157 C C . SER B 1 193 ? 9.316 1.826 52.872 1.00 50.43 193 SER B C 1
ATOM 3158 O O . SER B 1 193 ? 10.000 2.060 53.874 1.00 50.72 193 SER B O 1
#

Foldseek 3Di:
DFKWWKKKAFFAQDCVQWFPPFDPVLVVQLVPDDDDDDPLFPADQVLADRSSVSLVVVLLVLLQVLVCVQLVHNWWWKKFWFDDPPTTMITIITTCHNPDQVCVVVSQVVSQCSSCVPRVVVTGTNDPCRIGTDAPDVVHTGDMDRPLCCLQPPLPDGPPGTRFMDTPPPQCHSSGRYNVVSVVSNVVSVVVD/DFKWWKKKAFFAQDCVQWFPPFDPVLVCQLVVDDDDDDPLFPADQVLADRSSVSLVVVLLVLLQVLVCVQLVHNWWWKKFWFDDPVGTMITIITTCHNPDQVCVVVSQVVSQCSSCVPRVVVTGTNDPCRIGTDAPDVVHGGDMDGPLCCLQPPLPDGPPGTRFMDTPDPQCHSSGRYNVVSVVSNVVSVVVD

Organism: NCBI:txid82300

CATH classification: 3.40.1310.20

InterPro domains:
  IPR001257 Parvovirus non-structural protein 1, helicase domain [PF01057] (214-480)
  IPR014015 Helicase, superfamily 3, DNA virus [PS51206] (289-459)
  IPR014835 NS1 nuclease, NS1-Nuc domain, parvovirinae [PF08724] (4-189)
  IPR027417 P-loop containing nucleoside triphosphate hydrolase [G3DSA:3.40.50.300] (275-486)
  IPR027417 P-loop containing nucleoside triphosphate hydrolase [SSF52540] (282-470)
  IPR049901 NS1 nuclease, NS1-Nuc domain, Parvovirus [PS52022] (1-196)

Sequence (386 aa):
MATFYEVIVRVPFDVEEHLPGISDSFVDWVTGQIWELPPESDLNLTLVEQPQLTVADRIRRVFLYEWNKFSKQESKFFVQFEKGSEYFHLHTLVETSGISSMVLGRYVSQIRAQLVKVVFQGIEPQINDWVAITKVKKGGANKVVDSGYIPAYLLPKVQPELQWAWTNLDEYKLAALNLEERKRLVAQFLAESMATFYEVIVRVPFDVEEHLPGISDSFVDWVTGQIWELPPESDLNLTLVEQPQLTVADRIRRVFLYEWNKFSKQESKFFVQFEKGSEYFHLHTLVETSGISSMVLGRYVSQIRAQLVKVVFQGIEPQINDWVAITKVKKGGANKVVDSGYIPAYLLPKVQPELQWAWTNLDEYKLAALNLEERKRLVAQFLAES

Radius of gyration: 21.51 Å; Cα contacts (8 Å, |Δi|>4): 666; 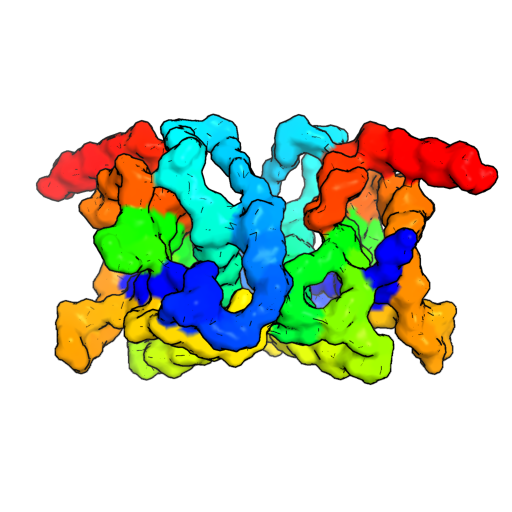chains: 2; bounding box: 41×51×69 Å